Protein AF-A0A3Q0JJB3-F1 (afdb_monomer)

pLDDT: mean 70.8, std 22.39, range [20.72, 97.12]

Foldseek 3Di:
DVVVVVVVLVVQDDDWAFWKAWAWDDPQPFVLQPAQWAWEDDPVRWIWTDRPPDDDTDTDDPPPDDDDDDDDDDDPQLLVVLCVVCVSPPHDAPLPGPHPVSNVVSVVLVVCSSVVPPLSVLSRQQIFDDAAQLLLLLRYTQRNPVSQQPRFDPDDPTTGIWIFTGTHHYDYDDDPDPVVVVSNVSSVQWDFDDDHRSLTFDPPPLVVVVVVVVVVVVVVVPPPDDDDPVCPVVVVVVVVVVVVVDPVVVVCVVPDPDDDPPDDVVLVVLLVVLVVLLVLQVVVVLCLLDRDSRVNVVVVVCPDPVVCSNFQSVVSLVSVLVVLLVVLLVVLLVCCVPPVDDPLVVVLVVVLVVPLVVLVVVLCCLQPPVLSVDGGDSSCVPRVQLSVLSVVCVVCLSVLNLVVPDQNSRRPSVCNSVSVSSVVSVCSNVLSVCCNVPVVVSVVVVVVVVVVVVVVVVVCCVVVVDDSGDDRTHD

InterPro domains:
  IPR006621 Nose resistant-to-fluoxetine protein, N-terminal [PF20146] (102-209)
  IPR006621 Nose resistant-to-fluoxetine protein, N-terminal [SM00703] (99-196)
  IPR052728 Oxygen and lipid transport regulator [PTHR11161] (83-465)

Sequence (475 aa):
MANLTRWLYLLFFVNVVNFSVCLEKLEPLQCSAISAETLFLNTDDSYGYLTRNGSQTKNFSCSQLKKSSAKQTNLLNNRIISSHLFSHLPPIAPVQSPNPVCARQSQTYLDRLRNLDLWAVQMYDGSAKIPSGLLNGNVNQFGDFDLCMGAKQPDGEGIQGQYCLSYVELEVANSENKNLEHILNLMKSFSPFKSKLEDNYSRGQNSQWHTKIRNVFQRIHITTNISLKFIAVTQRLVTQCLMGFSLIKNTKKLISLDRSPDDIECVHGIRTLNAFMLLLSHKSMALFFNPYINRTQMASNLGKPWTVVARAASLYTDPFIMLSGLLTSYAFLRQFEKNKKINVMKEIVSRCFRLLPTLGALILFCTFILPFLGSGPQWNLVVSHHATICKQYWWRNMMFIHNYFGFKNMCLTHTHHVGIDTQLFFISPLLVYMVWRWPRNGLLALGFFSIVSTILRFIVTYKKQLSLFIYFGNP

Organism: Diaphorina citri (NCBI:txid121845)

Structure (mmCIF, N/CA/C/O backbone):
data_AF-A0A3Q0JJB3-F1
#
_entry.id   AF-A0A3Q0JJB3-F1
#
loop_
_atom_site.group_PDB
_atom_site.id
_atom_site.type_symbol
_atom_site.label_atom_id
_atom_site.label_alt_id
_atom_site.label_comp_id
_atom_site.label_asym_id
_atom_site.label_entity_id
_atom_site.label_seq_id
_atom_site.pdbx_PDB_ins_code
_atom_site.Cartn_x
_atom_site.Cartn_y
_atom_site.Cartn_z
_atom_site.occupancy
_atom_site.B_iso_or_equiv
_atom_site.auth_seq_id
_atom_site.auth_comp_id
_atom_site.auth_asym_id
_atom_site.auth_atom_id
_atom_site.pdbx_PDB_model_num
ATOM 1 N N . MET A 1 1 ? 37.651 -25.317 -30.029 1.00 27.55 1 MET A N 1
ATOM 2 C CA . MET A 1 1 ? 37.408 -24.082 -29.244 1.00 27.55 1 MET A CA 1
ATOM 3 C C . MET A 1 1 ? 36.273 -23.198 -29.781 1.00 27.55 1 MET A C 1
ATOM 5 O O . MET A 1 1 ? 35.611 -22.587 -28.961 1.00 27.55 1 MET A O 1
ATOM 9 N N . ALA A 1 2 ? 35.960 -23.175 -31.086 1.00 25.42 2 ALA A N 1
ATOM 10 C CA . ALA A 1 2 ? 34.861 -22.362 -31.648 1.00 25.42 2 ALA A CA 1
ATOM 11 C C . ALA A 1 2 ? 33.420 -22.843 -31.329 1.00 25.42 2 ALA A C 1
ATOM 13 O O . ALA A 1 2 ? 32.473 -22.073 -31.457 1.00 25.42 2 ALA A O 1
ATOM 14 N N . ASN A 1 3 ? 33.240 -24.095 -30.885 1.00 26.75 3 ASN A N 1
ATOM 15 C CA . ASN A 1 3 ? 31.918 -24.633 -30.524 1.00 26.75 3 ASN A CA 1
ATOM 16 C C . ASN A 1 3 ? 31.510 -24.346 -29.069 1.00 26.75 3 ASN A C 1
ATOM 18 O O . ASN A 1 3 ? 30.321 -24.329 -28.777 1.00 26.75 3 ASN A O 1
ATOM 22 N N . LEU A 1 4 ? 32.458 -24.068 -28.164 1.00 25.84 4 LEU A N 1
ATOM 23 C CA . LEU A 1 4 ? 32.141 -23.757 -26.761 1.00 25.84 4 LEU A CA 1
ATOM 24 C C . LEU A 1 4 ? 31.617 -22.317 -26.613 1.00 25.84 4 LEU A C 1
ATOM 26 O O . LEU A 1 4 ? 30.705 -22.058 -25.835 1.00 25.84 4 LEU A O 1
ATOM 30 N N . THR A 1 5 ? 32.128 -21.397 -27.436 1.00 28.22 5 THR A N 1
ATOM 31 C CA . THR A 1 5 ? 31.616 -20.028 -27.560 1.00 28.22 5 THR A CA 1
ATOM 32 C C . THR A 1 5 ? 30.197 -20.007 -28.129 1.00 28.22 5 THR A C 1
ATOM 34 O O . THR A 1 5 ? 29.375 -19.252 -27.637 1.00 28.22 5 THR A O 1
ATOM 37 N N . ARG A 1 6 ? 29.851 -20.880 -29.085 1.00 29.94 6 ARG A N 1
ATOM 38 C CA . ARG A 1 6 ? 28.504 -20.947 -29.690 1.00 29.94 6 ARG A CA 1
ATOM 39 C C . ARG A 1 6 ? 27.407 -21.417 -28.720 1.00 29.94 6 ARG A C 1
ATOM 41 O O . ARG A 1 6 ? 26.301 -20.891 -28.759 1.00 29.94 6 ARG A O 1
ATOM 48 N N . TRP A 1 7 ? 27.729 -22.335 -27.806 1.00 28.02 7 TRP A N 1
ATOM 49 C CA . TRP A 1 7 ? 26.807 -22.793 -26.753 1.00 28.02 7 TRP A CA 1
ATOM 50 C C . TRP A 1 7 ? 26.612 -21.772 -25.626 1.00 28.02 7 TRP A C 1
ATOM 52 O O . TRP A 1 7 ? 25.515 -21.667 -25.084 1.00 28.02 7 TRP A O 1
ATOM 62 N N . LEU A 1 8 ? 27.638 -20.973 -25.309 1.00 27.67 8 LEU A N 1
ATOM 63 C CA . LEU A 1 8 ? 27.497 -19.849 -24.379 1.00 27.67 8 LEU A CA 1
ATOM 64 C C . LEU A 1 8 ? 26.533 -18.781 -24.924 1.00 27.67 8 LEU A C 1
ATOM 66 O O . LEU A 1 8 ? 25.790 -18.210 -24.140 1.00 27.67 8 LEU A O 1
ATOM 70 N N . TYR A 1 9 ? 26.467 -18.563 -26.244 1.00 33.62 9 TYR A N 1
ATOM 71 C CA . TYR A 1 9 ? 25.579 -17.566 -26.869 1.00 33.62 9 TYR A CA 1
ATOM 72 C C . TYR A 1 9 ? 24.075 -17.904 -26.788 1.00 33.62 9 TYR A C 1
ATOM 74 O O . TYR A 1 9 ? 23.268 -16.988 -26.650 1.00 33.62 9 TYR A O 1
ATOM 82 N N . LEU A 1 10 ? 23.687 -19.187 -26.794 1.00 30.91 10 LEU A N 1
ATOM 83 C CA . LEU A 1 10 ? 22.285 -19.627 -26.624 1.00 30.91 10 LEU A CA 1
ATOM 84 C C . LEU A 1 10 ? 21.743 -19.399 -25.197 1.00 30.91 10 LEU A C 1
ATOM 86 O O . LEU A 1 10 ? 20.533 -19.374 -24.991 1.00 30.91 10 LEU A O 1
ATOM 90 N N . LEU A 1 11 ? 22.625 -19.188 -24.213 1.00 30.08 11 LEU A N 1
ATOM 91 C CA . LEU A 1 11 ? 22.267 -18.829 -22.835 1.00 30.08 11 LEU A CA 1
ATOM 92 C C . LEU A 1 11 ? 22.014 -17.321 -22.641 1.00 30.08 11 LEU A C 1
ATOM 94 O O . LEU A 1 11 ? 21.533 -16.930 -21.579 1.00 30.08 11 LEU A O 1
ATOM 98 N N . PHE A 1 12 ? 22.335 -16.473 -23.629 1.00 32.16 12 PHE A N 1
ATOM 99 C CA . PHE A 1 12 ? 22.399 -15.016 -23.442 1.00 32.16 12 PHE A CA 1
ATOM 100 C C . PHE A 1 12 ? 21.164 -14.219 -23.874 1.00 32.16 12 PHE A C 1
ATOM 102 O O . PHE A 1 12 ? 21.102 -13.039 -23.551 1.00 32.16 12 PHE A O 1
ATOM 109 N N . PHE A 1 13 ? 20.158 -14.815 -24.516 1.00 38.84 13 PHE A N 1
ATOM 110 C CA . PHE A 1 13 ? 18.914 -14.111 -24.861 1.00 38.84 13 PHE A CA 1
ATOM 111 C C . PHE A 1 13 ? 17.709 -14.831 -24.295 1.00 38.84 13 PHE A C 1
ATOM 113 O O . PHE A 1 13 ? 17.088 -15.664 -24.951 1.00 38.84 13 PHE A O 1
ATOM 120 N N . VAL A 1 14 ? 17.429 -14.558 -23.019 1.00 31.41 14 VAL A N 1
ATOM 121 C CA . VAL A 1 14 ? 16.502 -15.393 -22.270 1.00 31.41 14 VAL A CA 1
ATOM 122 C C . VAL A 1 14 ? 15.620 -14.585 -21.303 1.00 31.41 14 VAL A C 1
ATOM 124 O O . VAL A 1 14 ? 16.079 -14.019 -20.319 1.00 31.41 14 VAL A O 1
ATOM 127 N N . ASN A 1 15 ? 14.320 -14.676 -21.590 1.00 37.16 15 ASN A N 1
ATOM 128 C CA . ASN A 1 15 ? 13.127 -14.677 -20.736 1.00 37.16 15 ASN A CA 1
ATOM 129 C C . ASN A 1 15 ? 12.212 -13.487 -20.454 1.00 37.16 15 ASN A C 1
ATOM 131 O O . ASN A 1 15 ? 12.545 -12.317 -20.590 1.00 37.16 15 ASN A O 1
ATOM 135 N N . VAL A 1 16 ? 11.008 -13.925 -20.052 1.00 43.06 16 VAL A N 1
ATOM 136 C CA . VAL A 1 16 ? 9.873 -13.214 -19.475 1.00 43.06 16 VAL A CA 1
ATOM 137 C C . VAL A 1 16 ? 10.316 -12.277 -18.373 1.00 43.06 16 VAL A C 1
ATOM 139 O O . VAL A 1 16 ? 10.572 -12.692 -17.243 1.00 43.06 16 VAL A O 1
ATOM 142 N N . VAL A 1 17 ? 10.418 -11.004 -18.714 1.00 42.56 17 VAL A N 1
ATOM 143 C CA . VAL A 1 17 ? 10.890 -9.965 -17.812 1.00 42.56 17 VAL A CA 1
ATOM 144 C C . VAL A 1 17 ? 10.009 -8.749 -18.031 1.00 42.56 17 VAL A C 1
ATOM 146 O O . VAL A 1 17 ? 9.687 -8.389 -19.166 1.00 42.56 17 VAL A O 1
ATOM 149 N N . ASN A 1 18 ? 9.600 -8.121 -16.929 1.00 47.34 18 ASN A N 1
ATOM 150 C CA . ASN A 1 18 ? 9.077 -6.767 -17.012 1.00 47.34 18 ASN A CA 1
ATOM 151 C C . ASN A 1 18 ? 10.266 -5.867 -17.357 1.00 47.34 18 ASN A C 1
ATOM 153 O O . ASN A 1 18 ? 11.102 -5.588 -16.490 1.00 47.34 18 ASN A O 1
ATOM 157 N N . PHE A 1 19 ? 10.367 -5.488 -18.628 1.00 52.53 19 PHE A N 1
ATOM 158 C CA . PHE A 1 19 ? 11.401 -4.607 -19.149 1.00 52.53 19 PHE A CA 1
ATOM 159 C C . PHE A 1 19 ? 10.830 -3.214 -19.328 1.00 52.53 19 PHE A C 1
ATOM 161 O O . PHE A 1 19 ? 9.716 -3.048 -19.829 1.00 52.53 19 PHE A O 1
ATOM 168 N N . SER A 1 20 ? 11.614 -2.203 -18.990 1.00 51.84 20 SER A N 1
ATOM 169 C CA . SER A 1 20 ? 11.357 -0.874 -19.517 1.00 51.84 20 SER A CA 1
ATOM 170 C C . SER A 1 20 ? 12.005 -0.685 -20.879 1.00 51.84 20 SER A C 1
ATOM 172 O O . SER A 1 20 ? 13.123 -1.137 -21.127 1.00 51.84 20 SER A O 1
ATOM 174 N N . VAL A 1 21 ? 11.314 0.021 -21.759 1.00 54.09 21 VAL A N 1
ATOM 175 C CA . VAL A 1 21 ? 11.874 0.456 -23.033 1.00 54.09 21 VAL A CA 1
ATOM 176 C C . VAL A 1 21 ? 11.722 1.962 -23.110 1.00 54.09 21 VAL A C 1
ATOM 178 O O . VAL A 1 21 ? 10.636 2.494 -22.864 1.00 54.09 21 VAL A O 1
ATOM 181 N N . CYS A 1 22 ? 12.822 2.644 -23.423 1.00 51.75 22 CYS A N 1
ATOM 182 C CA . CYS A 1 22 ? 12.779 4.050 -23.767 1.00 51.75 22 CYS A CA 1
ATOM 183 C C . CYS A 1 22 ? 12.432 4.171 -25.245 1.00 51.75 22 CYS A C 1
ATOM 185 O O . CYS A 1 22 ? 13.266 3.929 -26.116 1.00 51.75 22 CYS A O 1
ATOM 187 N N . LEU A 1 23 ? 11.178 4.500 -25.516 1.00 56.44 23 LEU A N 1
ATOM 188 C CA . LEU A 1 23 ? 10.685 4.736 -26.862 1.00 56.44 23 LEU A CA 1
ATOM 189 C C . LEU A 1 23 ? 10.602 6.227 -27.124 1.00 56.44 23 LEU A C 1
ATOM 191 O O . LEU A 1 23 ? 10.808 7.054 -26.242 1.00 56.44 23 LEU A O 1
ATOM 195 N N . GLU A 1 24 ? 10.295 6.584 -28.354 1.00 49.47 24 GLU A N 1
ATOM 196 C CA . GLU A 1 24 ? 9.954 7.955 -28.657 1.00 49.47 24 GLU A CA 1
ATOM 197 C C . GLU A 1 24 ? 8.534 8.310 -28.208 1.00 49.47 24 GLU A C 1
ATOM 199 O O . GLU A 1 24 ? 7.595 7.516 -28.290 1.00 49.47 24 GLU A O 1
ATOM 204 N N . LYS A 1 25 ? 8.384 9.555 -27.769 1.00 50.66 25 LYS A N 1
ATOM 205 C CA . LYS A 1 25 ? 7.129 10.178 -27.403 1.00 50.66 25 LYS A CA 1
ATOM 206 C C . LYS A 1 25 ? 6.350 10.633 -28.636 1.00 50.66 25 LYS A C 1
ATOM 208 O O . LYS A 1 25 ? 6.572 11.723 -29.155 1.00 50.66 25 LYS A O 1
ATOM 213 N N . LEU A 1 26 ? 5.362 9.836 -29.023 1.00 51.28 26 LEU A N 1
ATOM 214 C CA . LEU A 1 26 ? 4.317 10.214 -29.976 1.00 51.28 26 LEU A CA 1
ATOM 215 C C . LEU A 1 26 ? 2.974 10.381 -29.242 1.00 51.28 26 LEU A C 1
ATOM 217 O O . LEU A 1 26 ? 2.743 9.766 -28.201 1.00 51.28 26 LEU A O 1
ATOM 221 N N . GLU A 1 27 ? 2.090 11.242 -29.757 1.00 40.44 27 GLU A N 1
ATOM 222 C CA . GLU A 1 27 ? 0.732 11.446 -29.221 1.00 40.44 27 GLU A CA 1
ATOM 223 C C . GLU A 1 27 ? -0.020 10.107 -29.011 1.00 40.44 27 GLU A C 1
ATOM 225 O O . GLU A 1 27 ? 0.267 9.115 -29.688 1.00 40.44 27 GLU A O 1
ATOM 230 N N . PRO A 1 28 ? -0.964 10.034 -28.048 1.00 38.50 28 PRO A N 1
ATOM 231 C CA . PRO A 1 28 ? -1.055 8.949 -27.058 1.00 38.50 28 PRO A CA 1
ATOM 232 C C . PRO A 1 28 ? -1.533 7.569 -27.556 1.00 38.50 28 PRO A C 1
ATOM 234 O O . PRO A 1 28 ? -1.853 6.711 -26.738 1.00 38.50 28 PRO A O 1
ATOM 237 N N . LEU A 1 29 ? -1.588 7.321 -28.864 1.00 36.91 29 LEU A N 1
ATOM 238 C CA . LEU A 1 29 ? -2.196 6.122 -29.452 1.00 36.91 29 LEU A CA 1
ATOM 239 C C . LEU A 1 29 ? -1.385 5.461 -30.577 1.00 36.91 29 LEU A C 1
ATOM 241 O O . LEU A 1 29 ? -1.877 4.516 -31.186 1.00 36.91 29 LEU A O 1
ATOM 245 N N . GLN A 1 30 ? -0.178 5.941 -30.894 1.00 37.19 30 GLN A N 1
ATOM 246 C CA . GLN A 1 30 ? 0.359 5.715 -32.241 1.00 37.19 30 GLN A CA 1
ATOM 247 C C . GLN A 1 30 ? 1.675 4.914 -32.358 1.00 37.19 30 GLN A C 1
ATOM 249 O O . GLN A 1 30 ? 1.907 4.344 -33.421 1.00 37.19 30 GLN A O 1
ATOM 254 N N . CYS A 1 31 ? 2.480 4.776 -31.296 1.00 33.62 31 CYS A N 1
ATOM 255 C CA . CYS A 1 31 ? 3.494 3.701 -31.183 1.00 33.62 31 CYS A CA 1
ATOM 256 C C . CYS A 1 31 ? 3.117 2.642 -30.126 1.00 33.62 31 CYS A C 1
ATOM 258 O O . CYS A 1 31 ? 3.847 1.673 -29.948 1.00 33.62 31 CYS A O 1
ATOM 260 N N . SER A 1 32 ? 1.979 2.783 -29.432 1.00 32.78 32 SER A N 1
ATOM 261 C CA . SER A 1 32 ? 1.502 1.808 -28.434 1.00 32.78 32 SER A CA 1
ATOM 262 C C . SER A 1 32 ? 1.000 0.497 -29.050 1.00 32.78 32 SER A C 1
ATOM 264 O O . SER A 1 32 ? 0.716 -0.453 -28.326 1.00 32.78 32 SER A O 1
ATOM 266 N N . ALA A 1 33 ? 0.935 0.410 -30.382 1.00 31.75 33 ALA A N 1
ATOM 267 C CA . ALA A 1 33 ? 0.616 -0.806 -31.124 1.00 31.75 33 ALA A CA 1
ATOM 268 C C . ALA A 1 33 ? 1.786 -1.812 -31.186 1.00 31.75 33 ALA A C 1
ATOM 270 O O . ALA A 1 33 ? 1.863 -2.602 -32.122 1.00 31.75 33 ALA A O 1
ATOM 271 N N . ILE A 1 34 ? 2.676 -1.824 -30.191 1.00 36.88 34 ILE A N 1
ATOM 272 C CA . ILE A 1 34 ? 3.483 -3.009 -29.899 1.00 36.88 34 ILE A CA 1
ATOM 273 C C . ILE A 1 34 ? 2.545 -3.931 -29.109 1.00 36.88 34 ILE A C 1
ATOM 275 O O . ILE A 1 34 ? 2.458 -3.870 -27.883 1.00 36.88 34 ILE A O 1
ATOM 279 N N . SER A 1 35 ? 1.717 -4.710 -29.815 1.00 30.55 35 SER A N 1
ATOM 280 C CA . SER A 1 35 ? 0.929 -5.768 -29.171 1.00 30.55 35 SER A CA 1
ATOM 281 C C . SER A 1 35 ? 1.908 -6.680 -28.450 1.00 30.55 35 SER A C 1
ATOM 283 O O . SER A 1 35 ? 2.841 -7.073 -29.125 1.00 30.55 35 SER A O 1
ATOM 285 N N . ALA A 1 36 ? 1.718 -7.007 -27.163 1.00 34.09 36 ALA A N 1
ATOM 286 C CA . ALA A 1 36 ? 2.564 -7.951 -26.414 1.00 34.09 36 ALA A CA 1
ATOM 287 C C . ALA A 1 36 ? 3.101 -9.062 -27.337 1.00 34.09 36 ALA A C 1
ATOM 289 O O . ALA A 1 36 ? 2.337 -9.932 -27.754 1.00 34.09 36 ALA A O 1
ATOM 290 N N . GLU A 1 37 ? 4.359 -8.926 -27.761 1.00 37.44 37 GLU A N 1
ATOM 291 C CA . GLU A 1 37 ? 4.918 -9.740 -28.836 1.00 37.44 37 GLU A CA 1
ATOM 292 C C . GLU A 1 37 ? 5.428 -11.021 -28.197 1.00 37.44 37 GLU A C 1
ATOM 294 O O . GLU A 1 37 ? 6.300 -10.990 -27.324 1.00 37.44 37 GLU A O 1
ATOM 299 N N . THR A 1 38 ? 4.858 -12.153 -28.599 1.00 30.70 38 THR A N 1
ATOM 300 C CA . THR A 1 38 ? 5.402 -13.449 -28.212 1.00 30.70 38 THR A CA 1
ATOM 301 C C . THR A 1 38 ? 6.637 -13.684 -29.070 1.00 30.70 38 THR A C 1
ATOM 303 O O . THR A 1 38 ? 6.559 -13.709 -30.303 1.00 30.70 38 THR A O 1
ATOM 306 N N . LEU A 1 39 ? 7.788 -13.790 -28.413 1.00 37.69 39 LEU A N 1
ATOM 307 C CA . LEU A 1 39 ? 9.069 -13.997 -29.073 1.00 37.69 39 LEU A CA 1
ATOM 308 C C . LEU A 1 39 ? 9.334 -15.503 -29.080 1.00 37.69 39 LEU A C 1
ATOM 310 O O . LEU A 1 39 ? 9.404 -16.135 -28.022 1.00 37.69 39 LEU A O 1
ATOM 314 N N . PHE A 1 40 ? 9.416 -16.074 -30.281 1.00 31.91 40 PHE A N 1
ATOM 315 C CA . PHE A 1 40 ? 9.604 -17.509 -30.477 1.00 31.91 40 PHE A CA 1
ATOM 316 C C . PHE A 1 40 ? 11.030 -17.804 -30.930 1.00 31.91 40 PHE A C 1
ATOM 318 O O . PHE A 1 40 ? 11.565 -17.146 -31.826 1.00 31.91 40 PHE A O 1
ATOM 325 N N . LEU A 1 41 ? 11.630 -18.819 -30.311 1.00 33.06 41 LEU A N 1
ATOM 326 C CA . LEU A 1 41 ? 12.910 -19.390 -30.721 1.00 33.06 41 LEU A CA 1
ATOM 327 C C . LEU A 1 41 ? 12.638 -20.568 -31.657 1.00 33.06 41 LEU A C 1
ATOM 329 O O . LEU A 1 41 ? 12.005 -21.536 -31.236 1.00 33.06 41 LEU A O 1
ATOM 333 N N . ASN A 1 42 ? 13.100 -20.478 -32.907 1.00 28.98 42 ASN A N 1
ATOM 334 C CA . ASN A 1 42 ? 13.060 -21.587 -33.860 1.00 28.98 42 ASN A CA 1
ATOM 335 C C . ASN A 1 42 ? 14.401 -22.345 -33.839 1.00 28.98 42 ASN A C 1
ATOM 337 O O . ASN A 1 42 ? 15.448 -21.724 -33.655 1.00 28.98 42 ASN A O 1
ATOM 341 N N . THR A 1 43 ? 14.387 -23.664 -34.046 1.00 32.47 43 THR A N 1
ATOM 342 C CA . THR A 1 43 ? 15.561 -24.558 -33.914 1.00 32.47 43 THR A CA 1
ATOM 343 C C . THR A 1 43 ? 16.699 -24.287 -34.909 1.00 32.47 43 THR A C 1
ATOM 345 O O . THR A 1 43 ? 17.796 -24.803 -34.717 1.00 32.47 43 THR A O 1
ATOM 348 N N . ASP A 1 44 ? 16.465 -23.433 -35.911 1.00 31.47 44 ASP A N 1
ATOM 349 C CA . ASP A 1 44 ? 17.428 -23.000 -36.936 1.00 31.47 44 ASP A CA 1
ATOM 350 C C . ASP A 1 44 ? 17.954 -21.556 -36.713 1.00 31.47 44 ASP A C 1
ATOM 352 O O . ASP A 1 44 ? 18.103 -20.778 -37.658 1.00 31.47 44 ASP A O 1
ATOM 356 N N . ASP A 1 45 ? 18.210 -21.157 -35.461 1.00 32.47 45 ASP A N 1
ATOM 357 C CA . ASP A 1 45 ? 18.855 -19.877 -35.084 1.00 32.47 45 ASP A CA 1
ATOM 358 C C . ASP A 1 45 ? 18.175 -18.597 -35.644 1.00 32.47 45 ASP A C 1
ATOM 360 O O . ASP A 1 45 ? 18.826 -17.578 -35.897 1.00 32.47 45 ASP A O 1
ATOM 364 N N . SER A 1 46 ? 16.850 -18.613 -35.830 1.00 30.08 46 SER A N 1
ATOM 365 C CA . SER A 1 46 ? 16.073 -17.469 -36.342 1.00 30.08 46 SER A CA 1
ATOM 366 C C . SER A 1 46 ? 15.082 -16.947 -35.296 1.00 30.08 46 SER A C 1
ATOM 368 O O . SER A 1 46 ? 14.263 -17.710 -34.781 1.00 30.08 46 SER A O 1
ATOM 370 N N . TYR A 1 47 ? 15.131 -15.641 -35.008 1.00 33.78 47 TYR A N 1
ATOM 371 C CA . TYR A 1 47 ? 14.206 -14.956 -34.096 1.00 33.78 47 TYR A CA 1
ATOM 372 C C . TYR A 1 47 ? 13.015 -14.391 -34.882 1.00 33.78 47 TYR A C 1
ATOM 374 O O . TYR A 1 47 ? 13.197 -13.707 -35.892 1.00 33.78 47 TYR A O 1
ATOM 382 N N . GLY A 1 48 ? 11.793 -14.667 -34.423 1.00 32.44 48 GLY A N 1
ATOM 383 C CA . GLY A 1 48 ? 10.557 -14.139 -35.003 1.00 32.44 48 GLY A CA 1
ATOM 384 C C . GLY A 1 48 ? 9.630 -13.563 -33.933 1.00 32.44 48 GLY A C 1
ATOM 385 O O . GLY A 1 48 ? 9.610 -14.041 -32.798 1.00 32.44 48 GLY A O 1
ATOM 386 N N . TYR A 1 49 ? 8.854 -12.546 -34.310 1.00 33.84 49 TYR A N 1
ATOM 387 C CA . TYR A 1 49 ? 7.848 -11.902 -33.462 1.00 33.84 49 TYR A CA 1
ATOM 388 C C . TYR A 1 49 ? 6.457 -12.232 -34.007 1.00 33.84 49 TYR A C 1
ATOM 390 O O . TYR A 1 49 ? 6.224 -12.112 -35.213 1.00 33.84 49 TYR A O 1
ATOM 398 N N . LEU A 1 50 ? 5.530 -12.640 -33.137 1.00 29.42 50 LEU A N 1
ATOM 399 C CA . LEU A 1 50 ? 4.118 -12.785 -33.492 1.00 29.42 50 LEU A CA 1
ATOM 400 C C . LEU A 1 50 ? 3.302 -11.622 -32.928 1.00 29.42 50 LEU A C 1
ATOM 402 O O . LEU A 1 50 ? 3.323 -11.348 -31.729 1.00 29.42 50 LEU A O 1
ATOM 406 N N . THR A 1 51 ? 2.550 -10.962 -33.808 1.00 30.97 51 THR A N 1
ATOM 407 C CA . THR A 1 51 ? 1.562 -9.949 -33.438 1.00 30.97 51 THR A CA 1
ATOM 408 C C . THR A 1 51 ? 0.232 -10.618 -33.093 1.00 30.97 51 THR A C 1
ATOM 410 O O . THR A 1 51 ? -0.176 -11.612 -33.696 1.00 30.97 51 THR A O 1
ATOM 413 N N . ARG A 1 52 ? -0.485 -10.064 -32.109 1.00 29.92 52 ARG A N 1
ATOM 414 C CA . ARG A 1 52 ? -1.736 -10.650 -31.586 1.00 29.92 52 ARG A CA 1
ATOM 415 C C . ARG A 1 52 ? -2.922 -10.598 -32.571 1.00 29.92 52 ARG A C 1
ATOM 417 O O . ARG A 1 52 ? -3.953 -11.211 -32.310 1.00 29.92 52 ARG A O 1
ATOM 424 N N . ASN A 1 53 ? -2.777 -9.917 -33.709 1.00 26.38 53 ASN A N 1
ATOM 425 C CA . ASN A 1 53 ? -3.722 -9.993 -34.823 1.00 26.38 53 ASN A CA 1
ATOM 426 C C . ASN A 1 53 ? -3.156 -10.954 -35.866 1.00 26.38 53 ASN A C 1
ATOM 428 O O . ASN A 1 53 ? -2.254 -10.600 -36.619 1.00 26.38 53 ASN A O 1
ATOM 432 N N . GLY A 1 54 ? -3.658 -12.188 -35.848 1.00 32.16 54 GLY A N 1
ATOM 433 C CA . GLY A 1 54 ? -3.096 -13.306 -36.593 1.00 32.16 54 GLY A CA 1
ATOM 434 C C . GLY A 1 54 ? -2.881 -13.080 -38.095 1.00 32.16 54 GLY A C 1
ATOM 435 O O . GLY A 1 54 ? -3.551 -12.272 -38.738 1.00 32.16 54 GLY A O 1
ATOM 436 N N . SER A 1 55 ? -1.988 -13.925 -38.627 1.00 25.84 55 SER A N 1
ATOM 437 C CA . SER A 1 55 ? -1.812 -14.339 -40.034 1.00 25.84 55 SER A CA 1
ATOM 438 C C . SER A 1 55 ? -0.605 -13.846 -40.845 1.00 25.84 55 SER A C 1
ATOM 440 O O . SER A 1 55 ? -0.591 -14.093 -42.045 1.00 25.84 55 SER A O 1
ATOM 442 N N . GLN A 1 56 ? 0.461 -13.280 -40.260 1.00 27.84 56 GLN A N 1
ATOM 443 C CA . GLN A 1 56 ? 1.754 -13.205 -40.977 1.00 27.84 56 GLN A CA 1
ATOM 444 C C . GLN A 1 56 ? 2.967 -13.470 -40.075 1.00 27.84 56 GLN A C 1
ATOM 446 O O . GLN A 1 56 ? 3.537 -12.563 -39.479 1.00 27.84 56 GLN A O 1
ATOM 451 N N . THR A 1 57 ? 3.410 -14.727 -40.033 1.00 25.98 57 THR A N 1
ATOM 452 C CA . THR A 1 57 ? 4.769 -15.117 -39.629 1.00 25.98 57 THR A CA 1
ATOM 453 C C . THR A 1 57 ? 5.768 -14.647 -40.688 1.00 25.98 57 THR A C 1
ATOM 455 O O . THR A 1 57 ? 5.784 -15.182 -41.797 1.00 25.98 57 THR A O 1
ATOM 458 N N . LYS A 1 58 ? 6.621 -13.667 -40.368 1.00 26.28 58 LYS A N 1
ATOM 459 C CA . LYS A 1 58 ? 7.823 -13.368 -41.163 1.00 26.28 58 LYS A CA 1
ATOM 460 C C . LYS A 1 58 ? 9.059 -13.854 -40.413 1.00 26.28 58 LYS A C 1
ATOM 462 O O . LYS A 1 58 ? 9.437 -13.285 -39.395 1.00 26.28 58 LYS A O 1
ATOM 467 N N . ASN A 1 59 ? 9.684 -14.905 -40.942 1.00 23.72 59 ASN A N 1
ATOM 468 C CA . ASN A 1 59 ? 10.974 -15.401 -40.472 1.00 23.72 59 ASN A CA 1
ATOM 469 C C . ASN A 1 59 ? 12.069 -14.434 -40.938 1.00 23.72 59 ASN A C 1
ATOM 471 O O . ASN A 1 59 ? 12.287 -14.283 -42.141 1.00 23.72 59 ASN A O 1
ATOM 475 N N . PHE A 1 60 ? 12.765 -13.781 -40.008 1.00 24.95 60 PHE A N 1
ATOM 476 C CA . PHE A 1 60 ? 13.951 -12.994 -40.335 1.00 24.95 60 PHE A CA 1
ATOM 477 C C . PHE A 1 60 ? 15.192 -13.884 -40.226 1.00 24.95 60 PHE A C 1
ATOM 479 O O . PHE A 1 60 ? 15.610 -14.264 -39.137 1.00 24.95 60 PHE A O 1
ATOM 486 N N . SER A 1 61 ? 15.771 -14.226 -41.380 1.00 20.72 61 SER A N 1
ATOM 487 C CA . SER A 1 61 ? 17.054 -14.925 -41.482 1.00 20.72 61 SER A CA 1
ATOM 488 C C . SER A 1 61 ? 18.215 -13.925 -41.434 1.00 20.72 61 SER A C 1
ATOM 490 O O . SER A 1 61 ? 18.238 -12.948 -42.185 1.00 20.72 61 SER A O 1
ATOM 492 N N . CYS A 1 62 ? 19.230 -14.211 -40.615 1.00 21.78 62 CYS A N 1
ATOM 493 C CA . CYS A 1 62 ? 20.472 -13.435 -40.510 1.00 21.78 62 CYS A CA 1
ATOM 494 C C . CYS A 1 62 ? 21.468 -13.709 -41.671 1.00 21.78 62 CYS A C 1
ATOM 496 O O . CYS A 1 62 ? 22.673 -13.505 -41.536 1.00 21.78 62 CYS A O 1
ATOM 498 N N . SER A 1 63 ? 21.002 -14.198 -42.828 1.00 21.92 63 SER A N 1
ATOM 499 C CA . SER A 1 63 ? 21.868 -14.677 -43.920 1.00 21.92 63 SER A CA 1
ATOM 500 C C . SER A 1 63 ? 22.131 -13.684 -45.063 1.00 21.92 63 SER A C 1
ATOM 502 O O . SER A 1 63 ? 22.707 -14.086 -46.073 1.00 21.92 63 SER A O 1
ATOM 504 N N . GLN A 1 64 ? 21.755 -12.404 -44.957 1.00 24.69 64 GLN A N 1
ATOM 505 C CA . GLN A 1 64 ? 21.902 -11.446 -46.075 1.00 24.69 64 GLN A CA 1
ATOM 506 C C . GLN A 1 64 ? 23.022 -10.397 -45.948 1.00 24.69 64 GLN A C 1
ATOM 508 O O . GLN A 1 64 ? 23.130 -9.518 -46.798 1.00 24.69 64 GLN A O 1
ATOM 513 N N . LEU A 1 65 ? 23.936 -10.513 -44.981 1.00 24.17 65 LEU A N 1
ATOM 514 C CA . LEU A 1 65 ? 25.111 -9.632 -44.902 1.00 24.17 65 LEU A CA 1
ATOM 515 C C . LEU A 1 65 ? 26.402 -10.389 -45.236 1.00 24.17 65 LEU A C 1
ATOM 517 O O . LEU A 1 65 ? 27.176 -10.777 -44.366 1.00 24.17 65 LEU A O 1
ATOM 521 N N . LYS A 1 66 ? 26.652 -10.578 -46.537 1.00 23.28 66 LYS A N 1
ATOM 522 C CA . LYS A 1 66 ? 27.978 -10.926 -47.073 1.00 23.28 66 LYS A CA 1
ATOM 523 C C . LYS A 1 66 ? 28.339 -10.014 -48.245 1.00 23.28 66 LYS A C 1
ATOM 525 O O . LYS A 1 66 ? 27.675 -10.070 -49.276 1.00 23.28 66 LYS A O 1
ATOM 530 N N . LYS A 1 67 ? 29.429 -9.256 -48.058 1.00 20.86 67 LYS A N 1
ATOM 531 C CA . LYS A 1 67 ? 30.406 -8.649 -49.006 1.00 20.86 67 LYS A CA 1
ATOM 532 C C . LYS A 1 67 ? 30.885 -7.331 -48.371 1.00 20.86 67 LYS A C 1
ATOM 534 O O . LYS A 1 67 ? 30.061 -6.586 -47.872 1.00 20.86 67 LYS A O 1
ATOM 539 N N . SER A 1 68 ? 32.156 -6.956 -48.305 1.00 21.95 68 SER A N 1
ATOM 540 C CA . SER A 1 68 ? 33.419 -7.477 -48.832 1.00 21.95 68 SER A CA 1
ATOM 541 C C . SER A 1 68 ? 34.564 -6.895 -47.989 1.00 21.95 68 SER A C 1
ATOM 543 O O . SER A 1 68 ? 34.456 -5.777 -47.494 1.00 21.95 68 SER A O 1
ATOM 545 N N . SER A 1 69 ? 35.673 -7.621 -47.885 1.00 24.27 69 SER A N 1
ATOM 546 C CA . SER A 1 69 ? 36.942 -7.133 -47.333 1.00 24.27 69 SER A CA 1
ATOM 547 C C . SER A 1 69 ? 37.690 -6.277 -48.363 1.00 24.27 69 SER A C 1
ATOM 549 O O . SER A 1 69 ? 37.804 -6.720 -49.504 1.00 24.27 69 SER A O 1
ATOM 551 N N . ALA A 1 70 ? 38.205 -5.102 -47.968 1.00 21.12 70 ALA A N 1
ATOM 552 C CA . ALA A 1 70 ? 39.571 -4.646 -48.277 1.00 21.12 70 ALA A CA 1
ATOM 553 C C . ALA A 1 70 ? 39.885 -3.233 -47.733 1.00 21.12 70 ALA A C 1
ATOM 555 O O . ALA A 1 70 ? 39.103 -2.300 -47.883 1.00 21.12 70 ALA A O 1
ATOM 556 N N . LYS A 1 71 ? 41.137 -3.113 -47.267 1.00 21.80 71 LYS A N 1
ATOM 557 C CA . LYS A 1 71 ? 41.989 -1.929 -47.041 1.00 21.80 71 LYS A CA 1
ATOM 558 C C . LYS A 1 71 ? 41.915 -1.194 -45.692 1.00 21.80 71 LYS A C 1
ATOM 560 O O . LYS A 1 71 ? 40.989 -0.471 -45.353 1.00 21.80 71 LYS A O 1
ATOM 565 N N . GLN A 1 72 ? 43.008 -1.400 -44.968 1.00 30.92 72 GLN A N 1
ATOM 566 C CA . GLN A 1 72 ? 43.419 -0.867 -43.681 1.00 30.92 72 GLN A CA 1
ATOM 567 C C . GLN A 1 72 ? 43.940 0.570 -43.813 1.00 30.92 72 GLN A C 1
ATOM 569 O O . GLN A 1 72 ? 44.931 0.788 -44.505 1.00 30.92 72 GLN A O 1
ATOM 574 N N . THR A 1 73 ? 43.326 1.510 -43.087 1.00 23.70 73 THR A N 1
ATOM 575 C CA . THR A 1 73 ? 43.956 2.776 -42.680 1.00 23.70 73 THR A CA 1
ATOM 576 C C . THR A 1 73 ? 43.389 3.196 -41.322 1.00 23.70 73 THR A C 1
ATOM 578 O O . THR A 1 73 ? 42.179 3.174 -41.109 1.00 23.70 73 THR A O 1
ATOM 581 N N . ASN A 1 74 ? 44.282 3.528 -40.392 1.00 34.94 74 ASN A N 1
ATOM 582 C CA . ASN A 1 74 ? 44.002 3.911 -39.011 1.00 34.94 74 ASN A CA 1
ATOM 583 C C . ASN A 1 74 ? 43.043 5.106 -38.910 1.00 34.94 74 ASN A C 1
ATOM 585 O O . ASN A 1 74 ? 43.437 6.224 -39.215 1.00 34.94 74 ASN A O 1
ATOM 589 N N . LEU A 1 75 ? 41.821 4.850 -38.444 1.00 33.34 75 LEU A N 1
ATOM 590 C CA . LEU A 1 75 ? 40.891 5.762 -37.767 1.00 33.34 75 LEU A CA 1
ATOM 591 C C . LEU A 1 75 ? 39.766 4.851 -37.257 1.00 33.34 75 LEU A C 1
ATOM 593 O O . LEU A 1 75 ? 39.050 4.253 -38.060 1.00 33.34 75 LEU A O 1
ATOM 597 N N . LEU A 1 76 ? 39.660 4.646 -35.942 1.00 40.66 76 LEU A N 1
ATOM 598 C CA . LEU A 1 76 ? 38.594 3.824 -35.359 1.00 40.66 76 LEU A CA 1
ATOM 599 C C . LEU A 1 76 ? 37.236 4.394 -35.795 1.00 40.66 76 LEU A C 1
ATOM 601 O O . LEU A 1 76 ? 36.826 5.460 -35.352 1.00 40.66 76 LEU A O 1
ATOM 605 N N . ASN A 1 77 ? 36.565 3.707 -36.719 1.00 52.81 77 ASN A N 1
ATOM 606 C CA . ASN A 1 77 ? 35.297 4.156 -37.274 1.00 52.81 77 ASN A CA 1
ATOM 607 C C . ASN A 1 77 ? 34.191 3.911 -36.236 1.00 52.81 77 ASN A C 1
ATOM 609 O O . ASN A 1 77 ? 33.984 2.765 -35.826 1.00 52.81 77 ASN A O 1
ATOM 613 N N . ASN A 1 78 ? 33.452 4.956 -35.844 1.00 57.00 78 ASN A N 1
ATOM 614 C CA . ASN A 1 78 ? 32.342 4.862 -34.883 1.00 57.00 78 ASN A CA 1
ATOM 615 C C . ASN A 1 78 ? 31.321 3.780 -35.267 1.00 57.00 78 ASN A C 1
ATOM 617 O O . ASN A 1 78 ? 30.715 3.173 -34.388 1.00 57.00 78 ASN A O 1
ATOM 621 N N . ARG A 1 79 ? 31.182 3.464 -36.564 1.00 59.66 79 ARG A N 1
ATOM 622 C CA . ARG A 1 79 ? 30.328 2.368 -37.055 1.00 59.66 79 ARG A CA 1
ATOM 623 C C . ARG A 1 79 ? 30.805 0.973 -36.642 1.00 59.66 79 ARG A C 1
ATOM 625 O O . ARG A 1 79 ? 29.977 0.103 -36.407 1.00 59.66 79 ARG A O 1
ATOM 632 N N . ILE A 1 80 ? 32.115 0.747 -36.547 1.00 59.22 80 ILE A N 1
ATOM 633 C CA . ILE A 1 80 ? 32.679 -0.544 -36.123 1.00 59.22 80 ILE A CA 1
ATOM 634 C C . ILE A 1 80 ? 32.491 -0.708 -34.612 1.00 59.22 80 ILE A C 1
ATOM 636 O O . ILE A 1 80 ? 32.006 -1.746 -34.163 1.00 59.22 80 ILE A O 1
ATOM 640 N N . ILE A 1 81 ? 32.789 0.342 -33.840 1.00 64.25 81 ILE A N 1
ATOM 641 C CA . ILE A 1 81 ? 32.607 0.351 -32.382 1.00 64.25 81 ILE A CA 1
ATOM 642 C C . ILE A 1 81 ? 31.133 0.156 -32.021 1.00 64.25 81 ILE A C 1
ATOM 644 O O . ILE A 1 81 ? 30.819 -0.726 -31.227 1.00 64.25 81 ILE A O 1
ATOM 648 N N . SER A 1 82 ? 30.222 0.914 -32.638 1.00 66.44 82 SER A N 1
ATOM 649 C CA . SER A 1 82 ? 28.783 0.761 -32.397 1.00 66.44 82 SER A CA 1
ATOM 650 C C . SER A 1 82 ? 28.264 -0.609 -32.830 1.00 66.44 82 SER A C 1
ATOM 652 O O . SER A 1 82 ? 27.479 -1.213 -32.103 1.00 66.44 82 SER A O 1
ATOM 654 N N . SER A 1 83 ? 28.735 -1.155 -33.959 1.00 64.06 83 SER A N 1
ATOM 655 C CA . SER A 1 83 ? 28.330 -2.497 -34.395 1.00 64.06 83 SER A CA 1
ATOM 656 C C . SER A 1 83 ? 28.717 -3.583 -33.391 1.00 64.06 83 SER A C 1
ATOM 658 O O . SER A 1 83 ? 27.906 -4.462 -33.115 1.00 64.06 83 SER A O 1
ATOM 660 N N . HIS A 1 84 ? 29.902 -3.493 -32.779 1.00 67.06 84 HIS A N 1
ATOM 661 C CA . HIS A 1 84 ? 30.303 -4.415 -31.720 1.00 67.06 84 HIS A CA 1
ATOM 662 C C . HIS A 1 84 ? 29.532 -4.165 -30.422 1.00 67.06 84 HIS A C 1
ATOM 664 O O . HIS A 1 84 ? 29.019 -5.115 -29.832 1.00 67.06 84 HIS A O 1
ATOM 670 N N . LEU A 1 85 ? 29.386 -2.903 -30.015 1.00 66.88 85 LEU A N 1
ATOM 671 C CA . LEU A 1 85 ? 28.706 -2.515 -28.779 1.00 66.88 85 LEU A CA 1
ATOM 672 C C . LEU A 1 85 ? 27.245 -2.991 -28.738 1.00 66.88 85 LEU A C 1
ATOM 674 O O . LEU A 1 85 ? 26.799 -3.522 -27.724 1.00 66.88 85 LEU A O 1
ATOM 678 N N . PHE A 1 86 ? 26.518 -2.851 -29.848 1.00 67.81 86 PHE A N 1
ATOM 679 C CA . PHE A 1 86 ? 25.092 -3.184 -29.942 1.00 67.81 86 PHE A CA 1
ATOM 680 C C . PHE A 1 86 ? 24.814 -4.590 -30.492 1.00 67.81 86 PHE A C 1
ATOM 682 O O . PHE A 1 86 ? 23.659 -5.000 -30.566 1.00 67.81 86 PHE A O 1
ATOM 689 N N . SER A 1 87 ? 25.847 -5.356 -30.860 1.00 61.00 87 SER A N 1
ATOM 690 C CA . SER A 1 87 ? 25.678 -6.753 -31.294 1.00 61.00 87 SER A CA 1
ATOM 691 C C . SER A 1 87 ? 25.243 -7.683 -30.159 1.00 61.00 87 SER A C 1
ATOM 693 O O . SER A 1 87 ? 24.504 -8.636 -30.391 1.00 61.00 87 SER A O 1
ATOM 695 N N . HIS A 1 88 ? 25.683 -7.399 -28.930 1.00 53.34 88 HIS A N 1
ATOM 696 C CA . HIS A 1 88 ? 25.394 -8.226 -27.757 1.00 53.34 88 HIS A CA 1
ATOM 697 C C . HIS A 1 88 ? 24.063 -7.891 -27.086 1.00 53.34 88 HIS A C 1
ATOM 699 O O . HIS A 1 88 ? 23.493 -8.745 -26.420 1.00 53.34 88 HIS A O 1
ATOM 705 N N . LEU A 1 89 ? 23.581 -6.660 -27.249 1.00 62.50 89 LEU A N 1
ATOM 706 C CA . LEU A 1 89 ? 22.330 -6.148 -26.695 1.00 62.50 89 LEU A CA 1
ATOM 707 C C . LEU A 1 89 ? 21.719 -5.223 -27.761 1.00 62.50 89 LEU A C 1
ATOM 709 O O . LEU A 1 89 ? 22.044 -4.036 -27.805 1.00 62.50 89 LEU A O 1
ATOM 713 N N . PRO A 1 90 ? 20.901 -5.757 -28.684 1.00 64.62 90 PRO A N 1
ATOM 714 C CA . PRO A 1 90 ? 20.341 -4.950 -29.751 1.00 64.62 90 PRO A CA 1
ATOM 715 C C . PRO A 1 90 ? 19.370 -3.906 -29.177 1.00 64.62 90 PRO A C 1
ATOM 717 O O . PRO A 1 90 ? 18.586 -4.217 -28.275 1.00 64.62 90 PRO A O 1
ATOM 720 N N . PRO A 1 91 ? 19.392 -2.664 -29.688 1.00 65.56 91 PRO A N 1
ATOM 721 C CA . PRO A 1 91 ? 18.415 -1.648 -29.322 1.00 65.56 91 PRO A CA 1
ATOM 722 C C . PRO A 1 91 ? 17.013 -2.073 -29.768 1.00 65.56 91 PRO A C 1
ATOM 724 O O . PRO A 1 91 ? 16.818 -2.549 -30.887 1.00 65.56 91 PRO A O 1
ATOM 727 N N . ILE A 1 92 ? 16.021 -1.842 -28.912 1.00 66.88 92 ILE A N 1
ATOM 728 C CA . ILE A 1 92 ? 14.611 -2.053 -29.249 1.00 66.88 92 ILE A CA 1
ATOM 729 C C . ILE A 1 92 ? 14.104 -0.794 -29.957 1.00 66.88 92 ILE A C 1
ATOM 731 O O . ILE A 1 92 ? 14.132 0.292 -29.381 1.00 66.88 92 ILE A O 1
ATOM 735 N N . ALA A 1 93 ? 13.654 -0.931 -31.205 1.00 65.06 93 ALA A N 1
ATOM 736 C CA . ALA A 1 93 ? 13.055 0.155 -31.977 1.00 65.06 93 ALA A CA 1
ATOM 737 C C . ALA A 1 93 ? 11.998 -0.402 -32.953 1.00 65.06 93 ALA A C 1
ATOM 739 O O . ALA A 1 93 ? 12.330 -1.287 -33.749 1.00 65.06 93 ALA A O 1
ATOM 740 N N . PRO A 1 94 ? 10.744 0.092 -32.941 1.00 64.50 94 PRO A N 1
ATOM 741 C CA . PRO A 1 94 ? 9.671 -0.392 -33.811 1.00 64.50 94 PRO A CA 1
ATOM 742 C C . PRO A 1 94 ? 9.810 0.155 -35.244 1.00 64.50 94 PRO A C 1
ATOM 744 O O . PRO A 1 94 ? 9.021 0.974 -35.713 1.00 64.50 94 PRO A O 1
ATOM 747 N N . VAL A 1 95 ? 10.821 -0.327 -35.973 1.00 62.69 95 VAL A N 1
ATOM 748 C CA . VAL A 1 95 ? 11.067 0.046 -37.380 1.00 62.69 95 VAL A CA 1
ATOM 749 C C . VAL A 1 95 ? 9.931 -0.424 -38.299 1.00 62.69 95 VAL A C 1
ATOM 751 O O . VAL A 1 95 ? 9.656 0.202 -39.319 1.00 62.69 95 VAL A O 1
ATOM 754 N N . GLN A 1 96 ? 9.254 -1.514 -37.930 1.00 57.16 96 GLN A N 1
ATOM 755 C CA . GLN A 1 96 ? 8.078 -2.047 -38.621 1.00 57.16 96 GLN A CA 1
ATOM 756 C C . GLN A 1 96 ? 6.813 -1.650 -37.857 1.00 57.16 96 GLN A C 1
ATOM 758 O O . GLN A 1 96 ? 6.194 -2.467 -37.186 1.00 57.16 96 GLN A O 1
ATOM 763 N N . SER A 1 97 ? 6.453 -0.370 -37.934 1.00 57.16 97 SER A N 1
ATOM 764 C CA . SER A 1 97 ? 5.223 0.156 -37.339 1.00 57.16 97 SER A CA 1
ATOM 765 C C . SER A 1 97 ? 4.208 0.508 -38.431 1.00 57.16 97 SER A C 1
ATOM 767 O O . SER A 1 97 ? 4.604 1.05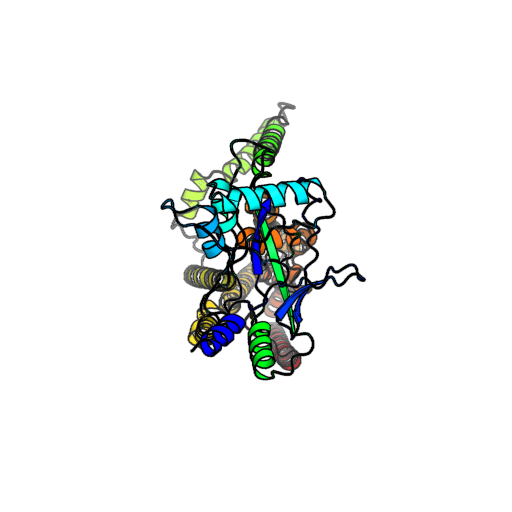9 -39.461 1.00 57.16 97 SER A O 1
ATOM 769 N N . PRO A 1 98 ? 2.898 0.257 -38.225 1.00 58.75 98 PRO A N 1
ATOM 770 C CA . PRO A 1 98 ? 1.854 0.767 -39.115 1.00 58.75 98 PRO A CA 1
ATOM 771 C C . PRO A 1 98 ? 1.811 2.303 -39.142 1.00 58.75 98 PRO A C 1
ATOM 773 O O . PRO A 1 98 ? 1.235 2.884 -40.059 1.00 58.75 98 PRO A O 1
ATOM 776 N N . ASN A 1 99 ? 2.425 2.971 -38.158 1.00 64.62 99 ASN A N 1
ATOM 777 C CA . ASN A 1 99 ? 2.592 4.413 -38.165 1.00 64.62 99 ASN A CA 1
ATOM 778 C C . ASN A 1 99 ? 3.890 4.815 -38.901 1.00 64.62 99 ASN A C 1
ATOM 780 O O . ASN A 1 99 ? 4.984 4.518 -38.406 1.00 64.62 99 ASN A O 1
ATOM 784 N N . PRO A 1 100 ? 3.798 5.550 -40.027 1.00 72.12 100 PRO A N 1
ATOM 785 C CA . PRO A 1 100 ? 4.966 5.948 -40.810 1.00 72.12 100 PRO A CA 1
ATOM 786 C C . PRO A 1 100 ? 5.902 6.902 -40.056 1.00 72.12 100 PRO A C 1
ATOM 788 O O . PRO A 1 100 ? 7.110 6.869 -40.281 1.00 72.12 100 PRO A O 1
ATOM 791 N N . VAL A 1 101 ? 5.371 7.718 -39.139 1.00 76.56 101 VAL A N 1
ATOM 792 C CA . VAL A 1 101 ? 6.169 8.618 -38.294 1.00 76.56 101 VAL A CA 1
ATOM 793 C C . VAL A 1 101 ? 6.997 7.793 -37.308 1.00 76.56 101 VAL A C 1
ATOM 795 O O . VAL A 1 101 ? 8.218 7.910 -37.291 1.00 76.56 101 VAL A O 1
ATOM 798 N N . CYS A 1 102 ? 6.353 6.861 -36.599 1.00 68.44 102 CYS A N 1
ATOM 799 C CA . CYS A 1 102 ? 7.003 5.933 -35.665 1.00 68.44 102 CYS A CA 1
ATOM 800 C C . CYS A 1 102 ? 8.137 5.141 -36.343 1.00 68.44 102 CYS A C 1
ATOM 802 O O . CYS A 1 102 ? 9.239 5.029 -35.804 1.00 68.44 102 CYS A O 1
ATOM 804 N N . ALA A 1 103 ? 7.891 4.630 -37.554 1.00 69.31 103 ALA A N 1
ATOM 805 C CA . ALA A 1 103 ? 8.882 3.883 -38.325 1.00 69.31 103 ALA A CA 1
ATOM 806 C C . ALA A 1 103 ? 10.079 4.759 -38.743 1.00 69.31 103 ALA A C 1
ATOM 808 O O . ALA A 1 103 ? 11.229 4.363 -38.547 1.00 69.31 103 ALA A O 1
ATOM 809 N N . ARG A 1 104 ? 9.825 5.964 -39.276 1.00 80.81 104 ARG A N 1
ATOM 810 C CA . ARG A 1 104 ? 10.871 6.909 -39.707 1.00 80.81 104 ARG A CA 1
ATOM 811 C C . ARG A 1 104 ? 11.739 7.371 -38.540 1.00 80.81 104 ARG A C 1
ATOM 813 O O . ARG A 1 104 ? 12.966 7.409 -38.647 1.00 80.81 104 ARG A O 1
ATOM 820 N N . GLN A 1 105 ? 11.122 7.705 -37.416 1.00 78.94 105 GLN A N 1
ATOM 821 C CA . GLN A 1 105 ? 11.870 8.175 -36.263 1.00 78.94 105 GLN A CA 1
ATOM 822 C C . GLN A 1 105 ? 12.620 7.035 -35.558 1.00 78.94 105 GLN A C 1
ATOM 824 O O . GLN A 1 105 ? 13.761 7.224 -35.142 1.00 78.94 105 GLN A O 1
ATOM 829 N N . SER A 1 106 ? 12.069 5.815 -35.553 1.00 75.19 106 SER A N 1
ATOM 830 C CA . SER A 1 106 ? 12.793 4.609 -35.119 1.00 75.19 106 SER A CA 1
ATOM 831 C C . SER A 1 106 ? 14.052 4.365 -35.956 1.00 75.19 106 SER A C 1
ATOM 833 O O . SER A 1 106 ? 15.105 4.042 -35.410 1.00 75.19 106 SER A O 1
ATOM 835 N N . GLN A 1 107 ? 13.977 4.556 -37.278 1.00 79.31 107 GLN A N 1
ATOM 836 C CA . GLN A 1 107 ? 15.153 4.489 -38.156 1.00 79.31 107 GLN A CA 1
ATOM 837 C C . GLN A 1 107 ? 16.163 5.593 -37.826 1.00 79.31 107 GLN A C 1
ATOM 839 O O . GLN A 1 107 ? 17.350 5.313 -37.667 1.00 79.31 107 GLN A O 1
ATOM 844 N N . THR A 1 108 ? 15.683 6.824 -37.632 1.00 83.69 108 THR A N 1
ATOM 845 C CA . THR A 1 108 ? 16.516 7.971 -37.240 1.00 83.69 108 THR A CA 1
ATOM 846 C C . THR A 1 108 ? 17.254 7.708 -35.928 1.00 83.69 108 THR A C 1
ATOM 848 O O . THR A 1 108 ? 18.456 7.955 -35.840 1.00 83.69 108 THR A O 1
ATOM 851 N N . TYR A 1 109 ? 16.567 7.157 -34.926 1.00 80.38 109 TYR A N 1
ATOM 852 C CA . TYR A 1 109 ? 17.158 6.741 -33.658 1.00 80.38 109 TYR A CA 1
ATOM 853 C C . TYR A 1 109 ? 18.269 5.706 -33.857 1.00 80.38 109 TYR A C 1
ATOM 855 O O . TYR A 1 109 ? 19.374 5.910 -33.359 1.00 80.38 109 TYR A O 1
ATOM 863 N N . LEU A 1 110 ? 18.024 4.638 -34.625 1.00 81.00 110 LEU A N 1
ATOM 864 C CA . LEU A 1 110 ? 19.037 3.611 -34.888 1.00 81.00 110 LEU A CA 1
ATOM 865 C C . LEU A 1 110 ? 20.261 4.173 -35.620 1.00 81.00 110 LEU A C 1
ATOM 867 O O . LEU A 1 110 ? 21.393 3.812 -35.295 1.00 81.00 110 LEU A O 1
ATOM 871 N N . ASP A 1 111 ? 20.059 5.070 -36.582 1.00 84.19 111 ASP A N 1
ATOM 872 C CA . ASP A 1 111 ? 21.157 5.703 -37.312 1.00 84.19 111 ASP A CA 1
ATOM 873 C C . ASP A 1 111 ? 21.971 6.651 -36.425 1.00 84.19 111 ASP A C 1
ATOM 875 O O . ASP A 1 111 ? 23.204 6.636 -36.470 1.00 84.19 111 ASP A O 1
ATOM 879 N N . ARG A 1 112 ? 21.309 7.432 -35.564 1.00 86.25 112 ARG A N 1
ATOM 880 C CA . ARG A 1 112 ? 21.987 8.302 -34.591 1.00 86.25 112 ARG A CA 1
ATOM 881 C C . ARG A 1 112 ? 22.704 7.512 -33.504 1.00 86.25 112 ARG A C 1
ATOM 883 O O . ARG A 1 112 ? 23.815 7.871 -33.120 1.00 86.25 112 ARG A O 1
ATOM 890 N N . LEU A 1 113 ? 22.139 6.385 -33.085 1.00 82.50 113 LEU A N 1
ATOM 891 C CA . LEU A 1 113 ? 22.774 5.468 -32.147 1.00 82.50 113 LEU A CA 1
ATOM 892 C C . LEU A 1 113 ? 24.061 4.864 -32.730 1.00 82.50 113 LEU A C 1
ATOM 894 O O . LEU A 1 113 ? 25.075 4.797 -32.036 1.00 82.50 113 LEU A O 1
ATOM 898 N N . ARG A 1 114 ? 24.075 4.499 -34.021 1.00 82.19 114 ARG A N 1
ATOM 899 C CA . ARG A 1 114 ? 25.298 4.036 -34.715 1.00 82.19 114 ARG A CA 1
ATOM 900 C C . ARG A 1 114 ? 26.393 5.101 -34.778 1.00 82.19 114 ARG A C 1
ATOM 902 O O . ARG A 1 114 ? 27.576 4.758 -34.780 1.00 82.19 114 ARG A O 1
ATOM 909 N N . ASN A 1 115 ? 26.005 6.373 -34.833 1.00 85.50 115 ASN A N 1
ATOM 910 C CA . ASN A 1 115 ? 26.931 7.504 -34.808 1.00 85.50 115 ASN A CA 1
ATOM 911 C C . ASN A 1 115 ? 27.365 7.904 -33.387 1.00 85.50 115 ASN A C 1
ATOM 913 O O . ASN A 1 115 ? 28.256 8.740 -33.259 1.00 85.50 115 ASN A O 1
ATOM 917 N N . LEU A 1 116 ? 26.811 7.256 -32.351 1.00 85.38 116 LEU A N 1
ATOM 918 C CA . LEU A 1 116 ? 27.043 7.540 -30.931 1.00 85.38 116 LEU A CA 1
ATOM 919 C C . LEU A 1 116 ? 26.579 8.945 -30.507 1.00 85.38 116 LEU A C 1
ATOM 921 O O . LEU A 1 116 ? 27.168 9.555 -29.614 1.00 85.38 116 LEU A O 1
ATOM 925 N N . ASP A 1 117 ? 25.500 9.447 -31.116 1.00 88.44 117 ASP A N 1
ATOM 926 C CA . ASP A 1 117 ? 24.872 10.700 -30.688 1.00 88.44 117 ASP A CA 1
ATOM 927 C C . ASP A 1 117 ? 24.377 10.558 -29.236 1.00 88.44 117 ASP A C 1
ATOM 929 O O . ASP A 1 117 ? 23.684 9.596 -28.892 1.00 88.44 117 ASP A O 1
ATOM 933 N N . LEU A 1 118 ? 24.696 11.540 -28.383 1.00 89.25 118 LEU A N 1
ATOM 934 C CA . LEU A 1 118 ? 24.468 11.460 -26.935 1.00 89.25 118 LEU A CA 1
ATOM 935 C C . LEU A 1 118 ? 23.016 11.127 -26.569 1.00 89.25 118 LEU A C 1
ATOM 937 O O . LEU A 1 118 ? 22.788 10.240 -25.757 1.00 89.25 118 LEU A O 1
ATOM 941 N N . TRP A 1 119 ? 22.034 11.793 -27.181 1.00 89.50 119 TRP A N 1
ATOM 942 C CA . TRP A 1 119 ? 20.618 11.560 -26.877 1.00 89.50 119 TRP A CA 1
ATOM 943 C C . TRP A 1 119 ? 20.173 10.131 -27.234 1.00 89.50 119 TRP A C 1
ATOM 945 O O . TRP A 1 119 ? 19.388 9.530 -26.506 1.00 89.50 119 TRP A O 1
ATOM 955 N N . ALA A 1 120 ? 20.701 9.564 -28.324 1.00 86.38 120 ALA A N 1
ATOM 956 C CA . ALA A 1 120 ? 20.372 8.212 -28.760 1.00 86.38 120 ALA A CA 1
ATOM 957 C C . ALA A 1 120 ? 21.035 7.180 -27.838 1.00 86.38 120 ALA A C 1
ATOM 959 O O . ALA A 1 120 ? 20.393 6.220 -27.413 1.00 86.38 120 ALA A O 1
ATOM 960 N N . VAL A 1 121 ? 22.290 7.418 -27.445 1.00 88.12 121 VAL A N 1
ATOM 961 C CA . VAL A 1 121 ? 22.978 6.595 -26.440 1.00 88.12 121 VAL A CA 1
ATOM 962 C C . VAL A 1 121 ? 22.261 6.673 -25.090 1.00 88.12 121 VAL A C 1
ATOM 964 O O . VAL A 1 121 ? 22.086 5.640 -24.459 1.00 88.12 121 VAL A O 1
ATOM 967 N N . GLN A 1 122 ? 21.769 7.844 -24.674 1.00 89.56 122 GLN A N 1
ATOM 968 C CA . GLN A 1 122 ? 20.967 8.008 -23.455 1.00 89.56 122 GLN A CA 1
ATOM 969 C C . GLN A 1 122 ? 19.641 7.236 -23.514 1.00 89.56 122 GLN A C 1
ATOM 971 O O . GLN A 1 122 ? 19.258 6.623 -22.523 1.00 89.56 122 GLN A O 1
ATOM 976 N N . MET A 1 123 ? 18.948 7.210 -24.660 1.00 83.12 123 MET A N 1
ATOM 977 C CA . MET A 1 123 ? 17.737 6.388 -24.827 1.00 83.12 123 MET A CA 1
ATOM 978 C C . MET A 1 123 ? 18.047 4.888 -24.739 1.00 83.12 123 MET A C 1
ATOM 980 O O . MET A 1 123 ? 17.345 4.139 -24.049 1.00 83.12 123 MET A O 1
ATOM 984 N N . TYR A 1 124 ? 19.117 4.444 -25.399 1.00 83.31 124 TYR A N 1
ATOM 985 C CA . TYR A 1 124 ? 19.570 3.058 -25.322 1.00 83.31 124 TYR A CA 1
ATOM 986 C C . TYR A 1 124 ? 19.997 2.687 -23.896 1.00 83.31 124 TYR A C 1
ATOM 988 O O . TYR A 1 124 ? 19.598 1.644 -23.377 1.00 83.31 124 TYR A O 1
ATOM 996 N N . ASP A 1 125 ? 20.764 3.547 -23.227 1.00 85.19 125 ASP A N 1
ATOM 997 C CA . ASP A 1 125 ? 21.257 3.329 -21.869 1.00 85.19 125 ASP A CA 1
ATOM 998 C C . ASP A 1 125 ? 20.137 3.404 -20.810 1.00 85.19 125 ASP A C 1
ATOM 1000 O O . ASP A 1 125 ? 20.101 2.605 -19.876 1.00 85.19 125 ASP A O 1
ATOM 1004 N N . GLY A 1 126 ? 19.130 4.252 -21.027 1.00 83.00 126 GLY A N 1
ATOM 1005 C CA . GLY A 1 126 ? 17.938 4.336 -20.180 1.00 83.00 126 GLY A CA 1
ATOM 1006 C C . GLY A 1 126 ? 17.004 3.128 -20.293 1.00 83.00 126 GLY A C 1
ATOM 1007 O O . GLY A 1 126 ? 16.257 2.829 -19.361 1.00 83.00 126 GLY A O 1
ATOM 1008 N N . SER A 1 127 ? 17.057 2.390 -21.404 1.00 78.31 127 SER A N 1
ATOM 1009 C CA . SER A 1 127 ? 16.254 1.177 -21.602 1.00 78.31 127 SER A CA 1
ATOM 1010 C C . SER A 1 127 ? 16.756 0.014 -20.743 1.00 78.31 127 SER A C 1
ATOM 1012 O O . SER A 1 127 ? 17.945 -0.093 -20.439 1.00 78.31 127 SER A O 1
ATOM 1014 N N . ALA A 1 128 ? 15.867 -0.892 -20.349 1.00 74.31 128 ALA A N 1
ATOM 1015 C CA . ALA A 1 128 ? 16.238 -2.067 -19.577 1.00 74.31 128 ALA A CA 1
ATOM 1016 C C . ALA A 1 128 ? 17.073 -3.071 -20.397 1.00 74.31 128 ALA A C 1
ATOM 1018 O O . ALA A 1 128 ? 16.859 -3.259 -21.592 1.00 74.31 128 ALA A O 1
ATOM 1019 N N . LYS A 1 129 ? 18.023 -3.738 -19.729 1.00 74.88 129 LYS A N 1
ATOM 1020 C CA . LYS A 1 129 ? 18.851 -4.834 -20.269 1.00 74.88 129 LYS A CA 1
ATOM 1021 C C . LYS A 1 129 ? 18.566 -6.125 -19.521 1.00 74.88 129 LYS A C 1
ATOM 1023 O O . LYS A 1 129 ? 17.958 -6.101 -18.455 1.00 74.88 129 LYS A O 1
ATOM 1028 N N . ILE A 1 130 ? 19.057 -7.247 -20.035 1.00 72.31 130 ILE A N 1
ATOM 1029 C CA . ILE A 1 130 ? 18.922 -8.542 -19.365 1.00 72.31 130 ILE A CA 1
ATOM 1030 C C . ILE A 1 130 ? 19.525 -8.452 -17.950 1.00 72.31 130 ILE A C 1
ATOM 1032 O O . ILE A 1 130 ? 20.710 -8.138 -17.808 1.00 72.31 130 ILE A O 1
ATOM 1036 N N . PRO A 1 131 ? 18.725 -8.672 -16.892 1.00 71.88 131 PRO A N 1
ATOM 1037 C CA . PRO A 1 131 ? 19.216 -8.600 -15.528 1.00 71.88 131 PRO A CA 1
ATOM 1038 C C . PRO A 1 131 ? 20.043 -9.839 -15.169 1.00 71.88 131 PRO A C 1
ATOM 1040 O O . PRO A 1 131 ? 19.702 -10.971 -15.514 1.00 71.88 131 PRO A O 1
ATOM 1043 N N . SER A 1 132 ? 21.098 -9.648 -14.381 1.00 76.25 132 SER A N 1
ATOM 1044 C CA . SER A 1 132 ? 21.812 -10.760 -13.747 1.00 76.25 132 SER A CA 1
ATOM 1045 C C . SER A 1 132 ? 20.927 -11.449 -12.701 1.00 76.25 132 SER A C 1
ATOM 1047 O O . SER A 1 132 ? 20.165 -10.788 -11.999 1.00 76.25 132 SER A O 1
ATOM 1049 N N . GLY A 1 133 ? 21.060 -12.768 -12.529 1.00 73.44 133 GLY A N 1
ATOM 1050 C CA . GLY A 1 133 ? 20.303 -13.511 -11.508 1.00 73.44 133 GLY A CA 1
ATOM 1051 C C . GLY A 1 133 ? 18.917 -13.988 -11.953 1.00 73.44 133 GLY A C 1
ATOM 1052 O O . GLY A 1 133 ? 18.062 -14.249 -11.111 1.00 73.44 133 GLY A O 1
ATOM 1053 N N . LEU A 1 134 ? 18.696 -14.145 -13.259 1.00 71.50 134 LEU A N 1
ATOM 1054 C CA . LEU A 1 134 ? 17.450 -14.658 -13.837 1.00 71.50 134 LEU A CA 1
ATOM 1055 C C . LEU A 1 134 ? 17.022 -16.016 -13.245 1.00 71.50 134 LEU A C 1
ATOM 1057 O O . LEU A 1 134 ? 15.880 -16.178 -12.824 1.00 71.50 134 LEU A O 1
ATOM 1061 N N . LEU A 1 135 ? 17.965 -16.956 -13.102 1.00 73.25 135 LEU A N 1
ATOM 1062 C CA . LEU A 1 135 ? 17.732 -18.262 -12.459 1.00 73.25 135 LEU A CA 1
ATOM 1063 C C . LEU A 1 135 ? 17.478 -18.167 -10.942 1.00 73.25 135 LEU A C 1
ATOM 1065 O O . LEU A 1 135 ? 16.982 -19.113 -10.342 1.00 73.25 135 LEU A O 1
ATOM 1069 N N . ASN A 1 136 ? 17.776 -17.016 -10.329 1.00 72.38 136 ASN A N 1
ATOM 1070 C CA . ASN A 1 136 ? 17.452 -16.690 -8.936 1.00 72.38 136 ASN A CA 1
ATOM 1071 C C . ASN A 1 136 ? 16.173 -15.830 -8.819 1.00 72.38 136 ASN A C 1
ATOM 1073 O O . ASN A 1 136 ? 15.930 -15.214 -7.776 1.00 72.38 136 ASN A O 1
ATOM 1077 N N . GLY A 1 137 ? 15.376 -15.746 -9.893 1.00 67.94 137 GLY A N 1
ATOM 1078 C CA . GLY A 1 137 ? 14.094 -15.040 -9.945 1.00 67.94 137 GLY A CA 1
ATOM 1079 C C . GLY A 1 137 ? 14.184 -13.531 -10.206 1.00 67.94 137 GLY A C 1
ATOM 1080 O O . GLY A 1 137 ? 13.180 -12.828 -10.041 1.00 67.94 137 GLY A O 1
ATOM 1081 N N . ASN A 1 138 ? 15.345 -12.999 -10.607 1.00 72.75 138 ASN A N 1
ATOM 1082 C CA . ASN A 1 138 ? 15.458 -11.594 -11.007 1.00 72.75 138 ASN A CA 1
ATOM 1083 C C . ASN A 1 138 ? 14.848 -11.361 -12.397 1.00 72.75 138 ASN A C 1
ATOM 1085 O O . ASN A 1 138 ? 15.551 -11.351 -13.402 1.00 72.75 138 ASN A O 1
ATOM 1089 N N . VAL A 1 139 ? 13.524 -11.199 -12.438 1.00 66.50 139 VAL A N 1
ATOM 1090 C CA . VAL A 1 139 ? 12.740 -11.024 -13.675 1.00 66.50 139 VAL A CA 1
ATOM 1091 C C . VAL A 1 139 ? 12.189 -9.605 -13.860 1.00 66.50 139 VAL A C 1
ATOM 1093 O O . VAL A 1 139 ? 11.315 -9.382 -14.688 1.00 66.50 139 VAL A O 1
ATOM 1096 N N . ASN A 1 140 ? 12.650 -8.630 -13.072 1.00 70.75 140 ASN A N 1
ATOM 1097 C CA . ASN A 1 140 ? 12.244 -7.230 -13.228 1.00 70.75 140 ASN A CA 1
ATOM 1098 C C . ASN A 1 140 ? 13.482 -6.371 -13.481 1.00 70.75 140 ASN A C 1
ATOM 1100 O O . ASN A 1 140 ? 14.334 -6.267 -12.600 1.00 70.75 140 ASN A O 1
ATOM 1104 N N . GLN A 1 141 ? 13.540 -5.709 -14.637 1.00 74.25 141 GLN A N 1
ATOM 1105 C CA . GLN A 1 141 ? 14.541 -4.687 -14.924 1.00 74.25 141 GLN A CA 1
ATOM 1106 C C . GLN A 1 141 ? 13.851 -3.416 -15.413 1.00 74.25 141 GLN A C 1
ATOM 1108 O O . GLN A 1 141 ? 13.245 -3.387 -16.481 1.00 74.25 141 GLN A O 1
ATOM 1113 N N . PHE A 1 142 ? 13.985 -2.342 -14.639 1.00 76.62 142 PHE A N 1
ATOM 1114 C CA . PHE A 1 142 ? 13.315 -1.074 -14.919 1.00 76.62 142 PHE A CA 1
ATOM 1115 C C . PHE A 1 142 ? 14.179 -0.080 -15.704 1.00 76.62 142 PHE A C 1
ATOM 1117 O O . PHE A 1 142 ? 13.666 0.978 -16.066 1.00 76.62 142 PHE A O 1
ATOM 1124 N N . GLY A 1 143 ? 15.446 -0.386 -16.000 1.00 80.06 143 GLY A N 1
ATOM 1125 C CA . GLY A 1 143 ? 16.340 0.564 -16.678 1.00 80.06 143 GLY A CA 1
ATOM 1126 C C . GLY A 1 143 ? 16.504 1.875 -15.893 1.00 80.06 143 GLY A C 1
ATOM 1127 O O . GLY A 1 143 ? 16.154 1.939 -14.711 1.00 80.06 143 GLY A O 1
ATOM 1128 N N . ASP A 1 144 ? 17.012 2.918 -16.549 1.00 84.94 144 ASP A N 1
ATOM 1129 C CA . ASP A 1 144 ? 17.113 4.259 -15.965 1.00 84.94 144 ASP A CA 1
ATOM 1130 C C . ASP A 1 144 ? 15.972 5.149 -16.473 1.00 84.94 144 ASP A C 1
ATOM 1132 O O . ASP A 1 144 ? 15.922 5.608 -17.620 1.00 84.94 144 ASP A O 1
ATOM 1136 N N . PHE A 1 145 ? 15.017 5.363 -15.572 1.00 84.25 145 PHE A N 1
ATOM 1137 C CA . PHE A 1 145 ? 13.816 6.139 -15.823 1.00 84.25 145 PHE A CA 1
ATOM 1138 C C . PHE A 1 145 ? 14.117 7.623 -16.107 1.00 84.25 145 PHE A C 1
ATOM 1140 O O . PHE A 1 145 ? 13.559 8.190 -17.052 1.00 84.25 145 PHE A O 1
ATOM 1147 N N . ASP A 1 146 ? 14.987 8.254 -15.317 1.00 86.94 146 ASP A N 1
ATOM 1148 C CA . ASP A 1 146 ? 15.265 9.688 -15.439 1.00 86.94 146 ASP A CA 1
ATOM 1149 C C . ASP A 1 146 ? 16.124 9.978 -16.672 1.00 86.94 146 ASP A C 1
ATOM 1151 O O . ASP A 1 146 ? 15.873 10.963 -17.374 1.00 86.94 146 ASP A O 1
ATOM 1155 N N . LEU A 1 147 ? 17.063 9.079 -16.989 1.00 88.69 147 LEU A N 1
ATOM 1156 C CA . LEU A 1 147 ? 17.882 9.146 -18.198 1.00 88.69 147 LEU A CA 1
ATOM 1157 C C . LEU A 1 147 ? 17.022 9.056 -19.463 1.00 88.69 147 LEU A C 1
ATOM 1159 O O . LEU A 1 147 ? 17.160 9.886 -20.362 1.00 88.69 147 LEU A O 1
ATOM 1163 N N . CYS A 1 148 ? 16.073 8.114 -19.503 1.00 84.75 148 CYS A N 1
ATOM 1164 C CA . CYS A 1 148 ? 15.141 7.983 -20.620 1.00 84.75 148 CYS A CA 1
ATOM 1165 C C . CYS A 1 148 ? 14.287 9.245 -20.813 1.00 84.75 148 CYS A C 1
ATOM 1167 O O . CYS A 1 148 ? 14.204 9.793 -21.910 1.00 84.75 148 CYS A O 1
ATOM 1169 N N . MET A 1 149 ? 13.670 9.744 -19.739 1.00 84.19 149 MET A N 1
ATOM 1170 C CA . MET A 1 149 ? 12.798 10.922 -19.811 1.00 84.19 149 MET A CA 1
ATOM 1171 C C . MET A 1 149 ? 13.559 12.226 -20.099 1.00 84.19 149 MET A C 1
ATOM 1173 O O . MET A 1 149 ? 12.938 13.222 -20.486 1.00 84.19 149 MET A O 1
ATOM 1177 N N . GLY A 1 150 ? 14.872 12.249 -19.850 1.00 86.69 150 GLY A N 1
ATOM 1178 C CA . GLY A 1 150 ? 15.770 13.362 -20.152 1.00 86.69 150 GLY A CA 1
ATOM 1179 C C . GLY A 1 150 ? 16.315 13.355 -21.582 1.00 86.69 150 GLY A C 1
ATOM 1180 O O . GLY A 1 150 ? 16.744 14.405 -22.060 1.00 86.69 150 GLY A O 1
ATOM 1181 N N . ALA A 1 151 ? 16.268 12.217 -22.279 1.00 87.12 151 ALA A N 1
ATOM 1182 C CA . ALA A 1 151 ? 16.781 12.103 -23.634 1.00 87.12 151 ALA A CA 1
ATOM 1183 C C . ALA A 1 151 ? 15.904 12.887 -24.623 1.00 87.12 151 ALA A C 1
ATOM 1185 O O . ALA A 1 151 ? 14.708 12.627 -24.786 1.00 87.12 151 ALA A O 1
ATOM 1186 N N . LYS A 1 152 ? 16.505 13.878 -25.282 1.00 88.56 152 LYS A N 1
ATOM 1187 C CA . LYS A 1 152 ? 15.838 14.725 -26.270 1.00 88.56 152 LYS A CA 1
ATOM 1188 C C . LYS A 1 152 ? 16.798 15.039 -27.404 1.00 88.56 152 LYS A C 1
ATOM 1190 O O . LYS A 1 152 ? 17.921 15.470 -27.153 1.00 88.56 152 LYS A O 1
ATOM 1195 N N . GLN A 1 153 ? 16.338 14.871 -28.638 1.00 86.81 153 GLN A N 1
ATOM 1196 C CA . GLN A 1 153 ? 17.089 15.287 -29.811 1.00 86.81 153 GLN A CA 1
ATOM 1197 C C . GLN A 1 153 ? 17.185 16.828 -29.843 1.00 86.81 153 GLN A C 1
ATOM 1199 O O . GLN A 1 153 ? 16.143 17.491 -29.864 1.00 86.81 153 GLN A O 1
ATOM 1204 N N . PRO A 1 154 ? 18.400 17.411 -29.827 1.00 80.19 154 PRO A N 1
ATOM 1205 C CA . PRO A 1 154 ? 18.579 18.863 -29.847 1.00 80.19 154 PRO A CA 1
ATOM 1206 C C . PRO A 1 154 ? 18.250 19.472 -31.219 1.00 80.19 154 PRO A C 1
ATOM 1208 O O . PRO A 1 154 ? 17.532 20.465 -31.272 1.00 80.19 154 PRO A O 1
ATOM 1211 N N . ASP A 1 155 ? 18.679 18.823 -32.309 1.00 72.19 155 ASP A N 1
ATOM 1212 C CA . ASP A 1 155 ? 18.527 19.309 -33.686 1.00 72.19 155 ASP A CA 1
ATOM 1213 C C . ASP A 1 155 ? 17.845 18.236 -34.561 1.00 72.19 155 ASP A C 1
ATOM 1215 O O . ASP A 1 155 ? 18.444 17.198 -34.870 1.00 72.19 155 ASP A O 1
ATOM 1219 N N . GLY A 1 156 ? 16.572 18.436 -34.935 1.00 67.94 1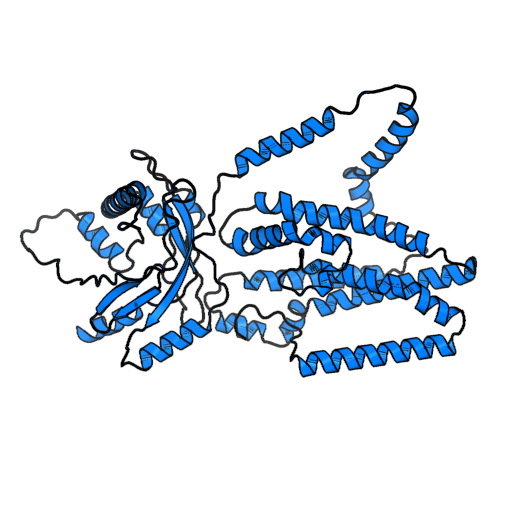56 GLY A N 1
ATOM 1220 C CA . GLY A 1 156 ? 15.831 17.514 -35.812 1.00 67.94 156 GLY A CA 1
ATOM 1221 C C . GLY A 1 156 ? 14.318 17.465 -35.576 1.00 67.94 156 GLY A C 1
ATOM 1222 O O . GLY A 1 156 ? 13.704 18.478 -35.258 1.00 67.94 156 GLY A O 1
ATOM 1223 N N . GLU A 1 157 ? 13.716 16.277 -35.722 1.00 68.19 157 GLU A N 1
ATOM 1224 C CA . GLU A 1 157 ? 12.257 16.050 -35.640 1.00 68.19 157 GLU A CA 1
ATOM 1225 C C . GLU A 1 157 ? 11.667 16.228 -34.226 1.00 68.19 157 GLU A C 1
ATOM 1227 O O . GLU A 1 157 ? 10.469 16.047 -34.026 1.00 68.19 157 GLU A O 1
ATOM 1232 N N . GLY A 1 158 ? 12.485 16.605 -33.239 1.00 78.12 158 GLY A N 1
ATOM 1233 C CA . GLY A 1 158 ? 12.036 16.823 -31.865 1.00 78.12 158 GLY A CA 1
ATOM 1234 C C . GLY A 1 158 ? 11.777 15.533 -31.085 1.00 78.12 158 GLY A C 1
ATOM 1235 O O . GLY A 1 158 ? 10.980 15.559 -30.146 1.00 78.12 158 GLY A O 1
ATOM 1236 N N . ILE A 1 159 ? 12.462 14.437 -31.442 1.00 81.62 159 ILE A N 1
ATOM 1237 C CA . ILE A 1 159 ? 12.370 13.135 -30.767 1.00 81.62 159 ILE A CA 1
ATOM 1238 C C . ILE A 1 159 ? 12.621 13.325 -29.264 1.00 81.62 159 ILE A C 1
ATOM 1240 O O . ILE A 1 159 ? 13.668 13.828 -28.843 1.00 81.62 159 ILE A O 1
ATOM 1244 N N . GLN A 1 160 ? 11.649 12.925 -28.446 1.00 82.81 160 GLN A N 1
ATOM 1245 C CA . GLN A 1 160 ? 11.731 12.947 -26.986 1.00 82.81 160 GLN A CA 1
ATOM 1246 C C . GLN A 1 160 ? 11.550 11.530 -26.443 1.00 82.81 160 GLN A C 1
ATOM 1248 O O . GLN A 1 160 ? 10.648 10.826 -26.878 1.00 82.81 160 GLN A O 1
ATOM 1253 N N . GLY A 1 161 ? 12.351 11.136 -25.455 1.00 77.38 161 GLY A N 1
ATOM 1254 C CA . GLY A 1 161 ? 12.186 9.859 -24.770 1.00 77.38 161 GLY A CA 1
ATOM 1255 C C . GLY A 1 161 ? 10.863 9.756 -23.998 1.00 77.38 161 GLY A C 1
ATOM 1256 O O . GLY A 1 161 ? 10.422 10.686 -23.314 1.00 77.38 161 GLY A O 1
ATOM 1257 N N . GLN A 1 162 ? 10.233 8.593 -24.101 1.00 76.94 162 GLN A N 1
ATOM 1258 C CA . GLN A 1 162 ? 9.062 8.145 -23.367 1.00 76.94 162 GLN A CA 1
ATOM 1259 C C . GLN A 1 162 ? 9.370 6.789 -22.738 1.00 76.94 162 GLN A C 1
ATOM 1261 O O . GLN A 1 162 ? 9.811 5.852 -23.398 1.00 76.94 162 GLN A O 1
ATOM 1266 N N . TYR A 1 163 ? 9.099 6.684 -21.443 1.00 72.69 163 TYR A N 1
ATOM 1267 C CA . TYR A 1 163 ? 9.314 5.460 -20.692 1.00 72.69 163 TYR A CA 1
ATOM 1268 C C . TYR A 1 163 ? 8.082 4.548 -20.766 1.00 72.69 163 TYR A C 1
ATOM 1270 O O . TYR A 1 163 ? 6.989 4.937 -20.339 1.00 72.69 163 TYR A O 1
ATOM 1278 N N . CYS A 1 164 ? 8.270 3.327 -21.263 1.00 68.94 164 CYS A N 1
ATOM 1279 C CA . CYS A 1 164 ? 7.226 2.310 -21.388 1.00 68.94 164 CYS A CA 1
ATOM 1280 C C . CYS A 1 164 ? 7.596 1.060 -20.584 1.00 68.94 164 CYS A C 1
ATOM 1282 O O . CYS A 1 164 ? 8.731 0.598 -20.655 1.00 68.94 164 CYS A O 1
ATOM 1284 N N . LEU A 1 165 ? 6.642 0.490 -19.841 1.00 65.62 165 LEU A N 1
ATOM 1285 C CA . LEU A 1 165 ? 6.796 -0.821 -19.199 1.00 65.62 165 LEU A CA 1
ATOM 1286 C C . LEU A 1 165 ? 6.238 -1.902 -20.120 1.00 65.62 165 LEU A C 1
ATOM 1288 O O . LEU A 1 165 ? 5.104 -1.808 -20.569 1.00 65.62 165 LEU A O 1
ATOM 1292 N N . SER A 1 166 ? 7.018 -2.939 -20.387 1.00 58.75 166 SER A N 1
ATOM 1293 C CA . SER A 1 166 ? 6.662 -4.026 -21.293 1.00 58.75 166 SER A CA 1
ATOM 1294 C C . SER A 1 166 ? 6.805 -5.378 -20.617 1.00 58.75 166 SER A C 1
ATOM 1296 O O . SER A 1 166 ? 7.680 -5.577 -19.776 1.00 58.75 166 SER A O 1
ATOM 1298 N N . TYR A 1 167 ? 5.921 -6.299 -20.987 1.00 56.00 167 TYR A N 1
ATOM 1299 C CA . TYR A 1 167 ? 5.980 -7.696 -20.589 1.00 56.00 167 TYR A CA 1
ATOM 1300 C C . TYR A 1 167 ? 6.209 -8.523 -21.845 1.00 56.00 167 TYR A C 1
ATOM 1302 O O . TYR A 1 167 ? 5.397 -8.477 -22.771 1.00 56.00 167 TYR A O 1
ATOM 1310 N N . VAL A 1 168 ? 7.316 -9.254 -21.869 1.00 56.19 168 VAL A N 1
ATOM 1311 C CA . VAL A 1 168 ? 7.641 -10.180 -22.955 1.00 56.19 168 VAL A CA 1
ATOM 1312 C C . VAL A 1 168 ? 7.272 -11.581 -22.490 1.00 56.19 168 VAL A C 1
ATOM 1314 O O . VAL A 1 168 ? 7.676 -11.978 -21.404 1.00 56.19 168 VAL A O 1
ATOM 1317 N N . GLU A 1 169 ? 6.505 -12.335 -23.275 1.00 52.09 169 GLU A N 1
ATOM 1318 C CA . GLU A 1 169 ? 6.243 -13.753 -23.010 1.00 52.09 169 GLU A CA 1
ATOM 1319 C C . GLU A 1 169 ? 7.070 -14.589 -23.990 1.00 52.09 169 GLU A C 1
ATOM 1321 O O . GLU A 1 169 ? 6.969 -14.401 -25.202 1.00 52.09 169 GLU A O 1
ATOM 1326 N N . LEU A 1 170 ? 7.936 -15.469 -23.475 1.00 53.88 170 LEU A N 1
ATOM 1327 C CA . LEU A 1 170 ? 8.730 -16.365 -24.312 1.00 53.88 170 LEU A CA 1
ATOM 1328 C C . LEU A 1 170 ? 8.060 -17.723 -24.430 1.00 53.88 170 LEU A C 1
ATOM 1330 O O . LEU A 1 170 ? 7.731 -18.373 -23.431 1.00 53.88 170 LEU A O 1
ATOM 1334 N N . GLU A 1 171 ? 7.960 -18.199 -25.659 1.00 51.75 171 GLU A N 1
ATOM 1335 C CA . GLU A 1 171 ? 7.503 -19.540 -25.978 1.00 51.75 171 GLU A CA 1
ATOM 1336 C C . GLU A 1 171 ? 8.559 -20.230 -26.837 1.00 51.75 171 GLU A C 1
ATOM 1338 O O . GLU A 1 171 ? 9.102 -19.666 -27.786 1.00 51.75 171 GLU A O 1
ATOM 1343 N N . VAL A 1 172 ? 8.900 -21.461 -26.465 1.00 58.06 172 VAL A N 1
ATOM 1344 C CA . VAL A 1 172 ? 9.835 -22.275 -27.237 1.00 58.06 172 VAL A CA 1
ATOM 1345 C C . VAL A 1 172 ? 9.001 -23.120 -28.189 1.00 58.06 172 VAL A C 1
ATOM 1347 O O . VAL A 1 172 ? 8.260 -23.997 -27.749 1.00 58.06 172 VAL A O 1
ATOM 1350 N N . ALA A 1 173 ? 9.096 -22.829 -29.485 1.00 47.19 173 ALA A N 1
ATOM 1351 C CA . ALA A 1 173 ? 8.436 -23.610 -30.519 1.00 47.19 173 ALA A CA 1
ATOM 1352 C C . ALA A 1 173 ? 9.310 -24.829 -30.855 1.00 47.19 173 ALA A C 1
ATOM 1354 O O . ALA A 1 173 ? 10.453 -24.664 -31.267 1.00 47.19 173 ALA A O 1
ATOM 1355 N N . ASN A 1 174 ? 8.779 -26.043 -30.665 1.00 55.88 174 ASN A N 1
ATOM 1356 C CA . ASN A 1 174 ? 9.398 -27.316 -31.070 1.00 55.88 174 ASN A CA 1
ATOM 1357 C C . ASN A 1 174 ? 10.883 -27.486 -30.686 1.00 55.88 174 ASN A C 1
ATOM 1359 O O . ASN A 1 174 ? 11.733 -27.722 -31.538 1.00 55.88 174 ASN A O 1
ATOM 1363 N N . SER A 1 175 ? 11.212 -27.420 -29.394 1.00 54.72 175 SER A N 1
ATOM 1364 C CA . SER A 1 175 ? 12.562 -27.762 -28.927 1.00 54.72 175 SER A CA 1
ATOM 1365 C C . SER A 1 175 ? 12.701 -29.259 -28.656 1.00 54.72 175 SER A C 1
ATOM 1367 O O . SER A 1 175 ? 12.067 -29.784 -27.746 1.00 54.72 175 SER A O 1
ATOM 1369 N N . GLU A 1 176 ? 13.622 -29.928 -29.352 1.00 58.88 176 GLU A N 1
ATOM 1370 C CA . GLU A 1 176 ? 14.092 -31.275 -28.979 1.00 58.88 176 GLU A CA 1
ATOM 1371 C C . GLU A 1 176 ? 14.971 -31.264 -27.706 1.00 58.88 176 GLU A C 1
ATOM 1373 O O . GLU A 1 176 ? 15.244 -32.303 -27.100 1.00 58.88 176 GLU A O 1
ATOM 1378 N N . ASN A 1 177 ? 15.413 -30.083 -27.256 1.00 69.81 177 ASN A N 1
ATOM 1379 C CA . ASN A 1 177 ? 16.310 -29.924 -26.117 1.00 69.81 177 ASN A CA 1
ATOM 1380 C C . ASN A 1 177 ? 15.545 -29.759 -24.792 1.00 69.81 177 ASN A C 1
ATOM 1382 O O . ASN A 1 177 ? 15.152 -28.657 -24.399 1.00 69.81 177 ASN A O 1
ATOM 1386 N N . LYS A 1 178 ? 15.407 -30.865 -24.054 1.00 74.69 178 LYS A N 1
ATOM 1387 C CA . LYS A 1 178 ? 14.745 -30.908 -22.735 1.00 74.69 178 LYS A CA 1
ATOM 1388 C C . LYS A 1 178 ? 15.383 -29.987 -21.688 1.00 74.69 178 LYS A C 1
ATOM 1390 O O . LYS A 1 178 ? 14.687 -29.509 -20.796 1.00 74.69 178 LYS A O 1
ATOM 1395 N N . ASN A 1 179 ? 16.686 -29.705 -21.783 1.00 76.56 179 ASN A N 1
ATOM 1396 C CA . ASN A 1 179 ? 17.353 -28.803 -20.839 1.00 76.56 179 ASN A CA 1
ATOM 1397 C C . ASN A 1 179 ? 16.916 -27.354 -21.058 1.00 76.56 179 ASN A C 1
ATOM 1399 O O . ASN A 1 179 ? 16.677 -26.639 -20.092 1.00 76.56 179 ASN A O 1
ATOM 1403 N N . LEU A 1 180 ? 16.763 -26.929 -22.314 1.00 67.56 180 LEU A N 1
ATOM 1404 C CA . LEU A 1 180 ? 16.281 -25.586 -22.635 1.00 67.56 180 LEU A CA 1
ATOM 1405 C C . LEU A 1 180 ? 14.847 -25.386 -22.133 1.00 67.56 180 LEU A C 1
ATOM 1407 O O . LEU A 1 180 ? 14.546 -24.364 -21.519 1.00 67.56 180 LEU A O 1
ATOM 1411 N N . GLU A 1 181 ? 13.994 -26.392 -22.327 1.00 67.69 181 GLU A N 1
ATOM 1412 C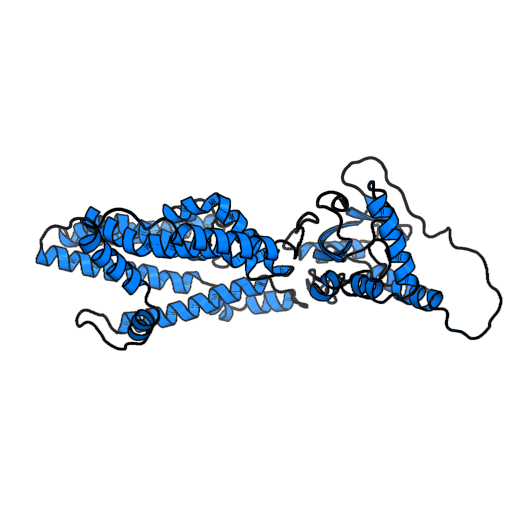 CA . GLU A 1 181 ? 12.628 -26.394 -21.806 1.00 67.69 181 GLU A CA 1
ATOM 1413 C C . GLU A 1 181 ? 12.607 -26.346 -20.270 1.00 67.69 181 GLU A C 1
ATOM 1415 O O . GLU A 1 181 ? 11.874 -25.552 -19.681 1.00 67.69 181 GLU A O 1
ATOM 1420 N N . HIS A 1 182 ? 13.460 -27.129 -19.603 1.00 72.38 182 HIS A N 1
ATOM 1421 C CA . HIS A 1 182 ? 13.565 -27.124 -18.145 1.00 72.38 182 HIS A CA 1
ATOM 1422 C C . HIS A 1 182 ? 14.004 -25.764 -17.596 1.00 72.38 182 HIS A C 1
ATOM 1424 O O . HIS A 1 182 ? 13.382 -25.244 -16.670 1.00 72.38 182 HIS A O 1
ATOM 1430 N N . ILE A 1 183 ? 15.036 -25.154 -18.185 1.00 71.12 183 ILE A N 1
ATOM 1431 C CA . ILE A 1 183 ? 15.493 -23.824 -17.779 1.00 71.12 183 ILE A CA 1
ATOM 1432 C C . ILE A 1 183 ? 14.364 -22.812 -18.040 1.00 71.12 183 ILE A C 1
ATOM 1434 O O . ILE A 1 183 ? 14.043 -22.032 -17.143 1.00 71.12 183 ILE A O 1
ATOM 1438 N N . LEU A 1 184 ? 13.698 -22.848 -19.207 1.00 67.38 184 LEU A N 1
ATOM 1439 C CA . LEU A 1 184 ? 12.564 -21.966 -19.530 1.00 67.38 184 LEU A CA 1
ATOM 1440 C C . LEU A 1 184 ? 11.433 -22.091 -18.503 1.00 67.38 184 LEU A C 1
ATOM 1442 O O . LEU A 1 184 ? 10.923 -21.075 -18.034 1.00 67.38 184 LEU A O 1
ATOM 1446 N N . ASN A 1 185 ? 11.079 -23.314 -18.117 1.00 68.44 185 ASN A N 1
ATOM 1447 C CA . ASN A 1 185 ? 10.046 -23.592 -17.124 1.00 68.44 185 ASN A CA 1
ATOM 1448 C C . ASN A 1 185 ? 10.440 -23.091 -15.730 1.00 68.44 185 ASN A C 1
ATOM 1450 O O . ASN A 1 185 ? 9.626 -22.450 -15.062 1.00 68.44 185 ASN A O 1
ATOM 1454 N N . LEU A 1 186 ? 11.696 -23.297 -15.313 1.00 66.38 186 LEU A N 1
ATOM 1455 C CA . LEU A 1 186 ? 12.223 -22.726 -14.072 1.00 66.38 186 LEU A CA 1
ATOM 1456 C C . LEU A 1 186 ? 12.097 -21.204 -14.078 1.00 66.38 186 LEU A C 1
ATOM 1458 O O . LEU A 1 186 ? 11.589 -20.622 -13.127 1.00 66.38 186 LEU A O 1
ATOM 1462 N N . MET A 1 187 ? 12.485 -20.553 -15.167 1.00 63.31 187 MET A N 1
ATOM 1463 C CA . MET A 1 187 ? 12.415 -19.100 -15.291 1.00 63.31 187 MET A CA 1
ATOM 1464 C C . MET A 1 187 ? 10.966 -18.572 -15.323 1.00 63.31 187 MET A C 1
ATOM 1466 O O . MET A 1 187 ? 10.668 -17.586 -14.650 1.00 63.31 187 MET A O 1
ATOM 1470 N N . LYS A 1 188 ? 10.042 -19.250 -16.022 1.00 62.97 188 LYS A N 1
ATOM 1471 C CA . LYS A 1 188 ? 8.601 -18.919 -16.037 1.00 62.97 188 LYS A CA 1
ATOM 1472 C C . LYS A 1 188 ? 7.964 -19.036 -14.656 1.00 62.97 188 LYS A C 1
ATOM 1474 O O . LYS A 1 188 ? 7.107 -18.220 -14.313 1.00 62.97 188 LYS A O 1
ATOM 1479 N N . SER A 1 189 ? 8.413 -20.000 -13.852 1.00 60.41 189 SER A N 1
ATOM 1480 C CA . SER A 1 189 ? 7.881 -20.224 -12.508 1.00 60.41 189 SER A CA 1
ATOM 1481 C C . SER A 1 189 ? 8.051 -19.016 -11.578 1.00 60.41 189 SER A C 1
ATOM 1483 O O . SER A 1 189 ? 7.302 -18.899 -10.629 1.00 60.41 189 SER A O 1
ATOM 1485 N N . PHE A 1 190 ? 8.956 -18.069 -11.842 1.00 57.62 190 PHE A N 1
ATOM 1486 C CA . PHE A 1 190 ? 9.231 -16.943 -10.936 1.00 57.62 190 PHE A CA 1
ATOM 1487 C C . PHE A 1 190 ? 8.504 -15.633 -11.282 1.00 57.62 190 PHE A C 1
ATOM 1489 O O . PHE A 1 190 ? 8.958 -14.566 -10.865 1.00 57.62 190 PHE A O 1
ATOM 1496 N N . SER A 1 191 ? 7.402 -15.664 -12.041 1.00 53.69 191 SER A N 1
ATOM 1497 C CA . SER A 1 191 ? 6.775 -14.450 -12.590 1.00 53.69 191 SER A CA 1
ATOM 1498 C C . SER A 1 191 ? 5.555 -13.941 -11.795 1.00 53.69 191 SER A C 1
ATOM 1500 O O . SER A 1 191 ? 4.430 -14.388 -12.014 1.00 53.69 191 SER A O 1
ATOM 1502 N N . PRO A 1 192 ? 5.709 -12.929 -10.914 1.00 51.72 192 PRO A N 1
ATOM 1503 C CA . PRO A 1 192 ? 4.587 -12.126 -10.462 1.00 51.72 192 PRO A CA 1
ATOM 1504 C C . PRO A 1 192 ? 4.581 -10.779 -11.184 1.00 51.72 192 PRO A C 1
ATOM 1506 O O . PRO A 1 192 ? 5.607 -10.112 -11.291 1.00 51.72 192 PRO A O 1
ATOM 1509 N N . PHE A 1 193 ? 3.382 -10.362 -11.582 1.00 45.06 193 PHE A N 1
ATOM 1510 C CA . PHE A 1 193 ? 3.017 -9.071 -12.178 1.00 45.06 193 PHE A CA 1
ATOM 1511 C C . PHE A 1 193 ? 3.151 -8.989 -13.705 1.00 45.06 193 PHE A C 1
ATOM 1513 O O . PHE A 1 193 ? 4.241 -8.995 -14.266 1.00 45.06 193 PHE A O 1
ATOM 1520 N N . LYS A 1 194 ? 1.988 -8.851 -14.353 1.00 42.62 194 LYS A N 1
ATOM 1521 C CA . LYS A 1 194 ? 1.835 -8.462 -15.756 1.00 42.62 194 LYS A CA 1
ATOM 1522 C C . LYS A 1 194 ? 1.580 -6.951 -15.793 1.00 42.62 194 LYS A C 1
ATOM 1524 O O . LYS A 1 194 ? 0.482 -6.530 -15.431 1.00 42.62 194 LYS A O 1
ATOM 1529 N N . SER A 1 195 ? 2.570 -6.149 -16.180 1.00 36.59 195 SER A N 1
ATOM 1530 C CA . SER A 1 195 ? 2.348 -4.760 -16.625 1.00 36.59 195 SER A CA 1
ATOM 1531 C C . SER A 1 195 ? 2.133 -4.741 -18.137 1.00 36.59 195 SER A C 1
ATOM 1533 O O . SER A 1 195 ? 2.707 -5.572 -18.842 1.00 36.59 195 SER A O 1
ATOM 1535 N N . LYS A 1 196 ? 1.296 -3.838 -18.650 1.00 40.22 196 LYS A N 1
ATOM 1536 C CA . LYS A 1 196 ? 1.033 -3.742 -20.095 1.00 40.22 196 LYS A CA 1
ATOM 1537 C C . LYS A 1 196 ? 1.835 -2.591 -20.701 1.00 40.22 196 LYS A C 1
ATOM 1539 O O . LYS A 1 196 ? 1.986 -1.559 -20.064 1.00 40.22 196 LYS A O 1
ATOM 1544 N N . LEU A 1 197 ? 2.222 -2.725 -21.974 1.00 40.62 197 LEU A N 1
ATOM 1545 C CA . LEU A 1 197 ? 2.810 -1.643 -22.793 1.00 40.62 197 LEU A CA 1
ATOM 1546 C C . LEU A 1 197 ? 1.947 -0.371 -22.852 1.00 40.62 197 LEU A C 1
ATOM 1548 O O . LEU A 1 197 ? 2.458 0.713 -23.110 1.00 40.62 197 LEU A O 1
ATOM 1552 N N . GLU A 1 198 ? 0.652 -0.501 -22.570 1.00 42.88 198 GLU A N 1
ATOM 1553 C CA . GLU A 1 198 ? -0.320 0.592 -22.476 1.00 42.88 198 GLU A CA 1
ATOM 1554 C C . GLU A 1 198 ? -0.164 1.450 -21.205 1.00 42.88 198 GLU A C 1
ATOM 1556 O O . GLU A 1 198 ? -0.785 2.512 -21.114 1.00 42.88 198 GLU A O 1
ATOM 1561 N N . ASP A 1 199 ? 0.640 1.013 -20.224 1.00 45.50 199 ASP A N 1
ATOM 1562 C CA . ASP A 1 199 ? 0.916 1.739 -18.980 1.00 45.50 199 ASP A CA 1
ATOM 1563 C C . ASP A 1 199 ? 1.829 2.947 -19.274 1.00 45.50 199 ASP A C 1
ATOM 1565 O O . ASP A 1 199 ? 3.015 2.989 -18.941 1.00 45.50 199 ASP A O 1
ATOM 1569 N N . ASN A 1 200 ? 1.264 3.946 -19.950 1.00 48.62 200 ASN A N 1
ATOM 1570 C CA . ASN A 1 200 ? 1.962 5.139 -20.400 1.00 48.62 200 ASN A CA 1
ATOM 1571 C C . ASN A 1 200 ? 2.442 5.973 -19.208 1.00 48.62 200 ASN A C 1
ATOM 1573 O O . ASN A 1 200 ? 1.642 6.465 -18.407 1.00 48.62 200 ASN A O 1
ATOM 1577 N N . TYR A 1 201 ? 3.751 6.222 -19.135 1.00 44.88 201 TYR A N 1
ATOM 1578 C CA . TYR A 1 201 ? 4.298 7.222 -18.230 1.00 44.88 201 TYR A CA 1
ATOM 1579 C C . TYR A 1 201 ? 4.421 8.571 -18.953 1.00 44.88 201 TYR A C 1
ATOM 1581 O O . TYR A 1 201 ? 5.206 8.745 -19.881 1.00 44.88 201 TYR A O 1
ATOM 1589 N N . SER A 1 202 ? 3.643 9.561 -18.515 1.00 48.44 202 SER A N 1
ATOM 1590 C CA . SER A 1 202 ? 3.712 10.932 -19.024 1.00 48.44 202 SER A CA 1
ATOM 1591 C C . SER A 1 202 ? 4.072 11.900 -17.899 1.00 48.44 202 SER A C 1
ATOM 1593 O O . SER A 1 202 ? 3.220 12.264 -17.093 1.00 48.44 202 SER A O 1
ATOM 1595 N N . ARG A 1 203 ? 5.307 12.426 -17.914 1.00 41.41 203 ARG A N 1
ATOM 1596 C CA . ARG A 1 203 ? 5.777 13.537 -17.046 1.00 41.41 203 ARG A CA 1
ATOM 1597 C C . ARG A 1 203 ? 4.949 14.832 -17.209 1.00 41.41 203 ARG A C 1
ATOM 1599 O O . ARG A 1 203 ? 5.109 15.783 -16.452 1.00 41.41 203 ARG A O 1
ATOM 1606 N N . GLY A 1 204 ? 4.064 14.878 -18.210 1.00 41.22 204 GLY A N 1
ATOM 1607 C CA . GLY A 1 204 ? 3.356 16.069 -18.683 1.00 41.22 204 GLY A CA 1
ATOM 1608 C C . GLY A 1 204 ? 2.064 16.463 -17.962 1.00 41.22 204 GLY A C 1
ATOM 1609 O O . GLY A 1 204 ? 1.523 17.510 -18.297 1.00 41.22 204 GLY A O 1
ATOM 1610 N N . GLN A 1 205 ? 1.549 15.709 -16.983 1.00 42.81 205 GLN A N 1
ATOM 1611 C CA . GLN A 1 205 ? 0.340 16.158 -16.265 1.00 42.81 205 GLN A CA 1
ATOM 1612 C C . GLN A 1 205 ? 0.616 17.112 -15.093 1.00 42.81 205 GLN A C 1
ATOM 1614 O O . GLN A 1 205 ? -0.317 17.768 -14.637 1.00 42.81 205 GLN A O 1
ATOM 1619 N N . ASN A 1 206 ? 1.865 17.296 -14.650 1.00 42.28 206 ASN A N 1
ATOM 1620 C CA . ASN A 1 206 ? 2.154 18.176 -13.509 1.00 42.28 206 ASN A CA 1
ATOM 1621 C C . ASN A 1 206 ? 1.847 19.666 -13.769 1.00 42.28 206 ASN A C 1
ATOM 1623 O O . ASN A 1 206 ? 1.537 20.390 -12.825 1.00 42.28 206 ASN A O 1
ATOM 1627 N N . SER A 1 207 ? 1.838 20.142 -15.022 1.00 44.12 207 SER A N 1
ATOM 1628 C CA . SER A 1 207 ? 1.581 21.564 -15.317 1.00 44.12 207 SER A CA 1
ATOM 1629 C C . SER A 1 207 ? 0.097 21.958 -15.274 1.00 44.12 207 SER A C 1
ATOM 1631 O O . SER A 1 207 ? -0.219 23.063 -14.841 1.00 44.12 207 SER A O 1
ATOM 1633 N N . GLN A 1 208 ? -0.838 21.069 -15.641 1.00 43.84 208 GLN A N 1
ATOM 1634 C CA . GLN A 1 208 ? -2.282 21.359 -15.561 1.00 43.84 208 GLN A CA 1
ATOM 1635 C C . GLN A 1 208 ? -2.820 21.332 -14.122 1.00 43.84 208 GLN A C 1
ATOM 1637 O O . GLN A 1 208 ? -3.802 22.015 -13.814 1.00 43.84 208 GLN A O 1
ATOM 1642 N N . TRP A 1 209 ? -2.188 20.559 -13.235 1.00 41.31 209 TRP A N 1
ATOM 1643 C CA . TRP A 1 209 ? -2.617 20.403 -11.844 1.00 41.31 209 TRP A CA 1
ATOM 1644 C C . TRP A 1 209 ? -2.360 21.641 -10.992 1.00 41.31 209 TRP A C 1
ATOM 1646 O O . TRP A 1 209 ? -3.250 22.042 -10.242 1.00 41.31 209 TRP A O 1
ATOM 1656 N N . HIS A 1 210 ? -1.216 22.310 -11.158 1.00 45.75 210 HIS A N 1
ATOM 1657 C CA . HIS A 1 210 ? -0.953 23.570 -10.458 1.00 45.75 210 HIS A CA 1
ATOM 1658 C C . HIS A 1 210 ? -1.978 24.654 -10.821 1.00 45.75 210 HIS A C 1
ATOM 1660 O O . HIS A 1 210 ? -2.408 25.400 -9.942 1.00 45.75 210 HIS A O 1
ATOM 1666 N N . THR A 1 211 ? -2.437 24.704 -12.074 1.00 48.88 211 THR A N 1
ATOM 1667 C CA . THR A 1 211 ? -3.453 25.663 -12.534 1.00 48.88 211 THR A CA 1
ATOM 1668 C C . THR A 1 211 ? -4.858 25.279 -12.061 1.00 48.88 211 THR A C 1
ATOM 1670 O O . THR A 1 211 ? -5.603 26.139 -11.601 1.00 48.88 211 THR A O 1
ATOM 1673 N N . LYS A 1 212 ? -5.223 23.986 -12.085 1.00 49.75 212 LYS A N 1
ATOM 1674 C CA . LYS A 1 212 ? -6.526 23.505 -11.580 1.00 49.75 212 LYS A CA 1
ATOM 1675 C C . LYS A 1 212 ? -6.662 23.638 -10.061 1.00 49.75 212 LYS A C 1
ATOM 1677 O O . LYS A 1 212 ? -7.702 24.097 -9.602 1.00 49.75 212 LYS A O 1
ATOM 1682 N N . ILE A 1 213 ? -5.626 23.302 -9.288 1.00 52.66 213 ILE A N 1
ATOM 1683 C CA . ILE A 1 213 ? -5.614 23.476 -7.826 1.00 52.66 213 ILE A CA 1
ATOM 1684 C C . ILE A 1 213 ? -5.682 24.966 -7.473 1.00 52.66 213 ILE A C 1
ATOM 1686 O O . ILE A 1 213 ? -6.506 25.352 -6.647 1.00 52.66 213 ILE A O 1
ATOM 1690 N N . ARG A 1 214 ? -4.900 25.820 -8.152 1.00 45.84 214 ARG A N 1
ATOM 1691 C CA . ARG A 1 214 ? -4.969 27.280 -7.979 1.00 45.84 214 ARG A CA 1
ATOM 1692 C C . ARG A 1 214 ? -6.375 27.816 -8.264 1.00 45.84 214 ARG A C 1
ATOM 1694 O O . ARG A 1 214 ? -6.885 28.589 -7.463 1.00 45.84 214 ARG A O 1
ATOM 1701 N N . ASN A 1 215 ? -7.037 27.331 -9.316 1.00 47.56 215 ASN A N 1
ATOM 1702 C CA . ASN A 1 215 ? -8.402 27.734 -9.669 1.00 47.56 215 ASN A CA 1
ATOM 1703 C C . ASN A 1 215 ? -9.463 27.242 -8.666 1.00 47.56 215 ASN A C 1
ATOM 1705 O O . ASN A 1 215 ? -10.455 27.934 -8.452 1.00 47.56 215 ASN A O 1
ATOM 1709 N N . VAL A 1 216 ? -9.275 26.079 -8.030 1.00 53.00 216 VAL A N 1
ATOM 1710 C CA . VAL A 1 216 ? -10.171 25.582 -6.967 1.00 53.00 216 VAL A CA 1
ATOM 1711 C C . VAL A 1 216 ? -9.994 26.397 -5.684 1.00 53.00 216 VAL A C 1
ATOM 1713 O O . VAL A 1 216 ? -10.986 26.862 -5.127 1.00 53.00 216 VAL A O 1
ATOM 1716 N N . PHE A 1 217 ? -8.754 26.657 -5.255 1.00 47.38 217 PHE A N 1
ATOM 1717 C CA . PHE A 1 217 ? -8.485 27.515 -4.094 1.00 47.38 217 PHE A CA 1
ATOM 1718 C C . PHE A 1 217 ? -8.925 28.970 -4.329 1.00 47.38 217 PHE A C 1
ATOM 1720 O O . PHE A 1 217 ? -9.488 29.582 -3.425 1.00 47.38 217 PHE A O 1
ATOM 1727 N N . GLN A 1 218 ? -8.767 29.506 -5.545 1.00 47.31 218 GLN A N 1
ATOM 1728 C CA . GLN A 1 218 ? -9.272 30.836 -5.910 1.00 47.31 218 GLN A CA 1
ATOM 1729 C C . GLN A 1 218 ? -10.806 30.892 -5.949 1.00 47.31 218 GLN A C 1
ATOM 1731 O O . GLN A 1 218 ? -11.379 31.875 -5.492 1.00 47.31 218 GLN A O 1
ATOM 1736 N N . ARG A 1 219 ? -11.496 29.838 -6.412 1.00 43.84 219 ARG A N 1
ATOM 1737 C CA . ARG A 1 219 ? -12.972 29.779 -6.397 1.00 43.84 219 ARG A CA 1
ATOM 1738 C C . ARG A 1 219 ? -13.556 29.684 -4.986 1.00 43.84 219 ARG A C 1
ATOM 1740 O O . ARG A 1 219 ? -14.589 30.295 -4.738 1.00 43.84 219 ARG A O 1
ATOM 1747 N N . ILE A 1 220 ? -12.883 28.991 -4.064 1.00 48.78 220 ILE A N 1
ATOM 1748 C CA . ILE A 1 220 ? 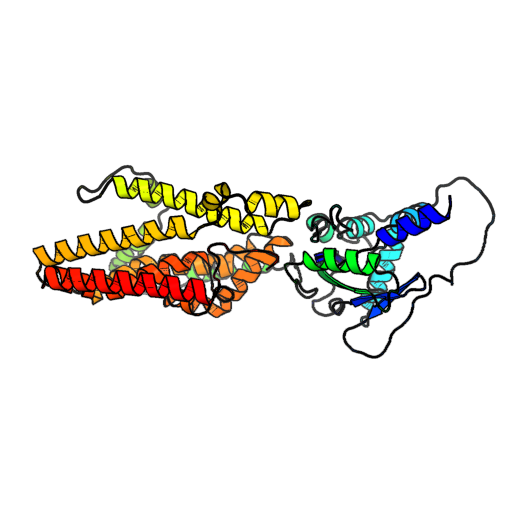-13.278 28.918 -2.643 1.00 48.78 220 ILE A CA 1
ATOM 1749 C C . ILE A 1 220 ? -13.117 30.284 -1.949 1.00 48.78 220 ILE A C 1
ATOM 1751 O O . ILE A 1 220 ? -13.879 30.604 -1.040 1.00 48.78 220 ILE A O 1
ATOM 1755 N N . HIS A 1 221 ? -12.180 31.120 -2.408 1.00 42.09 221 HIS A N 1
ATOM 1756 C CA . HIS A 1 221 ? -11.933 32.448 -1.839 1.00 42.09 221 HIS A CA 1
ATOM 1757 C C . HIS A 1 221 ? -12.930 33.533 -2.301 1.00 42.09 221 HIS A C 1
ATOM 1759 O O . HIS A 1 221 ? -13.032 34.568 -1.645 1.00 42.09 221 HIS A O 1
ATOM 1765 N N . ILE A 1 222 ? -13.658 33.316 -3.408 1.00 44.34 222 ILE A N 1
ATOM 1766 C CA . ILE A 1 222 ? -14.512 34.331 -4.062 1.00 44.34 222 ILE A CA 1
ATOM 1767 C C . ILE A 1 222 ? -15.986 34.273 -3.603 1.00 44.34 222 ILE A C 1
ATOM 1769 O O . ILE A 1 222 ? -16.716 35.246 -3.767 1.00 44.34 222 ILE A O 1
ATOM 1773 N N . THR A 1 223 ? -16.452 33.189 -2.972 1.00 44.81 223 THR A N 1
ATOM 1774 C CA . THR A 1 223 ? -17.886 33.010 -2.645 1.00 4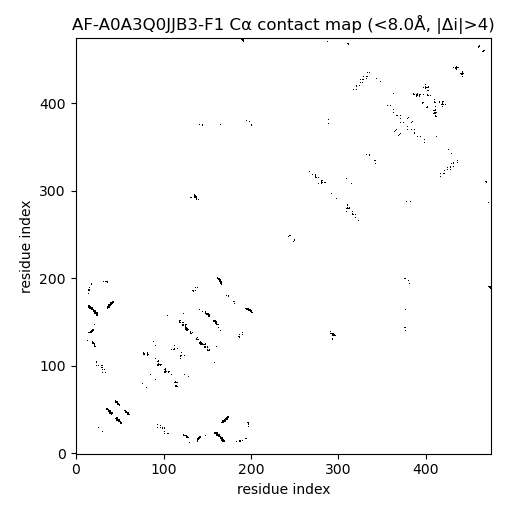4.81 223 THR A CA 1
ATOM 1775 C C . THR A 1 223 ? -18.340 33.517 -1.270 1.00 44.81 223 THR A C 1
ATOM 1777 O O . THR A 1 223 ? -19.475 33.257 -0.881 1.00 44.81 223 THR A O 1
ATOM 1780 N N . THR A 1 224 ? -17.524 34.255 -0.512 1.00 47.34 224 THR A N 1
ATOM 1781 C CA . THR A 1 224 ? -17.946 34.807 0.791 1.00 47.34 224 THR A CA 1
ATOM 1782 C C . THR A 1 224 ? -18.134 36.318 0.740 1.00 47.34 224 THR A C 1
ATOM 1784 O O . THR A 1 224 ? -17.301 37.074 1.228 1.00 47.34 224 THR A O 1
ATOM 1787 N N . ASN A 1 225 ? -19.256 36.753 0.174 1.00 47.41 225 ASN A N 1
ATOM 1788 C CA . ASN A 1 225 ? -19.837 38.067 0.434 1.00 47.41 225 ASN A CA 1
ATOM 1789 C C . ASN A 1 225 ? -21.349 37.961 0.250 1.00 47.41 225 ASN A C 1
ATOM 1791 O O . ASN A 1 225 ? -21.774 37.807 -0.884 1.00 47.41 225 ASN A O 1
ATOM 1795 N N . ILE A 1 226 ? -22.123 38.001 1.348 1.00 45.81 226 ILE A N 1
ATOM 1796 C CA . ILE A 1 226 ? -23.520 38.481 1.433 1.00 45.81 226 ILE A CA 1
ATOM 1797 C C . ILE A 1 226 ? -23.961 38.537 2.927 1.00 45.81 226 ILE A C 1
ATOM 1799 O O . ILE A 1 226 ? -23.931 37.540 3.646 1.00 45.81 226 ILE A O 1
ATOM 1803 N N . SER A 1 227 ? -24.396 39.739 3.338 1.00 47.50 227 SER A N 1
ATOM 1804 C CA . SER A 1 227 ? -25.334 40.129 4.424 1.00 47.50 227 SER A CA 1
ATOM 1805 C C . SER A 1 227 ? -24.938 40.124 5.923 1.00 47.50 227 SER A C 1
ATOM 1807 O O . SER A 1 227 ? -25.130 39.163 6.667 1.00 47.50 227 SER A O 1
ATOM 1809 N N . LEU A 1 228 ? -24.581 41.326 6.405 1.00 49.53 228 LEU A N 1
ATOM 1810 C CA . LEU A 1 228 ? -24.063 41.761 7.723 1.00 49.53 228 LEU A CA 1
ATOM 1811 C C . LEU A 1 228 ? -24.937 41.624 8.992 1.00 49.53 228 LEU A C 1
ATOM 1813 O O . LEU A 1 228 ? -24.593 42.202 10.018 1.00 49.53 228 LEU A O 1
ATOM 1817 N N . LYS A 1 229 ? -26.001 40.815 9.015 1.00 44.91 229 LYS A N 1
ATOM 1818 C CA . LYS A 1 229 ? -26.706 40.488 10.284 1.00 44.91 229 LYS A CA 1
ATOM 1819 C C . LYS A 1 229 ? -26.771 38.996 10.620 1.00 44.91 229 LYS A C 1
ATOM 1821 O O . LYS A 1 229 ? -26.935 38.652 11.784 1.00 44.91 229 LYS A O 1
ATOM 1826 N N . PHE A 1 230 ? -26.498 38.119 9.652 1.00 45.81 230 PHE A N 1
ATOM 1827 C CA . PHE A 1 230 ? -26.186 36.701 9.897 1.00 45.81 230 PHE A CA 1
ATOM 1828 C C . PHE A 1 230 ? -24.701 36.486 10.266 1.00 45.81 230 PHE A C 1
ATOM 1830 O O . PHE A 1 230 ? -24.344 35.475 10.870 1.00 45.81 230 PHE A O 1
ATOM 1837 N N . ILE A 1 231 ? -23.852 37.479 9.952 1.00 48.75 231 ILE A N 1
ATOM 1838 C CA . ILE A 1 231 ? -22.383 37.415 9.977 1.00 48.75 231 ILE A CA 1
ATOM 1839 C C . ILE A 1 231 ? -21.779 37.232 11.374 1.00 48.75 231 ILE A C 1
ATOM 1841 O O . ILE A 1 231 ? -20.753 36.578 11.468 1.00 48.75 231 ILE A O 1
ATOM 1845 N N . ALA A 1 232 ? -22.382 37.708 12.467 1.00 46.19 232 ALA A N 1
ATOM 1846 C CA . ALA A 1 232 ? -21.756 37.594 13.795 1.00 46.19 232 ALA A CA 1
ATOM 1847 C C . ALA A 1 232 ? -21.787 36.158 14.368 1.00 46.19 232 ALA A C 1
ATOM 1849 O O . ALA A 1 232 ? -20.821 35.701 14.985 1.00 46.19 232 ALA A O 1
ATOM 1850 N N . VAL A 1 233 ? -22.874 35.411 14.131 1.00 51.97 233 VAL A N 1
ATOM 1851 C CA . VAL A 1 233 ? -23.013 34.010 14.579 1.00 51.97 233 VAL A CA 1
ATOM 1852 C C . VAL A 1 233 ? -22.248 33.072 13.645 1.00 51.97 233 VAL A C 1
ATOM 1854 O O . VAL A 1 233 ? -21.531 32.185 14.116 1.00 51.97 233 VAL A O 1
ATOM 1857 N N . THR A 1 234 ? -22.313 33.308 12.329 1.00 51.88 234 THR A N 1
ATOM 1858 C CA . THR A 1 234 ? -21.519 32.549 11.356 1.00 51.88 234 THR A CA 1
ATOM 1859 C C . THR A 1 234 ? -20.029 32.865 11.458 1.00 51.88 234 THR A C 1
ATOM 1861 O O . THR A 1 234 ? -19.246 31.934 11.357 1.00 51.88 234 THR A O 1
ATOM 1864 N N . GLN A 1 235 ? -19.594 34.097 11.758 1.00 56.72 235 GLN A N 1
ATOM 1865 C CA . GLN A 1 235 ? -18.178 34.401 12.028 1.00 56.72 235 GLN A CA 1
ATOM 1866 C C . GLN A 1 235 ? -17.671 33.655 13.247 1.00 56.72 235 GLN A C 1
ATOM 1868 O O . GLN A 1 235 ? -16.555 33.153 13.203 1.00 56.72 235 GLN A O 1
ATOM 1873 N N . ARG A 1 236 ? -18.452 33.540 14.325 1.00 64.19 236 ARG A N 1
ATOM 1874 C CA . ARG A 1 236 ? -18.008 32.806 15.514 1.00 64.19 236 ARG A CA 1
ATOM 1875 C C . ARG A 1 236 ? -17.852 31.316 15.221 1.00 64.19 236 ARG A C 1
ATOM 1877 O O . ARG A 1 236 ? -16.834 30.740 15.595 1.00 64.19 236 ARG A O 1
ATOM 1884 N N . LEU A 1 237 ? -18.806 30.718 14.505 1.00 72.31 237 LEU A N 1
ATOM 1885 C CA . LEU A 1 237 ? -18.743 29.308 14.116 1.00 72.31 237 LEU A CA 1
ATOM 1886 C C . LEU A 1 237 ? -17.618 29.050 13.099 1.00 72.31 237 LEU A C 1
ATOM 1888 O O . LEU A 1 237 ? -16.818 28.143 13.287 1.00 72.31 237 LEU A O 1
ATOM 1892 N N . VAL A 1 238 ? -17.496 29.891 12.068 1.00 75.75 238 VAL A N 1
ATOM 1893 C CA . VAL A 1 238 ? -16.436 29.819 11.049 1.00 75.75 238 VAL A CA 1
ATOM 1894 C C . VAL A 1 238 ? -15.068 30.041 11.683 1.00 75.75 238 VAL A C 1
ATOM 1896 O O . VAL A 1 238 ? -14.158 29.270 11.415 1.00 75.75 238 VAL A O 1
ATOM 1899 N N . THR A 1 239 ? -14.916 31.013 12.583 1.00 75.94 239 THR A N 1
ATOM 1900 C CA . THR A 1 239 ? -13.666 31.230 13.328 1.00 75.94 239 THR A CA 1
ATOM 1901 C C . THR A 1 239 ? -13.352 30.032 14.220 1.00 75.94 239 THR A C 1
ATOM 1903 O O . THR A 1 239 ? -12.205 29.606 14.265 1.00 75.94 239 THR A O 1
ATOM 1906 N N . GLN A 1 240 ? -14.340 29.423 14.885 1.00 76.94 240 GLN A N 1
ATOM 1907 C CA . GLN A 1 240 ? -14.133 28.192 15.658 1.00 76.94 240 GLN A CA 1
ATOM 1908 C C . GLN A 1 240 ? -13.716 27.010 14.772 1.00 76.94 240 GLN A C 1
ATOM 1910 O O . GLN A 1 240 ? -12.784 26.289 15.128 1.00 76.94 240 GLN A O 1
ATOM 1915 N N . CYS A 1 241 ? -14.341 26.843 13.605 1.00 75.50 241 CYS A N 1
ATOM 1916 C CA . CYS A 1 241 ? -13.965 25.833 12.619 1.00 75.50 241 CYS A CA 1
ATOM 1917 C C . CYS A 1 241 ? -12.550 26.079 12.073 1.00 75.50 241 CYS A C 1
ATOM 1919 O O . CYS A 1 241 ? -11.741 25.157 12.068 1.00 75.50 241 CYS A O 1
ATOM 1921 N N . LEU A 1 242 ? -12.212 27.316 11.693 1.00 76.50 242 LEU A N 1
ATOM 1922 C CA . LEU A 1 242 ? -10.885 27.713 11.204 1.00 76.50 242 LEU A CA 1
ATOM 1923 C C . LEU A 1 242 ? -9.806 27.544 12.279 1.00 76.50 242 LEU A C 1
ATOM 1925 O O . LEU A 1 242 ? -8.729 27.023 12.000 1.00 76.50 242 LEU A O 1
ATOM 1929 N N . MET A 1 243 ? -10.107 27.892 13.532 1.00 79.19 243 MET A N 1
ATOM 1930 C CA . MET A 1 243 ? -9.228 27.619 14.671 1.00 79.19 243 MET A CA 1
ATOM 1931 C C . MET A 1 243 ? -9.057 26.117 14.926 1.00 79.19 243 MET A C 1
ATOM 1933 O O . MET A 1 243 ? -8.023 25.714 15.456 1.00 79.19 243 MET A O 1
ATOM 1937 N N . GLY A 1 244 ? -10.025 25.290 14.519 1.00 77.31 244 GLY A N 1
ATOM 1938 C CA . GLY A 1 244 ? -9.911 23.832 14.478 1.00 77.31 244 GLY A CA 1
ATOM 1939 C C . GLY A 1 244 ? -8.854 23.325 13.489 1.00 77.31 244 GLY A C 1
ATOM 1940 O O . GLY A 1 244 ? -8.304 22.250 13.703 1.00 77.31 244 GLY A O 1
ATOM 1941 N N . PHE A 1 245 ? -8.497 24.116 12.471 1.00 81.31 245 PHE A N 1
ATOM 1942 C CA . PHE A 1 245 ? -7.416 23.830 11.517 1.00 81.31 245 PHE A CA 1
ATOM 1943 C C . PHE A 1 245 ? -6.105 24.571 11.833 1.00 81.31 245 PHE A C 1
ATOM 1945 O O . PHE A 1 245 ? -5.142 24.471 11.075 1.00 81.31 245 PHE A O 1
ATOM 1952 N N . SER A 1 246 ? -6.027 25.302 12.951 1.00 87.25 246 SER A N 1
ATOM 1953 C CA . SER A 1 246 ? -4.816 26.032 13.338 1.00 87.25 246 SER A CA 1
ATOM 1954 C C . SER A 1 246 ? -3.656 25.072 13.609 1.00 87.25 246 SER A C 1
ATOM 1956 O O . SER A 1 246 ? -3.651 24.356 14.613 1.00 87.25 246 SER A O 1
ATOM 1958 N N . LEU A 1 247 ? -2.640 25.100 12.740 1.00 86.56 247 LEU A N 1
ATOM 1959 C CA . LEU A 1 247 ? -1.459 24.245 12.866 1.00 86.56 247 LEU A CA 1
ATOM 1960 C C . LEU A 1 247 ? -0.735 24.488 14.196 1.00 86.56 247 LEU A C 1
ATOM 1962 O O . LEU A 1 247 ? -0.428 23.541 14.903 1.00 86.56 247 LEU A O 1
ATOM 1966 N N . ILE A 1 248 ? -0.534 25.748 14.592 1.00 88.19 248 ILE A N 1
ATOM 1967 C CA . ILE A 1 248 ? 0.177 26.088 15.836 1.00 88.19 248 ILE A CA 1
ATOM 1968 C C . ILE A 1 248 ? -0.559 25.525 17.059 1.00 88.19 248 ILE A C 1
ATOM 1970 O O . ILE A 1 248 ? 0.057 24.887 17.912 1.00 88.19 248 ILE A O 1
ATOM 1974 N N . LYS A 1 249 ? -1.879 25.739 17.152 1.00 87.31 249 LYS A N 1
ATOM 1975 C CA . LYS A 1 249 ? -2.681 25.264 18.289 1.00 87.31 249 LYS A CA 1
ATOM 1976 C C . LYS A 1 249 ? -2.741 23.738 18.330 1.00 87.31 249 LYS A C 1
ATOM 1978 O O . LYS A 1 249 ? -2.550 23.151 19.393 1.00 87.31 249 LYS A O 1
ATOM 1983 N N . ASN A 1 250 ? -2.983 23.107 17.183 1.00 89.56 250 ASN A N 1
ATOM 1984 C CA . ASN A 1 250 ? -3.087 21.656 17.085 1.00 89.56 250 ASN A CA 1
ATOM 1985 C C . ASN A 1 250 ? -1.743 20.971 17.345 1.00 89.56 250 ASN A C 1
ATOM 1987 O O . ASN A 1 250 ? -1.726 19.980 18.060 1.00 89.56 250 ASN A O 1
ATOM 1991 N N . THR A 1 251 ? -0.623 21.518 16.864 1.00 92.00 251 THR A N 1
ATOM 1992 C CA . THR A 1 251 ? 0.718 20.978 17.136 1.00 92.00 251 THR A CA 1
ATOM 1993 C C . THR A 1 251 ? 1.090 21.114 18.610 1.00 92.00 251 THR A C 1
ATOM 1995 O O . THR A 1 251 ? 1.551 20.144 19.205 1.00 92.00 251 THR A O 1
ATOM 1998 N N . LYS A 1 252 ? 0.820 22.267 19.245 1.00 91.62 252 LYS A N 1
ATOM 1999 C CA . LYS A 1 252 ? 1.020 22.428 20.698 1.00 91.62 252 LYS A CA 1
ATOM 2000 C C . LYS A 1 252 ? 0.196 21.415 21.500 1.00 91.62 252 LYS A C 1
ATOM 2002 O O . LYS A 1 252 ? 0.717 20.824 22.435 1.00 91.62 252 LYS A O 1
ATOM 2007 N N . LYS A 1 253 ? -1.057 21.174 21.101 1.00 88.75 253 LYS A N 1
ATOM 2008 C CA . LYS A 1 253 ? -1.930 20.160 21.715 1.00 88.75 253 LYS A CA 1
ATOM 2009 C C . LYS A 1 253 ? -1.516 18.716 21.390 1.00 88.75 253 LYS A C 1
ATOM 2011 O O . LYS A 1 253 ? -1.787 17.815 22.166 1.00 88.75 253 LYS A O 1
ATOM 2016 N N . LEU A 1 254 ? -0.888 18.468 20.244 1.00 87.62 254 LEU A N 1
ATOM 2017 C CA . LEU A 1 254 ? -0.423 17.132 19.864 1.00 87.62 254 LEU A CA 1
ATOM 2018 C C . LEU A 1 254 ? 0.813 16.713 20.671 1.00 87.62 254 LEU A C 1
ATOM 2020 O O . LEU A 1 254 ? 0.992 15.533 20.945 1.00 87.62 254 LEU A O 1
ATOM 2024 N N . ILE A 1 255 ? 1.651 17.686 21.036 1.00 92.50 255 ILE A N 1
ATOM 2025 C CA . ILE A 1 255 ? 2.894 17.484 21.794 1.00 92.50 255 ILE A CA 1
ATOM 2026 C C . ILE A 1 255 ? 2.663 17.656 23.310 1.00 92.50 255 ILE A C 1
ATOM 2028 O O . ILE A 1 255 ? 3.533 17.319 24.109 1.00 92.50 255 ILE A O 1
ATOM 2032 N N . SER A 1 256 ? 1.495 18.154 23.736 1.00 90.25 256 SER A N 1
ATOM 2033 C CA . SER A 1 256 ? 1.184 18.313 25.159 1.00 90.25 256 SER A CA 1
ATOM 2034 C C . SER A 1 256 ? 1.140 16.963 25.872 1.00 90.25 256 SER A C 1
ATOM 2036 O O . SER A 1 256 ? 0.513 16.022 25.388 1.00 90.25 256 SER A O 1
ATOM 2038 N N . LEU A 1 257 ? 1.744 16.908 27.058 1.00 87.81 257 LEU A N 1
ATOM 2039 C CA . LEU A 1 257 ? 1.740 15.739 27.944 1.00 87.81 257 LEU A CA 1
ATOM 2040 C C . LEU A 1 257 ? 0.585 15.770 28.962 1.00 87.81 257 LEU A C 1
ATOM 2042 O O . LEU A 1 257 ? 0.565 14.947 29.878 1.00 87.81 257 LEU A O 1
ATOM 2046 N N . ASP A 1 258 ? -0.353 16.711 28.805 1.00 85.69 258 ASP A N 1
ATOM 2047 C CA . ASP A 1 258 ? -1.527 16.871 29.664 1.00 85.69 258 ASP A CA 1
ATOM 2048 C C . ASP A 1 258 ? -2.438 15.641 29.578 1.00 85.69 258 ASP A C 1
ATOM 2050 O O . ASP A 1 258 ? -2.685 15.104 28.495 1.00 85.69 258 ASP A O 1
ATOM 2054 N N . ARG A 1 259 ? -2.959 15.200 30.727 1.00 81.94 259 ARG A N 1
ATOM 2055 C CA . ARG A 1 259 ? -3.741 13.960 30.858 1.00 81.94 259 ARG A CA 1
ATOM 2056 C C . ARG A 1 259 ? -5.104 14.248 31.459 1.00 81.94 259 ARG A C 1
ATOM 2058 O O . ARG A 1 259 ? -5.219 15.103 32.338 1.00 81.94 259 ARG A O 1
ATOM 2065 N N . SER A 1 260 ? -6.130 13.526 31.012 1.00 83.19 260 SER A N 1
ATOM 2066 C CA . SER A 1 260 ? -7.428 13.576 31.679 1.00 83.19 260 SER A CA 1
ATOM 2067 C C . SER A 1 260 ? -7.473 12.549 32.820 1.00 83.19 260 SER A C 1
ATOM 2069 O O . SER A 1 260 ? -6.895 11.469 32.696 1.00 83.19 260 SER A O 1
ATOM 2071 N N . PRO A 1 261 ? -8.141 12.853 33.945 1.00 79.25 261 PRO A N 1
ATOM 2072 C CA . PRO A 1 261 ? -8.185 11.956 35.104 1.00 79.25 261 PRO A CA 1
ATOM 2073 C C . PRO A 1 261 ? -8.957 10.648 34.853 1.00 79.25 261 PRO A C 1
ATOM 2075 O O . PRO A 1 261 ? -8.871 9.732 35.662 1.00 79.25 261 PRO A O 1
ATOM 2078 N N . ASP A 1 262 ? -9.707 10.550 33.750 1.00 77.69 262 ASP A N 1
ATOM 2079 C CA . ASP A 1 262 ? -10.454 9.351 33.350 1.00 77.69 262 ASP A CA 1
ATOM 2080 C C . ASP A 1 262 ? -9.680 8.464 32.335 1.00 77.69 262 ASP A C 1
ATOM 2082 O O . ASP A 1 262 ? -10.227 7.459 31.873 1.00 77.69 262 ASP A O 1
ATOM 2086 N N . ASP A 1 263 ? -8.438 8.808 31.960 1.00 83.31 263 ASP A N 1
ATOM 2087 C CA . ASP A 1 263 ? -7.650 8.052 30.971 1.00 83.31 263 ASP A CA 1
ATOM 2088 C C . ASP A 1 263 ? -6.930 6.829 31.570 1.00 83.31 263 ASP A C 1
ATOM 2090 O O . ASP A 1 263 ? -6.386 6.860 32.673 1.00 83.31 263 ASP A O 1
ATOM 2094 N N . ILE A 1 264 ? -6.860 5.737 30.798 1.00 86.75 264 ILE A N 1
ATOM 2095 C CA . ILE A 1 264 ? -6.127 4.517 31.168 1.00 86.75 264 ILE A CA 1
ATOM 2096 C C . ILE A 1 264 ? -4.710 4.586 30.580 1.00 86.75 264 ILE A C 1
ATOM 2098 O O . ILE A 1 264 ? -4.503 4.317 29.395 1.00 86.75 264 ILE A O 1
ATOM 2102 N N . GLU A 1 265 ? -3.716 4.911 31.409 1.00 87.12 265 GLU A N 1
ATOM 2103 C CA . GLU A 1 265 ? -2.351 5.231 30.956 1.00 87.12 265 GLU A CA 1
ATOM 2104 C C . GLU A 1 265 ? -1.682 4.116 30.136 1.00 87.12 265 GLU A C 1
ATOM 2106 O O . GLU A 1 265 ? -1.114 4.368 29.069 1.00 87.12 265 GLU A O 1
ATOM 2111 N N . CYS A 1 266 ? -1.793 2.860 30.583 1.00 89.56 266 CYS A N 1
ATOM 2112 C CA . CYS A 1 266 ? -1.156 1.725 29.911 1.00 89.56 266 CYS A CA 1
ATOM 2113 C C . CYS A 1 266 ? -1.681 1.507 28.479 1.00 89.56 266 CYS A C 1
ATOM 2115 O O . CYS A 1 266 ? -0.935 1.062 27.604 1.00 89.56 266 CYS A O 1
ATOM 2117 N N . VAL A 1 267 ? -2.936 1.887 28.203 1.00 90.44 267 VAL A N 1
ATOM 2118 C CA . VAL A 1 267 ? -3.555 1.748 26.878 1.00 90.44 267 VAL A CA 1
ATOM 2119 C C . VAL A 1 267 ? -2.853 2.637 25.854 1.00 90.44 267 VAL A C 1
ATOM 2121 O O . VAL A 1 267 ? -2.692 2.228 24.704 1.00 90.44 267 VAL A O 1
ATOM 2124 N N . HIS A 1 268 ? -2.377 3.821 26.248 1.00 89.12 268 HIS A N 1
ATOM 2125 C CA . HIS A 1 268 ? -1.628 4.696 25.345 1.00 89.12 268 HIS A CA 1
ATOM 2126 C C . HIS A 1 268 ? -0.296 4.068 24.920 1.00 89.12 268 HIS A C 1
ATOM 2128 O O . HIS A 1 268 ? 0.012 4.054 23.728 1.00 89.12 268 HIS A O 1
ATOM 2134 N N . GLY A 1 269 ? 0.449 3.471 25.857 1.00 92.06 269 GLY A N 1
ATOM 2135 C CA . GLY A 1 269 ? 1.700 2.765 25.556 1.00 92.06 269 GLY A CA 1
ATOM 2136 C C . GLY A 1 269 ? 1.492 1.576 24.613 1.00 92.06 269 GLY A C 1
ATOM 2137 O O . GLY A 1 269 ? 2.182 1.455 23.598 1.00 92.06 269 GLY A O 1
ATOM 2138 N N . ILE A 1 270 ? 0.475 0.750 24.888 1.00 92.62 270 ILE A N 1
ATOM 2139 C CA . ILE A 1 270 ? 0.113 -0.399 24.043 1.00 92.62 270 ILE A CA 1
ATOM 2140 C C . ILE A 1 270 ? -0.274 0.060 22.630 1.00 92.62 270 ILE A C 1
ATOM 2142 O O . ILE A 1 270 ? 0.125 -0.566 21.645 1.00 92.62 270 ILE A O 1
ATOM 2146 N N . ARG A 1 271 ? -1.022 1.163 22.499 1.00 92.38 271 ARG A N 1
ATOM 2147 C CA . ARG A 1 271 ? -1.391 1.728 21.191 1.00 92.38 271 ARG A CA 1
ATOM 2148 C C . ARG A 1 271 ? -0.173 2.201 20.409 1.00 92.38 271 ARG A C 1
ATOM 2150 O O . ARG A 1 271 ? -0.099 1.927 19.215 1.00 92.38 271 ARG A O 1
ATOM 2157 N N . THR A 1 272 ? 0.773 2.874 21.057 1.00 93.44 272 THR A N 1
ATOM 2158 C CA . THR A 1 272 ? 1.999 3.352 20.402 1.00 93.44 272 THR A CA 1
ATOM 2159 C C . THR A 1 272 ? 2.846 2.191 19.890 1.00 93.44 272 THR A C 1
ATOM 2161 O O . THR A 1 272 ? 3.250 2.199 18.727 1.00 93.44 272 THR A O 1
ATOM 2164 N N . LEU A 1 273 ? 3.054 1.158 20.713 1.00 93.75 273 LEU A N 1
ATOM 2165 C CA . LEU A 1 273 ? 3.823 -0.023 20.317 1.00 93.75 273 LEU A CA 1
ATOM 2166 C C . LEU A 1 273 ? 3.173 -0.752 19.129 1.00 93.75 273 LEU A C 1
ATOM 2168 O O . LEU A 1 273 ? 3.846 -1.043 18.140 1.00 93.75 273 LEU A O 1
ATOM 2172 N N . ASN A 1 274 ? 1.856 -0.985 19.187 1.00 93.62 274 ASN A N 1
ATOM 2173 C CA . ASN A 1 274 ? 1.123 -1.615 18.087 1.00 93.62 274 ASN A CA 1
ATOM 2174 C C . ASN A 1 274 ? 1.121 -0.754 16.818 1.00 93.62 274 ASN A C 1
ATOM 2176 O O . ASN A 1 274 ? 1.259 -1.294 15.724 1.00 93.62 274 ASN A O 1
ATOM 2180 N N . ALA A 1 275 ? 1.012 0.574 16.932 1.00 93.38 275 ALA A N 1
ATOM 2181 C CA . ALA A 1 275 ? 1.064 1.473 15.779 1.00 93.38 275 ALA A CA 1
ATOM 2182 C C . ALA A 1 275 ? 2.426 1.416 15.071 1.00 93.38 275 ALA A C 1
ATOM 2184 O O . ALA A 1 275 ? 2.477 1.336 13.843 1.00 93.38 275 ALA A O 1
ATOM 2185 N N . PHE A 1 276 ? 3.524 1.415 15.834 1.00 94.25 276 PHE A N 1
ATOM 2186 C CA . PHE A 1 276 ? 4.872 1.308 15.278 1.00 94.25 276 PHE A CA 1
ATOM 2187 C C . PHE A 1 276 ? 5.084 -0.030 14.561 1.00 94.25 276 PHE A C 1
ATOM 2189 O O . PHE A 1 276 ? 5.545 -0.062 13.419 1.00 94.25 276 PHE A O 1
ATOM 2196 N N . MET A 1 277 ? 4.684 -1.135 15.191 1.00 93.31 277 MET A N 1
ATOM 2197 C CA . MET A 1 277 ? 4.823 -2.458 14.586 1.00 93.31 277 MET A CA 1
ATOM 2198 C C . MET A 1 277 ? 3.898 -2.669 13.378 1.00 93.31 277 MET A C 1
ATOM 2200 O O . MET A 1 277 ? 4.283 -3.324 12.404 1.00 93.31 277 MET A O 1
ATOM 2204 N N . LEU A 1 278 ? 2.706 -2.065 13.381 1.00 92.38 278 LEU A N 1
ATOM 2205 C CA . LEU A 1 278 ? 1.813 -2.048 12.224 1.00 92.38 278 LEU A CA 1
ATOM 2206 C C . LEU A 1 278 ? 2.433 -1.278 11.050 1.00 92.38 278 LEU A C 1
ATOM 2208 O O . LEU A 1 278 ? 2.370 -1.742 9.910 1.00 92.38 278 LEU A O 1
ATOM 2212 N N . LEU A 1 279 ? 3.078 -0.136 11.317 1.00 91.12 279 LEU A N 1
ATOM 2213 C CA . LEU A 1 279 ? 3.805 0.625 10.300 1.00 91.12 279 LEU A CA 1
ATOM 2214 C C . LEU A 1 279 ? 4.961 -0.194 9.717 1.00 91.12 279 LEU A C 1
ATOM 2216 O O . LEU A 1 279 ? 5.091 -0.276 8.495 1.00 91.12 279 LEU A O 1
ATOM 2220 N N . LEU A 1 280 ? 5.761 -0.838 10.575 1.00 90.50 280 LEU A N 1
ATOM 2221 C CA . LEU A 1 280 ? 6.825 -1.747 10.149 1.00 90.50 280 LEU A CA 1
ATOM 2222 C C . LEU A 1 280 ? 6.266 -2.871 9.267 1.00 90.50 280 LEU A C 1
ATOM 2224 O O . LEU A 1 280 ? 6.848 -3.190 8.230 1.00 90.50 280 LEU A O 1
ATOM 2228 N N . SER A 1 281 ? 5.100 -3.410 9.628 1.00 89.38 281 SER A N 1
ATOM 2229 C CA . SER A 1 281 ? 4.470 -4.496 8.881 1.00 89.38 281 SER A CA 1
ATOM 2230 C C . SER A 1 281 ? 3.953 -4.077 7.511 1.00 89.38 281 SER A C 1
ATOM 2232 O O . SER A 1 281 ? 4.192 -4.749 6.512 1.00 89.38 281 SER A O 1
ATOM 2234 N N . HIS A 1 282 ? 3.294 -2.924 7.416 1.00 87.75 282 HIS A N 1
ATOM 2235 C CA . HIS A 1 282 ? 2.889 -2.385 6.120 1.00 87.75 282 HIS A CA 1
ATOM 2236 C C . HIS A 1 282 ? 4.087 -1.974 5.263 1.00 87.75 282 HIS A C 1
ATOM 2238 O O . HIS A 1 282 ? 4.061 -2.142 4.042 1.00 87.75 282 HIS A O 1
ATOM 2244 N N . LYS A 1 283 ? 5.166 -1.483 5.884 1.00 86.06 283 LYS A N 1
ATOM 2245 C CA . LYS A 1 283 ? 6.392 -1.164 5.157 1.00 86.06 283 LYS A CA 1
ATOM 2246 C C . LYS A 1 283 ? 7.057 -2.421 4.603 1.00 86.06 283 LYS A C 1
ATOM 2248 O O . LYS A 1 283 ? 7.507 -2.384 3.460 1.00 86.06 283 LYS A O 1
ATOM 2253 N N . SER A 1 284 ? 7.069 -3.524 5.353 1.00 83.44 284 SER A N 1
ATOM 2254 C CA . SER A 1 284 ? 7.592 -4.806 4.869 1.00 83.44 284 SER A CA 1
ATOM 2255 C C . SER A 1 284 ? 6.804 -5.321 3.657 1.00 83.44 284 SER A C 1
ATOM 2257 O O . SER A 1 284 ? 7.406 -5.797 2.699 1.00 83.44 284 SER A O 1
ATOM 2259 N N . MET A 1 285 ? 5.478 -5.124 3.633 1.00 79.06 285 MET A N 1
ATOM 2260 C CA . MET A 1 285 ? 4.643 -5.460 2.474 1.00 79.06 285 MET A CA 1
ATOM 2261 C C . MET A 1 285 ? 5.023 -4.644 1.230 1.00 79.06 285 MET A C 1
ATOM 2263 O O . MET A 1 285 ? 5.077 -5.178 0.126 1.00 79.06 285 MET A O 1
ATOM 2267 N N . ALA A 1 286 ? 5.332 -3.357 1.396 1.00 76.88 286 ALA A N 1
ATOM 2268 C CA . ALA A 1 286 ? 5.771 -2.514 0.286 1.00 76.88 286 ALA A CA 1
ATOM 2269 C C . ALA A 1 286 ? 7.149 -2.925 -0.270 1.00 76.88 286 ALA A C 1
ATOM 2271 O O . ALA A 1 286 ? 7.410 -2.712 -1.452 1.00 76.88 286 ALA A O 1
ATOM 2272 N N . LEU A 1 287 ? 8.022 -3.536 0.545 1.00 76.75 287 LEU A N 1
ATOM 2273 C CA . LEU A 1 287 ? 9.340 -4.004 0.095 1.00 76.75 287 LEU A CA 1
ATOM 2274 C C . LEU A 1 287 ? 9.245 -5.105 -0.969 1.00 76.75 287 LEU A C 1
ATOM 2276 O O . LEU A 1 287 ? 10.140 -5.194 -1.799 1.00 76.75 287 LEU A O 1
ATOM 2280 N N . PHE A 1 288 ? 8.161 -5.886 -1.020 1.00 73.00 288 PHE A N 1
ATOM 2281 C CA . PHE A 1 288 ? 7.978 -6.910 -2.059 1.00 73.00 288 PHE A CA 1
ATOM 2282 C C . PHE A 1 288 ? 7.893 -6.342 -3.483 1.00 73.00 288 PHE A C 1
ATOM 2284 O O . PHE A 1 288 ? 8.167 -7.060 -4.443 1.00 73.00 288 PHE A O 1
ATOM 2291 N N . PHE A 1 289 ? 7.551 -5.059 -3.637 1.00 71.69 289 PHE A N 1
ATOM 2292 C CA . PHE A 1 289 ? 7.540 -4.387 -4.940 1.00 71.69 289 PHE A CA 1
ATOM 2293 C C . PHE A 1 289 ? 8.938 -3.939 -5.398 1.00 71.69 289 PHE A C 1
ATOM 2295 O O . PHE A 1 289 ? 9.094 -3.471 -6.530 1.00 71.69 289 PHE A O 1
ATOM 2302 N N . ASN A 1 290 ? 9.964 -4.088 -4.553 1.00 76.06 290 ASN A N 1
ATOM 2303 C CA . ASN A 1 290 ? 11.335 -3.769 -4.927 1.00 76.06 290 ASN A CA 1
ATOM 2304 C C . ASN A 1 290 ? 11.957 -4.869 -5.804 1.00 76.06 290 ASN A C 1
ATOM 2306 O O . ASN A 1 290 ? 11.718 -6.062 -5.584 1.00 76.06 290 ASN A O 1
ATOM 2310 N N . PRO A 1 291 ? 12.764 -4.494 -6.812 1.00 72.44 291 PRO A N 1
ATOM 2311 C CA . PRO A 1 291 ? 13.529 -5.458 -7.587 1.00 72.44 291 PRO A CA 1
ATOM 2312 C C . PRO A 1 291 ? 14.662 -6.026 -6.718 1.00 72.44 291 PRO A C 1
ATOM 2314 O O . PRO A 1 291 ? 15.495 -5.284 -6.202 1.00 72.44 291 PRO A O 1
ATOM 2317 N N . TYR A 1 292 ? 14.692 -7.349 -6.554 1.00 75.62 292 TYR A N 1
ATOM 2318 C CA . TYR A 1 292 ? 15.763 -8.061 -5.855 1.00 75.62 292 TYR A CA 1
ATOM 2319 C C . TYR A 1 292 ? 16.527 -8.935 -6.847 1.00 75.62 292 TYR A C 1
ATOM 2321 O O . TYR A 1 292 ? 15.918 -9.717 -7.574 1.00 75.62 292 TYR A O 1
ATOM 2329 N N . ILE A 1 293 ? 17.861 -8.851 -6.815 1.00 76.31 293 ILE A N 1
ATOM 2330 C CA . ILE A 1 293 ? 18.753 -9.665 -7.662 1.00 76.31 293 ILE A CA 1
ATOM 2331 C C . ILE A 1 293 ? 18.652 -11.157 -7.311 1.00 76.31 293 ILE A C 1
ATOM 2333 O O . ILE A 1 293 ? 18.745 -12.018 -8.179 1.00 76.31 293 ILE A O 1
ATOM 2337 N N . ASN A 1 294 ? 18.454 -11.474 -6.031 1.00 77.62 294 ASN A N 1
ATOM 2338 C CA . ASN A 1 294 ? 18.245 -12.841 -5.570 1.00 77.62 294 ASN A CA 1
ATOM 2339 C C . ASN A 1 294 ? 16.897 -12.942 -4.856 1.00 77.62 294 ASN A C 1
ATOM 2341 O O . ASN A 1 294 ? 16.795 -12.768 -3.636 1.00 77.62 294 ASN A O 1
ATOM 2345 N N . ARG A 1 295 ? 15.844 -13.203 -5.634 1.00 74.44 295 ARG A N 1
ATOM 2346 C CA . ARG A 1 295 ? 14.493 -13.367 -5.096 1.00 74.44 295 ARG A CA 1
ATOM 2347 C C . ARG A 1 295 ? 14.355 -14.643 -4.290 1.00 74.44 295 ARG A C 1
ATOM 2349 O O . ARG A 1 295 ? 13.686 -14.612 -3.265 1.00 74.44 295 ARG A O 1
ATOM 2356 N N . THR A 1 296 ? 15.019 -15.724 -4.688 1.00 77.38 296 THR A N 1
ATOM 2357 C CA . THR A 1 296 ? 14.990 -16.994 -3.950 1.00 77.38 296 THR A CA 1
ATOM 2358 C C . THR A 1 296 ? 15.516 -16.823 -2.525 1.00 77.38 296 THR A C 1
ATOM 2360 O O . THR A 1 296 ? 14.878 -17.249 -1.564 1.00 77.38 296 THR A O 1
ATOM 2363 N N . GLN A 1 297 ? 16.642 -16.126 -2.357 1.00 82.38 297 GLN A N 1
ATOM 2364 C CA . GLN A 1 297 ? 17.207 -15.838 -1.038 1.00 82.38 297 GLN A CA 1
ATOM 2365 C C . GLN A 1 297 ? 16.334 -14.868 -0.237 1.00 82.38 297 GLN A C 1
ATOM 2367 O O . GLN A 1 297 ? 16.151 -15.064 0.964 1.00 82.38 297 GLN A O 1
ATOM 2372 N N . MET A 1 298 ? 15.765 -13.845 -0.884 1.00 81.81 298 MET A N 1
ATOM 2373 C CA . MET A 1 298 ? 14.796 -12.950 -0.247 1.00 81.81 298 MET A CA 1
ATOM 2374 C C . MET A 1 298 ? 13.574 -13.734 0.256 1.00 81.81 298 MET A C 1
ATOM 2376 O O . MET A 1 298 ? 13.206 -13.598 1.419 1.00 81.81 298 MET A O 1
ATOM 2380 N N . ALA A 1 299 ? 12.987 -14.596 -0.575 1.00 78.62 299 ALA A N 1
ATOM 2381 C CA . ALA A 1 299 ? 11.827 -15.412 -0.232 1.00 78.62 299 ALA A CA 1
ATOM 2382 C C . ALA A 1 299 ? 12.150 -16.410 0.887 1.00 78.62 299 ALA A C 1
ATOM 2384 O O . ALA A 1 299 ? 11.384 -16.517 1.840 1.00 78.62 299 ALA A O 1
ATOM 2385 N N . SER A 1 300 ? 13.315 -17.064 0.832 1.00 82.12 300 SER A N 1
ATOM 2386 C CA . SER A 1 300 ? 13.801 -17.967 1.883 1.00 82.12 300 SER A CA 1
ATOM 2387 C C . SER A 1 300 ? 14.003 -17.243 3.219 1.00 82.12 300 SER A C 1
ATOM 2389 O O . SER A 1 300 ? 13.520 -17.693 4.258 1.00 82.12 300 SER A O 1
ATOM 2391 N N . ASN A 1 301 ? 14.642 -16.068 3.207 1.00 83.31 301 ASN A N 1
ATOM 2392 C CA . ASN A 1 301 ? 14.823 -15.257 4.409 1.00 83.31 301 ASN A CA 1
ATOM 2393 C C . ASN A 1 301 ? 13.493 -14.766 4.974 1.00 83.31 301 ASN A C 1
ATOM 2395 O O . ASN A 1 301 ? 13.297 -14.809 6.187 1.00 83.31 301 ASN A O 1
ATOM 2399 N N . LEU A 1 302 ? 12.574 -14.344 4.104 1.00 79.25 302 LEU A N 1
ATOM 2400 C CA . LEU A 1 302 ? 11.230 -13.958 4.501 1.00 79.25 302 LEU A CA 1
ATOM 2401 C C . LEU A 1 302 ? 10.440 -15.155 5.017 1.00 79.25 302 LEU A C 1
ATOM 2403 O O . LEU A 1 302 ? 9.684 -14.976 5.953 1.00 79.25 302 LEU A O 1
ATOM 2407 N N . GLY A 1 303 ? 10.649 -16.369 4.516 1.00 77.88 303 GLY A N 1
ATOM 2408 C CA . GLY A 1 303 ? 10.011 -17.590 5.011 1.00 77.88 303 GLY A CA 1
ATOM 2409 C C . GLY A 1 303 ? 10.386 -17.978 6.446 1.00 77.88 303 GLY A C 1
ATOM 2410 O O . GLY A 1 303 ? 9.682 -18.783 7.052 1.00 77.88 303 GLY A O 1
ATOM 2411 N N . LYS A 1 304 ? 11.445 -17.394 7.022 1.00 85.12 304 LYS A N 1
ATOM 2412 C CA . LYS A 1 304 ? 11.899 -17.724 8.380 1.00 85.12 304 LYS A CA 1
ATOM 2413 C C . LYS A 1 304 ? 10.864 -17.320 9.447 1.00 85.12 304 LYS A C 1
ATOM 2415 O O . LYS A 1 304 ? 10.259 -16.255 9.330 1.00 85.12 304 LYS A O 1
ATOM 2420 N N . PRO A 1 305 ? 10.710 -18.091 10.539 1.00 86.00 305 PRO A N 1
ATOM 2421 C CA . PRO A 1 305 ? 9.705 -17.813 11.572 1.00 86.00 305 PRO A CA 1
ATOM 2422 C C . PRO A 1 305 ? 9.813 -16.429 12.232 1.00 86.00 305 PRO A C 1
ATOM 2424 O O . PRO A 1 305 ? 8.802 -15.824 12.571 1.00 86.00 305 PRO A O 1
ATOM 2427 N N . TRP A 1 306 ? 11.022 -15.881 12.385 1.00 85.62 306 TRP A N 1
ATOM 2428 C CA . TRP A 1 306 ? 11.217 -14.584 13.048 1.00 85.62 306 TRP A CA 1
ATOM 2429 C C . TRP A 1 306 ? 10.610 -13.403 12.269 1.00 85.62 306 TRP A C 1
ATOM 2431 O O . TRP A 1 306 ? 10.269 -12.378 12.857 1.00 85.62 306 TRP A O 1
ATOM 2441 N N . THR A 1 307 ? 10.419 -13.536 10.952 1.00 86.44 307 THR A N 1
ATOM 2442 C CA . THR A 1 307 ? 9.876 -12.458 10.110 1.00 86.44 307 THR A CA 1
ATOM 2443 C C . THR A 1 307 ? 8.371 -12.275 10.281 1.00 86.44 307 THR A C 1
ATOM 2445 O O . THR A 1 307 ? 7.813 -11.308 9.762 1.00 86.44 307 THR A O 1
ATOM 2448 N N . VAL A 1 308 ? 7.693 -13.179 11.000 1.00 86.19 308 VAL A N 1
ATOM 2449 C CA . VAL A 1 308 ? 6.253 -13.097 11.287 1.00 86.19 308 VAL A CA 1
ATOM 2450 C C . VAL A 1 308 ? 5.908 -11.770 11.956 1.00 86.19 308 VAL A C 1
ATOM 2452 O O . VAL A 1 308 ? 4.923 -11.144 11.574 1.00 86.19 308 VAL A O 1
ATOM 2455 N N . VAL A 1 309 ? 6.782 -11.287 12.843 1.00 86.94 309 VAL A N 1
ATOM 2456 C CA . VAL A 1 309 ? 6.666 -9.986 13.522 1.00 86.94 309 VAL A CA 1
ATOM 2457 C C . VAL A 1 309 ? 6.560 -8.832 12.521 1.00 86.94 309 VAL A C 1
ATOM 2459 O O . VAL A 1 309 ? 5.858 -7.866 12.782 1.00 86.94 309 VAL A O 1
ATOM 2462 N N . ALA A 1 310 ? 7.207 -8.921 11.360 1.00 85.06 310 ALA A N 1
ATOM 2463 C CA . ALA A 1 310 ? 7.136 -7.888 10.332 1.00 85.06 310 ALA A CA 1
ATOM 2464 C C . ALA A 1 310 ? 6.124 -8.203 9.220 1.00 85.06 310 ALA A C 1
ATOM 2466 O O . ALA A 1 310 ? 5.807 -7.318 8.443 1.00 85.06 310 ALA A O 1
ATOM 2467 N N . ARG A 1 311 ? 5.632 -9.437 9.065 1.00 84.00 311 ARG A N 1
ATOM 2468 C CA . ARG A 1 311 ? 4.740 -9.809 7.944 1.00 84.00 311 ARG A CA 1
ATOM 2469 C C . ARG A 1 311 ? 3.270 -9.919 8.338 1.00 84.00 311 ARG A C 1
ATOM 2471 O O . ARG A 1 311 ? 2.400 -9.683 7.501 1.00 84.00 311 ARG A O 1
ATOM 2478 N N . ALA A 1 312 ? 2.978 -10.277 9.585 1.00 87.06 312 ALA A N 1
ATOM 2479 C CA . ALA A 1 312 ? 1.616 -10.448 10.076 1.00 87.06 312 ALA A CA 1
ATOM 2480 C C . ALA A 1 312 ? 1.040 -9.113 10.570 1.00 87.06 312 ALA A C 1
ATOM 2482 O O . ALA A 1 312 ? 0.997 -8.851 11.768 1.00 87.06 312 ALA A O 1
ATOM 2483 N N . ALA A 1 313 ? 0.545 -8.276 9.654 1.00 86.38 313 ALA A N 1
ATOM 2484 C CA . ALA A 1 313 ? -0.113 -7.020 10.032 1.00 86.38 313 ALA A CA 1
ATOM 2485 C C . ALA A 1 313 ? -1.323 -7.241 10.966 1.00 86.38 313 ALA A C 1
ATOM 2487 O O . ALA A 1 313 ? -1.588 -6.408 11.833 1.00 86.38 313 ALA A O 1
ATOM 2488 N N . SER A 1 314 ? -2.009 -8.387 10.840 1.00 86.69 314 SER A N 1
ATOM 2489 C CA . SER A 1 314 ? -3.151 -8.753 11.688 1.00 86.69 314 SER A CA 1
ATOM 2490 C C . SER A 1 314 ? -2.797 -8.845 13.176 1.00 86.69 314 SER A C 1
ATOM 2492 O O . SER A 1 314 ? -3.619 -8.503 14.022 1.00 86.69 314 SER A O 1
ATOM 2494 N N . LEU A 1 315 ? -1.552 -9.226 13.498 1.00 89.50 315 LEU A N 1
ATOM 2495 C CA . LEU A 1 315 ? -1.057 -9.324 14.875 1.00 89.50 315 LEU A CA 1
ATOM 2496 C C . LEU A 1 315 ? -1.169 -7.988 15.622 1.00 89.50 315 LEU A C 1
ATOM 2498 O O . LEU A 1 315 ? -1.379 -7.975 16.831 1.00 89.50 315 LEU A O 1
ATOM 2502 N N . TYR A 1 316 ? -1.059 -6.874 14.896 1.00 91.94 316 TYR A N 1
ATOM 2503 C CA . 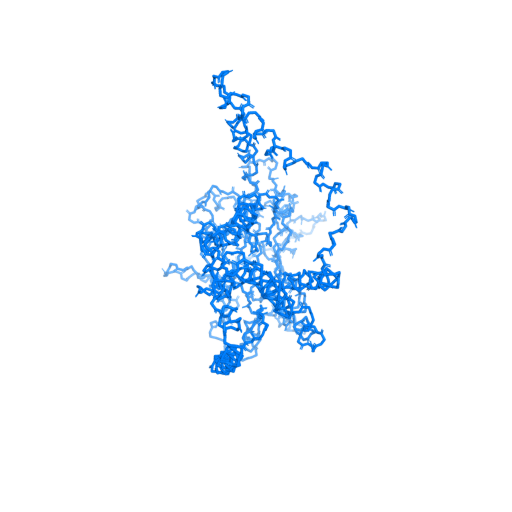TYR A 1 316 ? -1.099 -5.526 15.463 1.00 91.94 316 TYR A CA 1
ATOM 2504 C C . TYR A 1 316 ? -2.456 -4.849 15.302 1.00 91.94 316 TYR A C 1
ATOM 2506 O O . TYR A 1 316 ? -2.790 -3.972 16.095 1.00 91.94 316 TYR A O 1
ATOM 2514 N N . THR A 1 317 ? -3.273 -5.254 14.324 1.00 91.50 317 THR A N 1
ATOM 2515 C CA . THR A 1 317 ? -4.650 -4.748 14.202 1.00 91.50 317 THR A CA 1
ATOM 2516 C C . THR A 1 317 ? -5.588 -5.349 15.245 1.00 91.50 317 THR A C 1
ATOM 2518 O O . THR A 1 317 ? -6.486 -4.652 15.717 1.00 91.50 317 THR A O 1
ATOM 2521 N N . ASP A 1 318 ? -5.380 -6.607 15.640 1.00 91.31 318 ASP A N 1
ATOM 2522 C CA . ASP A 1 318 ? -6.236 -7.302 16.608 1.00 91.31 318 ASP A CA 1
ATOM 2523 C C . ASP A 1 318 ? -6.255 -6.611 17.988 1.00 91.31 318 ASP A C 1
ATOM 2525 O O . ASP A 1 318 ? -7.347 -6.358 18.508 1.00 91.31 318 ASP A O 1
ATOM 2529 N N . PRO A 1 319 ? -5.108 -6.183 18.560 1.00 93.44 319 PRO A N 1
ATOM 2530 C CA . PRO A 1 319 ? -5.088 -5.356 19.763 1.00 93.44 319 PRO A CA 1
ATOM 2531 C C . PRO A 1 319 ? -5.865 -4.044 19.626 1.00 93.44 319 PRO A C 1
ATOM 2533 O O . PRO A 1 319 ? -6.537 -3.646 20.574 1.00 93.44 319 PRO A O 1
ATOM 2536 N N . PHE A 1 320 ? -5.835 -3.370 18.469 1.00 92.62 320 PHE A N 1
ATOM 2537 C CA . PHE A 1 320 ? -6.629 -2.149 18.270 1.00 92.62 320 PHE A CA 1
ATOM 2538 C C . PHE A 1 320 ? -8.133 -2.427 18.328 1.00 92.62 320 PHE A C 1
ATOM 2540 O O . PHE A 1 320 ? -8.866 -1.673 18.972 1.00 92.62 320 PHE A O 1
ATOM 2547 N N . ILE A 1 321 ? -8.586 -3.519 17.706 1.00 93.25 321 ILE A N 1
ATOM 2548 C CA . ILE A 1 321 ? -9.991 -3.945 17.752 1.00 93.25 321 ILE A CA 1
ATOM 2549 C C . ILE A 1 321 ? -10.381 -4.322 19.189 1.00 93.25 321 ILE A C 1
ATOM 2551 O O . ILE A 1 321 ? -11.422 -3.887 19.682 1.00 93.25 321 ILE A O 1
ATOM 2555 N N . MET A 1 322 ? -9.522 -5.062 19.895 1.00 92.88 322 MET A N 1
ATOM 2556 C CA . MET A 1 322 ? -9.737 -5.442 21.293 1.00 92.88 322 MET A CA 1
ATOM 2557 C C . MET A 1 322 ? -9.845 -4.217 22.212 1.00 92.88 322 MET A C 1
ATOM 2559 O O . MET A 1 322 ? -10.783 -4.117 23.002 1.00 92.88 322 MET A O 1
ATOM 2563 N N . LEU A 1 323 ? -8.922 -3.257 22.090 1.00 92.88 323 LEU A N 1
ATOM 2564 C CA . LEU A 1 323 ? -8.933 -2.019 22.872 1.00 92.88 323 LEU A CA 1
ATOM 2565 C C . LEU A 1 323 ? -10.172 -1.169 22.575 1.00 92.88 323 LEU A C 1
ATOM 2567 O O . LEU A 1 323 ? -10.766 -0.610 23.494 1.00 92.88 323 LEU A O 1
ATOM 2571 N N . SER A 1 324 ? -10.595 -1.095 21.311 1.00 92.56 324 SER A N 1
ATOM 2572 C CA . SER A 1 324 ? -11.838 -0.412 20.937 1.00 92.56 324 SER A CA 1
ATOM 2573 C C . SER A 1 324 ? -13.063 -1.062 21.593 1.00 92.56 324 SER A C 1
ATOM 2575 O O . SER A 1 324 ? -13.916 -0.358 22.143 1.00 92.56 324 SER A O 1
ATOM 2577 N N . GLY A 1 325 ? -13.124 -2.399 21.617 1.00 93.00 325 GLY A N 1
ATOM 2578 C CA . GLY A 1 325 ? -14.165 -3.159 22.311 1.00 93.00 325 GLY A CA 1
ATOM 2579 C C . GLY A 1 325 ? -14.170 -2.930 23.827 1.00 93.00 325 GLY A C 1
ATOM 2580 O O . GLY A 1 325 ? -15.233 -2.682 24.403 1.00 93.00 325 GLY A O 1
ATOM 2581 N N . LEU A 1 326 ? -12.992 -2.935 24.461 1.00 91.94 326 LEU A N 1
ATOM 2582 C CA . LEU A 1 326 ? -12.816 -2.660 25.892 1.00 91.94 326 LEU A CA 1
ATOM 2583 C C . LEU A 1 326 ? -13.320 -1.260 26.260 1.00 91.94 326 LEU A C 1
ATOM 2585 O O . LEU A 1 326 ? -14.161 -1.123 27.145 1.00 91.94 326 LEU A O 1
ATOM 2589 N N . LEU A 1 327 ? -12.848 -0.228 25.554 1.00 91.06 327 LEU A N 1
ATOM 2590 C CA . LEU A 1 327 ? -13.221 1.165 25.820 1.00 91.06 327 LEU A CA 1
ATOM 2591 C C . LEU A 1 327 ? -14.710 1.417 25.554 1.00 91.06 327 LEU A C 1
ATOM 2593 O O . LEU A 1 327 ? -15.360 2.122 26.322 1.00 91.06 327 LEU A O 1
ATOM 2597 N N . THR A 1 328 ? -15.266 0.809 24.501 1.00 91.62 328 THR A N 1
ATOM 2598 C CA . THR A 1 328 ? -16.705 0.884 24.204 1.00 91.62 328 THR A CA 1
ATOM 2599 C C . THR A 1 328 ? -17.528 0.249 25.326 1.00 91.62 328 THR A C 1
ATOM 2601 O O . THR A 1 328 ? -18.493 0.847 25.798 1.00 91.62 328 THR A O 1
ATOM 2604 N N . SER A 1 329 ? -17.133 -0.940 25.786 1.00 92.06 329 SER A N 1
ATOM 2605 C CA . SER A 1 329 ? -17.836 -1.654 26.857 1.00 92.06 329 SER A CA 1
ATOM 2606 C C . SER A 1 329 ? -17.754 -0.896 28.181 1.00 92.06 329 SER A C 1
ATOM 2608 O O . SER A 1 329 ? -18.775 -0.709 28.838 1.00 92.06 329 SER A O 1
ATOM 2610 N N . TYR A 1 330 ? -16.570 -0.386 28.532 1.00 90.62 330 TYR A N 1
ATOM 2611 C CA . TYR A 1 330 ? -16.358 0.439 29.722 1.00 90.62 330 TYR A CA 1
ATOM 2612 C C . TYR A 1 330 ? -17.233 1.701 29.706 1.00 90.62 330 TYR A C 1
ATOM 2614 O O . TYR A 1 330 ? -17.930 1.995 30.679 1.00 90.62 330 TYR A O 1
ATOM 2622 N N . ALA A 1 331 ? -17.262 2.418 28.577 1.00 89.19 331 ALA A N 1
ATOM 2623 C CA . ALA A 1 331 ? -18.081 3.615 28.423 1.00 89.19 331 ALA A CA 1
ATOM 2624 C C . ALA A 1 331 ? -19.583 3.310 28.553 1.00 89.19 331 ALA A C 1
ATOM 2626 O O . ALA A 1 331 ? -20.290 4.012 29.277 1.00 89.19 331 ALA A O 1
ATOM 2627 N N . PHE A 1 332 ? -20.076 2.258 27.893 1.00 91.19 332 PHE A N 1
ATOM 2628 C CA . PHE A 1 332 ? -21.491 1.887 27.948 1.00 91.19 332 PHE A CA 1
ATOM 2629 C C . PHE A 1 332 ? -21.922 1.384 29.326 1.00 91.19 332 PHE A C 1
ATOM 2631 O O . PHE A 1 332 ? -22.972 1.805 29.803 1.00 91.19 332 PHE A O 1
ATOM 2638 N N . LEU A 1 333 ? -21.117 0.563 30.006 1.00 90.31 333 LEU A N 1
ATOM 2639 C CA . LEU A 1 333 ? -21.420 0.125 31.373 1.00 90.31 333 LEU A CA 1
ATOM 2640 C C . LEU A 1 333 ? -21.527 1.322 32.328 1.00 90.31 333 LEU A C 1
ATOM 2642 O O . LEU A 1 333 ? -22.524 1.448 33.037 1.00 90.31 333 LEU A O 1
ATOM 2646 N N . ARG A 1 334 ? -20.586 2.273 32.256 1.00 88.38 334 ARG A N 1
ATOM 2647 C CA . ARG A 1 334 ? -20.624 3.507 33.061 1.00 88.38 334 ARG A CA 1
ATOM 2648 C C . ARG A 1 334 ? -21.853 4.372 32.748 1.00 88.38 334 ARG A C 1
ATOM 2650 O O . ARG A 1 334 ? -22.426 4.986 33.648 1.00 88.38 334 ARG A O 1
ATOM 2657 N N . GLN A 1 335 ? -22.281 4.437 31.484 1.00 87.62 335 GLN A N 1
ATOM 2658 C CA . GLN A 1 335 ? -23.514 5.137 31.102 1.00 87.62 335 GLN A CA 1
ATOM 2659 C C . GLN A 1 335 ? -24.771 4.429 31.626 1.00 87.62 335 GLN A C 1
ATOM 2661 O O . GLN A 1 335 ? -25.699 5.103 32.078 1.00 87.62 335 GLN A O 1
ATOM 2666 N N . PHE A 1 336 ? -24.809 3.094 31.600 1.00 88.25 336 PHE A N 1
ATOM 2667 C CA . PHE A 1 336 ? -25.920 2.319 32.149 1.00 88.25 336 PHE A CA 1
ATOM 2668 C C . PHE A 1 336 ? -26.034 2.466 33.670 1.00 88.25 336 PHE A C 1
ATOM 2670 O O . PHE A 1 336 ? -27.149 2.611 34.171 1.00 88.25 336 PHE A O 1
ATOM 2677 N N . GLU A 1 337 ? -24.914 2.511 34.393 1.00 86.50 337 GLU A N 1
ATOM 2678 C CA . GLU A 1 337 ? -24.899 2.776 35.838 1.00 86.50 337 GLU A CA 1
ATOM 2679 C C . GLU A 1 337 ? -25.427 4.175 36.179 1.00 86.50 337 GLU A C 1
ATOM 2681 O O . GLU A 1 337 ? -26.231 4.319 37.099 1.00 86.50 337 GLU A O 1
ATOM 2686 N N . LYS A 1 338 ? -25.031 5.203 35.415 1.00 86.69 338 LYS A N 1
ATOM 2687 C CA . LYS A 1 338 ? -25.437 6.596 35.675 1.00 86.69 338 LYS A CA 1
ATOM 2688 C C . LYS A 1 338 ? -26.864 6.918 35.222 1.00 86.69 338 LYS A C 1
ATOM 2690 O O . LYS A 1 338 ? -27.630 7.503 35.978 1.00 86.69 338 LYS A O 1
ATOM 2695 N N . ASN A 1 339 ? -27.222 6.564 33.986 1.00 81.38 339 ASN A N 1
ATOM 2696 C CA . ASN A 1 339 ? -28.428 7.068 33.315 1.00 81.38 339 ASN A CA 1
ATOM 2697 C C . ASN A 1 339 ? -29.493 5.990 33.045 1.00 81.38 339 ASN A C 1
ATOM 2699 O O . ASN A 1 339 ? -30.576 6.326 32.565 1.00 81.38 339 ASN A O 1
ATOM 2703 N N . LYS A 1 340 ? -29.202 4.699 33.288 1.00 81.00 340 LYS A N 1
ATOM 2704 C CA . LYS A 1 340 ? -30.060 3.520 33.000 1.00 81.00 340 LYS A CA 1
ATOM 2705 C C . LYS A 1 340 ? -30.559 3.371 31.550 1.00 81.00 340 LYS A C 1
ATOM 2707 O O . LYS A 1 340 ? -31.235 2.394 31.234 1.00 81.00 340 LYS A O 1
ATOM 2712 N N . LYS A 1 341 ? -30.246 4.312 30.658 1.00 83.00 341 LYS A N 1
ATOM 2713 C CA . LYS A 1 341 ? -30.625 4.336 29.241 1.00 83.00 341 LYS A CA 1
ATOM 2714 C C . LYS A 1 341 ? -29.460 4.870 28.415 1.00 83.00 341 LYS A C 1
ATOM 2716 O O . LYS A 1 341 ? -28.780 5.804 28.835 1.00 83.00 341 LYS A O 1
ATOM 2721 N N . ILE A 1 342 ? -29.284 4.313 27.218 1.00 83.31 342 ILE A N 1
ATOM 2722 C CA . ILE A 1 342 ? -28.302 4.773 26.230 1.00 83.31 342 ILE A CA 1
ATOM 2723 C C . ILE A 1 342 ? -29.044 5.198 24.969 1.00 83.31 342 ILE A C 1
ATOM 2725 O O . ILE A 1 342 ? -29.885 4.463 24.452 1.00 83.31 342 ILE A O 1
ATOM 2729 N N . ASN A 1 343 ? -28.716 6.382 24.453 1.00 86.81 343 ASN A N 1
ATOM 2730 C CA . ASN A 1 343 ? -29.163 6.799 23.130 1.00 86.81 343 ASN A CA 1
ATOM 2731 C C . ASN A 1 343 ? -28.160 6.294 22.086 1.00 86.81 343 ASN A C 1
ATOM 2733 O O . ASN A 1 343 ? -27.203 6.983 21.737 1.00 86.81 343 ASN A O 1
ATOM 2737 N N . VAL A 1 344 ? -28.388 5.072 21.603 1.00 87.69 344 VAL A N 1
ATOM 2738 C CA . VAL A 1 344 ? -27.494 4.386 20.657 1.00 87.69 344 VAL A CA 1
ATOM 2739 C C . VAL A 1 344 ? -27.292 5.203 19.378 1.00 87.69 344 VAL A C 1
ATOM 2741 O O . VAL A 1 344 ? -26.173 5.300 18.881 1.00 87.69 344 VAL A O 1
ATOM 2744 N N . MET A 1 345 ? -28.342 5.867 18.881 1.00 88.38 345 MET A N 1
ATOM 2745 C CA . MET A 1 345 ? -28.249 6.700 17.679 1.00 88.38 345 MET A CA 1
ATOM 2746 C C . MET A 1 345 ? -27.315 7.892 17.880 1.00 88.38 345 MET A C 1
ATOM 2748 O O . MET A 1 345 ? -26.513 8.196 17.001 1.00 88.38 345 MET A O 1
ATOM 2752 N N . LYS A 1 346 ? -27.351 8.533 19.054 1.00 90.38 346 LYS A N 1
ATOM 2753 C CA . LYS A 1 346 ? -26.428 9.627 19.383 1.00 90.38 346 LYS A CA 1
ATOM 2754 C C . LYS A 1 346 ? -24.969 9.159 19.375 1.00 90.38 346 LYS A C 1
ATOM 2756 O O . LYS A 1 346 ? -24.112 9.861 18.841 1.00 90.38 346 LYS A O 1
ATOM 2761 N N . GLU A 1 347 ? -24.693 7.983 19.933 1.00 89.44 347 GLU A N 1
ATOM 2762 C CA . GLU A 1 347 ? -23.342 7.406 19.983 1.00 89.44 347 GLU A CA 1
ATOM 2763 C C . GLU A 1 347 ? -22.835 7.005 18.589 1.00 89.44 347 GLU A C 1
ATOM 2765 O O . GLU A 1 347 ? -21.696 7.309 18.230 1.00 89.44 347 GLU A O 1
ATOM 2770 N N . ILE A 1 348 ? -23.697 6.405 17.758 1.00 89.56 348 ILE A N 1
ATOM 2771 C CA . ILE A 1 348 ? -23.393 6.096 16.352 1.00 89.56 348 ILE A CA 1
ATOM 2772 C C . ILE A 1 348 ? -23.064 7.374 15.581 1.00 89.56 348 ILE A C 1
ATOM 2774 O O . ILE A 1 348 ? -22.014 7.459 14.946 1.00 89.56 348 ILE A O 1
ATOM 2778 N N . VAL A 1 349 ? -23.927 8.388 15.670 1.00 91.62 349 VAL A N 1
ATOM 2779 C CA . VAL A 1 349 ? -23.736 9.664 14.973 1.00 91.62 349 VAL A CA 1
ATOM 2780 C C . VAL A 1 349 ? -22.444 10.341 15.433 1.00 91.62 349 VAL A C 1
ATOM 2782 O O . VAL A 1 349 ? -21.647 10.771 14.598 1.00 91.62 349 VAL A O 1
ATOM 2785 N N . SER A 1 350 ? -22.180 10.371 16.742 1.00 90.44 350 SER A N 1
ATOM 2786 C CA . SER A 1 350 ? -20.931 10.904 17.299 1.00 90.44 350 SER A CA 1
ATOM 2787 C C . SER A 1 350 ? -19.700 10.177 16.745 1.00 90.44 350 SER A C 1
ATOM 2789 O O . SER A 1 350 ? -18.725 10.814 16.336 1.00 90.44 350 SER A O 1
ATOM 2791 N N . ARG A 1 351 ? -19.756 8.842 16.650 1.00 90.94 351 ARG A N 1
ATOM 2792 C CA . ARG A 1 351 ? -18.675 8.030 16.080 1.00 90.94 351 ARG A CA 1
ATOM 2793 C C . ARG A 1 351 ? -18.472 8.311 14.591 1.00 90.94 351 ARG A C 1
ATOM 2795 O O . ARG A 1 351 ? -17.329 8.478 14.167 1.00 90.94 351 ARG A O 1
ATOM 2802 N N . CYS A 1 352 ? -19.548 8.420 13.813 1.00 90.56 352 CYS A N 1
ATOM 2803 C CA . CYS A 1 352 ? -19.490 8.759 12.391 1.00 90.56 352 CYS A CA 1
ATOM 2804 C C . CYS A 1 352 ? -18.845 10.130 12.160 1.00 90.56 352 CYS A C 1
ATOM 2806 O O . CYS A 1 352 ? -17.920 10.231 11.355 1.00 90.56 352 CYS A O 1
ATOM 2808 N N . PHE A 1 353 ? -19.246 11.159 12.915 1.00 90.50 353 PHE A N 1
ATOM 2809 C CA . PHE A 1 353 ? -18.635 12.493 12.836 1.00 90.50 353 PHE A CA 1
ATOM 2810 C C . PHE A 1 353 ? -17.158 12.511 13.241 1.00 90.50 353 PHE A C 1
ATOM 2812 O O . PHE A 1 353 ? -16.411 13.375 12.790 1.00 90.50 353 PHE A O 1
ATOM 2819 N N . ARG A 1 354 ? -16.711 11.554 14.057 1.00 88.50 354 ARG A N 1
ATOM 2820 C CA . ARG A 1 354 ? -15.302 11.414 14.438 1.00 88.50 354 ARG A CA 1
ATOM 2821 C C . ARG A 1 354 ? -14.453 10.712 13.370 1.00 88.50 354 ARG A C 1
ATOM 2823 O O . ARG A 1 354 ? -13.295 11.080 13.196 1.00 88.50 354 ARG A O 1
ATOM 2830 N N . LEU A 1 355 ? -14.992 9.697 12.689 1.00 91.81 355 LEU A N 1
ATOM 2831 C CA . LEU A 1 355 ? -14.226 8.814 11.793 1.00 91.81 355 LEU A CA 1
ATOM 2832 C C . LEU A 1 355 ? -14.343 9.176 10.307 1.00 91.81 355 LEU A C 1
ATOM 2834 O O . LEU A 1 355 ? -13.350 9.129 9.584 1.00 91.81 355 LEU A O 1
ATOM 2838 N N . LEU A 1 356 ? -15.538 9.531 9.828 1.00 92.19 356 LEU A N 1
ATOM 2839 C CA . LEU A 1 356 ? -15.766 9.772 8.400 1.00 92.19 356 LEU A CA 1
ATOM 2840 C C . LEU A 1 356 ? -14.969 10.962 7.846 1.00 92.19 356 LEU A C 1
ATOM 2842 O O . LEU A 1 356 ? -14.419 10.814 6.755 1.00 92.19 356 LEU A O 1
ATOM 2846 N N . PRO A 1 357 ? -14.832 12.109 8.546 1.00 91.00 357 PRO A N 1
ATOM 2847 C CA . PRO A 1 357 ? -14.095 13.244 7.990 1.00 91.00 357 PRO A CA 1
ATOM 2848 C C . PRO A 1 357 ? -12.613 12.935 7.759 1.00 91.00 357 PRO A C 1
ATOM 2850 O O . PRO A 1 357 ? -12.058 13.287 6.719 1.00 91.00 357 PRO A O 1
ATOM 2853 N N . THR A 1 358 ? -11.975 12.240 8.702 1.00 91.00 358 THR A N 1
ATOM 2854 C CA . THR A 1 358 ? -10.555 11.877 8.605 1.00 91.00 358 THR A CA 1
ATOM 2855 C C . THR A 1 358 ? -10.327 10.787 7.562 1.00 91.00 358 THR A C 1
ATOM 2857 O O . THR A 1 358 ? -9.405 10.903 6.754 1.00 91.00 358 THR A O 1
ATOM 2860 N N . LEU A 1 359 ? -11.203 9.777 7.502 1.00 92.69 359 LEU A N 1
ATOM 2861 C CA . LEU A 1 359 ? -11.166 8.745 6.463 1.00 92.69 359 LEU A CA 1
ATOM 2862 C C . LEU A 1 359 ? -11.399 9.338 5.064 1.00 92.69 359 LEU A C 1
ATOM 2864 O O . LEU A 1 359 ? -10.712 8.974 4.112 1.00 92.69 359 LEU A O 1
ATOM 2868 N N . GLY A 1 360 ? -12.338 10.277 4.940 1.00 93.94 360 GLY A N 1
ATOM 2869 C CA . GLY A 1 360 ? -12.642 10.969 3.689 1.00 93.94 360 GLY A CA 1
ATOM 2870 C C . GLY A 1 360 ? -11.469 11.808 3.199 1.00 93.94 360 GLY A C 1
ATOM 2871 O O . GLY A 1 360 ? -11.096 11.710 2.031 1.00 93.94 360 GLY A O 1
ATOM 2872 N N . ALA A 1 361 ? -10.835 12.564 4.099 1.00 92.12 361 ALA A N 1
ATOM 2873 C CA . ALA A 1 361 ? -9.634 13.333 3.787 1.00 92.12 361 ALA A CA 1
ATOM 2874 C C . ALA A 1 361 ? -8.479 12.434 3.318 1.00 92.12 361 ALA A C 1
ATOM 2876 O O . ALA A 1 361 ? -7.825 12.749 2.323 1.00 92.12 361 ALA A O 1
ATOM 2877 N N . LEU A 1 362 ? -8.266 11.288 3.979 1.00 93.31 362 LEU A N 1
ATOM 2878 C CA . LEU A 1 362 ? -7.247 10.313 3.586 1.00 93.31 362 LEU A CA 1
ATOM 2879 C C . LEU A 1 362 ? -7.513 9.741 2.187 1.00 93.31 362 LEU A C 1
ATOM 2881 O O . LEU A 1 362 ? -6.611 9.718 1.352 1.00 93.31 362 LEU A O 1
ATOM 2885 N N . ILE A 1 363 ? -8.749 9.316 1.905 1.00 93.81 363 ILE A N 1
ATOM 2886 C CA . ILE A 1 363 ? -9.123 8.790 0.585 1.00 93.81 363 ILE A CA 1
ATOM 2887 C C . ILE A 1 363 ? -8.940 9.853 -0.492 1.00 93.81 363 ILE A C 1
ATOM 2889 O O . ILE A 1 363 ? -8.368 9.557 -1.541 1.00 93.81 363 ILE A O 1
ATOM 2893 N N . LEU A 1 364 ? -9.382 11.086 -0.241 1.00 92.88 364 LEU A N 1
ATOM 2894 C CA . LEU A 1 364 ? -9.223 12.192 -1.181 1.00 92.88 364 LEU A CA 1
ATOM 2895 C C . LEU A 1 364 ? -7.743 12.437 -1.483 1.00 92.88 364 LEU A C 1
ATOM 2897 O O . LEU A 1 364 ? -7.360 12.502 -2.653 1.00 92.88 364 LEU A O 1
ATOM 2901 N N . PHE A 1 365 ? -6.908 12.502 -0.445 1.00 92.56 365 PHE A N 1
ATOM 2902 C CA . PHE A 1 365 ? -5.469 12.675 -0.593 1.00 92.56 365 PHE A CA 1
ATOM 2903 C C . PHE A 1 365 ? -4.846 11.538 -1.410 1.00 92.56 365 PHE A C 1
ATOM 2905 O O . PHE A 1 365 ? -4.219 11.796 -2.435 1.00 92.56 365 PHE A O 1
ATOM 2912 N N . CYS A 1 366 ? -5.063 10.279 -1.023 1.00 91.12 366 CYS A N 1
ATOM 2913 C CA . CYS A 1 366 ? -4.465 9.128 -1.701 1.00 91.12 366 CYS A CA 1
ATOM 2914 C C . CYS A 1 366 ? -4.965 8.934 -3.142 1.00 91.12 366 CYS A C 1
ATOM 2916 O O . CYS A 1 366 ? -4.241 8.386 -3.968 1.00 91.12 366 CYS A O 1
ATOM 2918 N N . THR A 1 367 ? -6.184 9.378 -3.457 1.00 90.38 367 THR A N 1
ATOM 2919 C CA . THR A 1 367 ? -6.808 9.171 -4.775 1.00 90.38 367 THR A CA 1
ATOM 2920 C C . THR A 1 367 ? -6.487 10.291 -5.762 1.00 90.38 367 THR A C 1
ATOM 2922 O O . THR A 1 367 ? -6.286 10.027 -6.949 1.00 90.38 367 THR A O 1
ATOM 2925 N N . PHE A 1 368 ? -6.464 11.541 -5.291 1.00 89.38 368 PHE A N 1
ATOM 2926 C CA . PHE A 1 368 ? -6.408 12.720 -6.160 1.00 89.38 368 PHE A CA 1
ATOM 2927 C C . PHE A 1 368 ? -5.172 13.594 -5.967 1.00 89.38 368 PHE A C 1
ATOM 2929 O O . PHE A 1 368 ? -4.906 14.408 -6.840 1.00 89.38 368 PHE A O 1
ATOM 2936 N N . ILE A 1 369 ? -4.429 13.456 -4.866 1.00 89.06 369 ILE A N 1
ATOM 2937 C CA . ILE A 1 369 ? -3.247 14.289 -4.591 1.00 89.06 369 ILE A CA 1
ATOM 2938 C C . ILE A 1 369 ? -1.979 13.450 -4.703 1.00 89.06 369 ILE A C 1
ATOM 2940 O O . ILE A 1 369 ? -1.096 13.776 -5.490 1.00 89.06 369 ILE A O 1
ATOM 2944 N N . LEU A 1 370 ? -1.914 12.341 -3.962 1.00 88.38 370 LEU A N 1
ATOM 2945 C CA . LEU A 1 370 ? -0.739 11.482 -3.878 1.00 88.38 370 LEU A CA 1
ATOM 2946 C C . LEU A 1 370 ? -0.200 11.063 -5.255 1.00 88.38 370 LEU A C 1
ATOM 2948 O O . LEU A 1 370 ? 0.999 11.223 -5.444 1.00 88.38 370 LEU A O 1
ATOM 2952 N N . PRO A 1 371 ? -1.008 10.637 -6.249 1.00 87.12 371 PRO A N 1
ATOM 2953 C CA . PRO A 1 371 ? -0.476 10.229 -7.551 1.00 87.12 371 PRO A CA 1
ATOM 2954 C C . PRO A 1 371 ? 0.350 11.307 -8.268 1.00 87.12 371 PRO A C 1
ATOM 2956 O O . PRO A 1 371 ? 1.214 10.951 -9.058 1.00 87.12 371 PRO A O 1
ATOM 2959 N N . PHE A 1 372 ? 0.135 12.592 -7.962 1.00 85.31 372 PHE A N 1
ATOM 2960 C CA . PHE A 1 372 ? 0.839 13.727 -8.576 1.00 85.31 372 PHE A CA 1
ATOM 2961 C C . PHE A 1 372 ? 2.067 14.201 -7.791 1.00 85.31 372 PHE A C 1
ATOM 2963 O O . PHE A 1 372 ? 2.815 15.043 -8.279 1.00 85.31 372 PHE A O 1
ATOM 2970 N N . LEU A 1 373 ? 2.291 13.682 -6.580 1.00 86.19 373 LEU A N 1
ATOM 2971 C CA . LEU A 1 373 ? 3.455 14.039 -5.760 1.00 86.19 373 LEU A CA 1
ATOM 2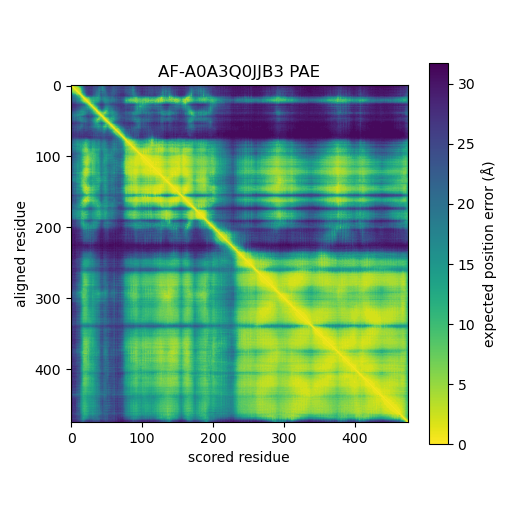972 C C . LEU A 1 373 ? 4.725 13.277 -6.157 1.00 86.19 373 LEU A C 1
ATOM 2974 O O . LEU A 1 373 ? 5.812 13.635 -5.713 1.00 86.19 373 LEU A O 1
ATOM 2978 N N . GLY A 1 374 ? 4.588 12.221 -6.957 1.00 82.00 374 GLY A N 1
ATOM 2979 C CA . GLY A 1 374 ? 5.680 11.325 -7.310 1.00 82.00 374 GLY A CA 1
ATOM 2980 C C . GLY A 1 374 ? 5.624 10.868 -8.759 1.00 82.00 374 GLY A C 1
ATOM 2981 O O . GLY A 1 374 ? 4.759 11.255 -9.542 1.00 82.00 374 GLY A O 1
ATOM 2982 N N . SER A 1 375 ? 6.630 10.087 -9.127 1.00 79.81 375 SER A N 1
ATOM 2983 C CA . SER A 1 375 ? 6.989 9.795 -10.506 1.00 79.81 375 SER A CA 1
ATOM 2984 C C . SER A 1 375 ? 7.857 8.529 -10.540 1.00 79.81 375 SER A C 1
ATOM 2986 O O . SER A 1 375 ? 8.515 8.219 -9.548 1.00 79.81 375 SER A O 1
ATOM 2988 N N . GLY A 1 376 ? 7.858 7.802 -11.659 1.00 78.56 376 GLY A N 1
ATOM 2989 C CA . GLY A 1 376 ? 8.696 6.622 -11.878 1.00 78.56 376 GLY A CA 1
ATOM 2990 C C . GLY A 1 376 ? 7.919 5.311 -12.069 1.00 78.56 376 GLY A C 1
ATOM 2991 O O . GLY A 1 376 ? 6.702 5.259 -11.864 1.00 78.56 376 GLY A O 1
ATOM 2992 N N . PRO A 1 377 ? 8.618 4.226 -12.443 1.00 73.06 377 PRO A N 1
ATOM 2993 C CA . PRO A 1 377 ? 8.007 2.944 -12.802 1.00 73.06 377 PRO A CA 1
ATOM 2994 C C . PRO A 1 377 ? 7.210 2.320 -11.655 1.00 73.06 377 PRO A C 1
ATOM 2996 O O . PRO A 1 377 ? 6.045 1.959 -11.821 1.00 73.06 377 PRO A O 1
ATOM 2999 N N . GLN A 1 378 ? 7.800 2.265 -10.458 1.00 77.44 378 GLN A N 1
ATOM 3000 C CA . GLN A 1 378 ? 7.147 1.716 -9.265 1.00 77.44 378 GLN A CA 1
ATOM 3001 C C . GLN A 1 378 ? 5.940 2.546 -8.808 1.00 77.44 378 GLN A C 1
ATOM 3003 O O . GLN A 1 378 ? 5.014 2.007 -8.199 1.00 77.44 378 GLN A O 1
ATOM 3008 N N . TRP A 1 379 ? 5.917 3.845 -9.122 1.00 81.12 379 TRP A N 1
ATOM 3009 C CA . TRP A 1 379 ? 4.811 4.725 -8.755 1.00 81.12 379 TRP A CA 1
ATOM 3010 C C . TRP A 1 379 ? 3.508 4.297 -9.433 1.00 81.12 379 TRP A C 1
ATOM 3012 O O . TRP A 1 379 ? 2.461 4.267 -8.788 1.00 81.12 379 TRP A O 1
ATOM 3022 N N . ASN A 1 380 ? 3.575 3.873 -10.698 1.00 74.81 380 ASN A N 1
ATOM 3023 C CA . ASN A 1 380 ? 2.405 3.383 -11.423 1.00 74.81 380 ASN A CA 1
ATOM 3024 C C . ASN A 1 380 ? 1.911 2.028 -10.911 1.00 74.81 380 ASN A C 1
ATOM 3026 O O . ASN A 1 380 ? 0.704 1.839 -10.743 1.00 74.81 380 ASN A O 1
ATOM 3030 N N . LEU A 1 381 ? 2.848 1.132 -10.596 1.00 72.00 381 LEU A N 1
ATOM 3031 C CA . LEU A 1 381 ? 2.571 -0.206 -10.070 1.00 72.00 381 LEU A CA 1
ATOM 3032 C C . LEU A 1 381 ? 1.883 -0.167 -8.697 1.00 72.00 381 LEU A C 1
ATOM 3034 O O . LEU A 1 381 ? 0.979 -0.958 -8.442 1.00 72.00 381 LEU A O 1
ATOM 3038 N N . VAL A 1 382 ? 2.296 0.754 -7.821 1.00 77.56 382 VAL A N 1
ATOM 3039 C CA . VAL A 1 382 ? 1.805 0.817 -6.437 1.00 77.56 382 VAL A CA 1
ATOM 3040 C C . VAL A 1 382 ? 0.787 1.942 -6.261 1.00 77.56 382 VAL A C 1
ATOM 3042 O O . VAL A 1 382 ? -0.372 1.697 -5.937 1.00 77.56 382 VAL A O 1
ATOM 3045 N N . VAL A 1 383 ? 1.184 3.193 -6.488 1.00 85.38 383 VAL A N 1
ATOM 3046 C CA . VAL A 1 383 ? 0.367 4.366 -6.146 1.00 85.38 383 VAL A CA 1
ATOM 3047 C C . VAL A 1 383 ? -0.751 4.590 -7.165 1.00 85.38 383 VAL A C 1
ATOM 3049 O O . VAL A 1 383 ? -1.920 4.656 -6.778 1.00 85.38 383 VAL A O 1
ATOM 3052 N N . SER A 1 384 ? -0.432 4.676 -8.461 1.00 82.19 384 SER A N 1
ATOM 3053 C CA . SER A 1 384 ? -1.429 4.983 -9.501 1.00 82.19 384 SER A CA 1
ATOM 3054 C C . SER A 1 384 ? -2.478 3.876 -9.642 1.00 82.19 384 SER A C 1
ATOM 3056 O O . SER A 1 384 ? -3.671 4.163 -9.792 1.00 82.19 384 SER A O 1
ATOM 3058 N N . HIS A 1 385 ? -2.059 2.610 -9.538 1.00 81.94 385 HIS A N 1
ATOM 3059 C CA . HIS A 1 385 ? -2.971 1.468 -9.549 1.00 81.94 385 HIS A CA 1
ATOM 3060 C C . HIS A 1 385 ? -3.972 1.523 -8.383 1.00 81.94 385 HIS A C 1
ATOM 3062 O O . HIS A 1 385 ? -5.187 1.486 -8.602 1.00 81.94 385 HIS A O 1
ATOM 3068 N N . HIS A 1 386 ? -3.492 1.707 -7.147 1.00 85.25 386 HIS A N 1
ATOM 3069 C CA . HIS A 1 386 ? -4.368 1.822 -5.977 1.00 85.25 386 HIS A CA 1
ATOM 3070 C C . HIS A 1 386 ? -5.276 3.058 -6.028 1.00 85.25 386 HIS A C 1
ATOM 3072 O O . HIS A 1 386 ? -6.449 2.968 -5.658 1.00 85.25 386 HIS A O 1
ATOM 3078 N N . ALA A 1 387 ? -4.787 4.188 -6.544 1.00 89.06 387 ALA A N 1
ATOM 3079 C CA . ALA A 1 387 ? -5.609 5.376 -6.748 1.00 89.06 387 ALA A CA 1
ATOM 3080 C C . ALA A 1 387 ? -6.755 5.119 -7.742 1.00 89.06 387 ALA A C 1
ATOM 3082 O O . ALA A 1 387 ? -7.878 5.566 -7.519 1.00 89.06 387 ALA A O 1
ATOM 3083 N N . THR A 1 388 ? -6.515 4.351 -8.807 1.00 86.62 388 THR A N 1
ATOM 3084 C CA . THR A 1 388 ? -7.547 4.000 -9.800 1.00 86.62 388 THR A CA 1
ATOM 3085 C C . THR A 1 388 ? -8.645 3.122 -9.196 1.00 86.62 388 THR A C 1
ATOM 3087 O O . THR A 1 388 ? -9.827 3.412 -9.381 1.00 86.62 388 THR A O 1
ATOM 3090 N N . ILE A 1 389 ? -8.277 2.124 -8.385 1.00 88.62 389 ILE A N 1
ATOM 3091 C CA . ILE A 1 389 ? -9.238 1.310 -7.615 1.00 88.62 389 ILE A CA 1
ATOM 3092 C C . ILE A 1 389 ? -10.073 2.207 -6.691 1.00 88.62 389 ILE A C 1
ATOM 3094 O O . ILE A 1 389 ? -11.296 2.067 -6.607 1.00 88.62 389 ILE A O 1
ATOM 3098 N N . CYS A 1 390 ? -9.432 3.167 -6.020 1.00 92.44 390 CYS A N 1
ATOM 3099 C CA . CYS A 1 390 ? -10.124 4.099 -5.138 1.00 92.44 390 CYS A CA 1
ATOM 3100 C C . CYS A 1 390 ? -11.097 5.031 -5.866 1.00 92.44 390 CYS A C 1
ATOM 3102 O O . CYS A 1 390 ? -12.189 5.255 -5.348 1.00 92.44 390 CYS A O 1
ATOM 3104 N N . LYS A 1 391 ? -10.793 5.497 -7.084 1.00 91.00 391 LYS A N 1
ATOM 3105 C CA . LYS A 1 391 ? -11.745 6.293 -7.886 1.00 91.00 391 LYS A CA 1
ATOM 3106 C C . LYS A 1 391 ? -13.069 5.557 -8.117 1.00 91.00 391 LYS A C 1
ATOM 3108 O O . LYS A 1 391 ? -14.117 6.193 -8.112 1.00 91.00 391 LYS A O 1
ATOM 3113 N N . GLN A 1 392 ? -13.030 4.233 -8.268 1.00 91.69 392 GLN A N 1
ATOM 3114 C CA . GLN A 1 392 ? -14.222 3.416 -8.509 1.00 91.69 392 GLN A CA 1
ATOM 3115 C C . GLN A 1 392 ? -14.944 2.993 -7.217 1.00 91.69 392 GLN A C 1
ATOM 3117 O O . GLN A 1 392 ? -16.174 2.947 -7.179 1.00 91.69 392 GLN A O 1
ATOM 3122 N N . TYR A 1 393 ? -14.199 2.682 -6.151 1.00 93.12 393 TYR A N 1
ATOM 3123 C CA . TYR A 1 393 ? -14.739 2.003 -4.963 1.00 93.12 393 TYR A CA 1
ATOM 3124 C C . TYR A 1 393 ? -14.629 2.788 -3.647 1.00 93.12 393 TYR A C 1
ATOM 3126 O O . TYR A 1 393 ? -14.871 2.217 -2.582 1.00 93.12 393 TYR A O 1
ATOM 3134 N N . TRP A 1 394 ? -14.301 4.085 -3.675 1.00 93.56 394 TRP A N 1
ATOM 3135 C CA . TRP A 1 394 ? -14.184 4.917 -2.464 1.00 93.56 394 TRP A CA 1
ATOM 3136 C C . TRP A 1 394 ? -15.429 4.868 -1.563 1.00 93.56 394 TRP A C 1
ATOM 3138 O O . TRP A 1 394 ? -15.304 4.806 -0.340 1.00 93.56 394 TRP A O 1
ATOM 3148 N N . TRP A 1 395 ? -16.628 4.836 -2.152 1.00 92.94 395 TRP A N 1
ATOM 3149 C CA . TRP A 1 395 ? -17.902 4.845 -1.427 1.00 92.94 395 TRP A CA 1
ATOM 3150 C C . TRP A 1 395 ? -18.061 3.635 -0.494 1.00 92.94 395 TRP A C 1
ATOM 3152 O O . TRP A 1 395 ? -18.667 3.751 0.570 1.00 92.94 395 TRP A O 1
ATOM 3162 N N . ARG A 1 396 ? -17.441 2.492 -0.826 1.00 93.88 396 ARG A N 1
ATOM 3163 C CA . ARG A 1 396 ? -17.470 1.282 0.013 1.00 93.88 396 ARG A CA 1
ATOM 3164 C C . ARG A 1 396 ? -16.766 1.488 1.354 1.00 93.88 396 ARG A C 1
ATOM 3166 O O . ARG A 1 396 ? -17.207 0.927 2.352 1.00 93.88 396 ARG A O 1
ATOM 3173 N N . ASN A 1 397 ? -15.706 2.304 1.386 1.00 92.94 397 ASN A N 1
ATOM 3174 C CA . ASN A 1 397 ? -15.026 2.674 2.631 1.00 92.94 397 ASN A CA 1
ATOM 3175 C C . ASN A 1 397 ? -15.897 3.586 3.502 1.00 92.94 397 ASN A C 1
ATOM 3177 O O . ASN A 1 397 ? -15.925 3.410 4.713 1.00 92.94 397 ASN A O 1
ATOM 3181 N N . MET A 1 398 ? -16.630 4.530 2.896 1.00 92.56 398 MET A N 1
ATOM 3182 C CA . MET A 1 398 ? -17.529 5.437 3.630 1.00 92.56 398 MET A CA 1
ATOM 3183 C C . MET A 1 398 ? -18.695 4.699 4.291 1.00 92.56 398 MET A C 1
ATOM 3185 O O . MET A 1 398 ? -19.161 5.096 5.352 1.00 92.56 398 MET A O 1
ATOM 3189 N N . MET A 1 399 ? -19.145 3.605 3.678 1.00 92.44 399 MET A N 1
ATOM 3190 C CA . MET A 1 399 ? -20.170 2.727 4.243 1.00 92.44 399 MET A CA 1
ATOM 3191 C C . MET A 1 399 ? -19.599 1.641 5.168 1.00 92.44 399 MET A C 1
ATOM 3193 O O . MET A 1 399 ? -20.367 0.851 5.703 1.00 92.44 399 MET A O 1
ATOM 3197 N N . PHE A 1 400 ? -18.275 1.578 5.360 1.00 93.44 400 PHE A N 1
ATOM 3198 C CA . PHE A 1 400 ? -17.594 0.543 6.147 1.00 93.44 400 PHE A CA 1
ATOM 3199 C C . PHE A 1 400 ? -17.881 -0.898 5.679 1.00 93.44 400 PHE A C 1
ATOM 3201 O O . PHE A 1 400 ? -17.907 -1.805 6.501 1.00 93.44 400 PHE A O 1
ATOM 3208 N N . ILE A 1 401 ? -18.097 -1.132 4.377 1.00 94.50 401 ILE A N 1
ATOM 3209 C CA . ILE A 1 401 ? -18.407 -2.466 3.800 1.00 94.50 401 ILE A CA 1
ATOM 3210 C C . ILE A 1 401 ? -17.326 -2.986 2.845 1.00 94.50 401 ILE A C 1
ATOM 3212 O O . ILE A 1 401 ? -17.480 -4.025 2.202 1.00 94.50 401 ILE A O 1
ATOM 3216 N N . HIS A 1 402 ? -16.226 -2.255 2.696 1.00 92.56 402 HIS A N 1
ATOM 3217 C CA . HIS A 1 402 ? -15.143 -2.567 1.761 1.00 92.56 402 HIS A CA 1
ATOM 3218 C C . HIS A 1 402 ? -14.463 -3.917 2.033 1.00 92.56 402 HIS A C 1
ATOM 3220 O O . HIS A 1 402 ? -13.927 -4.510 1.100 1.00 92.56 402 HIS A O 1
ATOM 3226 N N . ASN A 1 403 ? -14.547 -4.441 3.258 1.00 91.75 403 ASN A N 1
ATOM 3227 C CA . ASN A 1 403 ? -14.021 -5.753 3.645 1.00 91.75 403 ASN A CA 1
ATOM 3228 C C . ASN A 1 403 ? -14.813 -6.956 3.083 1.00 91.75 403 ASN A C 1
ATOM 3230 O O . ASN A 1 403 ? -14.287 -8.066 3.102 1.00 91.75 403 ASN A O 1
ATOM 3234 N N . TYR A 1 404 ? -16.025 -6.770 2.543 1.00 90.19 404 TYR A N 1
ATOM 3235 C CA . TYR A 1 404 ? -16.828 -7.870 1.979 1.00 90.19 404 TYR A CA 1
ATOM 3236 C C . TYR A 1 404 ? -16.501 -8.215 0.516 1.00 90.19 404 TYR A C 1
ATOM 3238 O O . TYR A 1 404 ? -16.827 -9.305 0.053 1.00 90.19 404 TYR A O 1
ATOM 3246 N N . PHE A 1 405 ? -15.844 -7.317 -0.227 1.00 88.06 405 PHE A N 1
ATOM 3247 C CA . PHE A 1 405 ? -15.691 -7.423 -1.690 1.00 88.06 405 PHE A CA 1
ATOM 3248 C C . PHE A 1 405 ? -14.322 -7.957 -2.152 1.00 88.06 405 PHE A C 1
ATOM 3250 O O . PHE A 1 405 ? -13.948 -7.795 -3.317 1.00 88.06 405 PHE A O 1
ATOM 3257 N N . GLY A 1 406 ? -13.582 -8.605 -1.246 1.00 84.12 406 GLY A N 1
ATOM 3258 C CA . GLY A 1 406 ? -12.266 -9.187 -1.510 1.00 84.12 406 GLY A CA 1
ATOM 3259 C C . GLY A 1 406 ? -11.126 -8.162 -1.592 1.00 84.12 406 GLY A C 1
ATOM 3260 O O . GLY A 1 406 ? -11.332 -6.970 -1.807 1.00 84.12 406 GLY A O 1
ATOM 3261 N N . PHE A 1 407 ? -9.889 -8.643 -1.436 1.00 82.38 407 PHE A N 1
ATOM 3262 C CA . PHE A 1 407 ? -8.697 -7.793 -1.298 1.00 82.38 407 PHE A CA 1
ATOM 3263 C C . PHE A 1 407 ? -8.362 -6.980 -2.564 1.00 82.38 407 PHE A C 1
ATOM 3265 O O . PHE A 1 407 ? -7.992 -5.814 -2.470 1.00 82.38 407 PHE A O 1
ATOM 3272 N N . LYS A 1 408 ? -8.543 -7.566 -3.758 1.00 81.38 408 LYS A N 1
ATOM 3273 C CA . LYS A 1 408 ? -8.153 -6.958 -5.047 1.00 81.38 408 LYS A CA 1
ATOM 3274 C C . LYS A 1 408 ? -8.882 -5.644 -5.356 1.00 81.38 408 LYS A C 1
ATOM 3276 O O . LYS A 1 408 ? -8.296 -4.753 -5.955 1.00 81.38 408 LYS A O 1
ATOM 3281 N N . ASN A 1 409 ? -10.144 -5.521 -4.947 1.00 86.56 409 ASN A N 1
ATOM 3282 C CA . ASN A 1 409 ? -10.991 -4.359 -5.247 1.00 86.56 409 ASN A CA 1
ATOM 3283 C C . ASN A 1 409 ? -11.151 -3.420 -4.044 1.00 86.56 409 ASN A C 1
ATOM 3285 O O . ASN A 1 409 ? -12.043 -2.568 -4.024 1.00 86.56 409 ASN A O 1
ATOM 3289 N N . MET A 1 410 ? -10.328 -3.599 -3.012 1.00 89.50 410 MET A N 1
ATOM 3290 C CA . MET A 1 410 ? -10.430 -2.824 -1.791 1.00 89.50 410 MET A CA 1
ATOM 3291 C C . MET A 1 410 ? -9.638 -1.523 -1.925 1.00 89.50 410 MET A C 1
ATOM 3293 O O . MET A 1 410 ? -8.418 -1.528 -2.079 1.00 89.50 410 MET A O 1
ATOM 3297 N N . CYS A 1 411 ? -10.331 -0.388 -1.850 1.00 91.88 411 CYS A N 1
ATOM 3298 C CA . CYS A 1 411 ? -9.667 0.909 -1.774 1.00 91.88 411 CYS A CA 1
ATOM 3299 C C . CYS A 1 411 ? -9.015 1.074 -0.392 1.00 91.88 411 CYS A C 1
ATOM 3301 O O . CYS A 1 411 ? -9.695 0.887 0.614 1.00 91.88 411 CYS A O 1
ATOM 3303 N N . LEU A 1 412 ? -7.723 1.425 -0.362 1.00 90.50 412 LEU A N 1
ATOM 3304 C CA . LEU A 1 412 ? -6.883 1.525 0.842 1.00 90.50 412 LEU A CA 1
ATOM 3305 C C . LEU A 1 412 ? -6.950 0.270 1.725 1.00 90.50 412 LEU A C 1
ATOM 3307 O O . LEU A 1 412 ? -7.606 0.236 2.757 1.00 90.50 412 LEU A O 1
ATOM 3311 N N . THR A 1 413 ? -6.205 -0.769 1.360 1.00 88.81 413 THR A N 1
ATOM 3312 C CA . THR A 1 413 ? -6.229 -2.078 2.041 1.00 88.81 413 THR A CA 1
ATOM 3313 C C . THR A 1 413 ? -5.954 -2.035 3.552 1.00 88.81 413 THR A C 1
ATOM 3315 O O . THR A 1 413 ? -6.367 -2.929 4.280 1.00 88.81 413 THR A O 1
ATOM 3318 N N . HIS A 1 414 ? -5.303 -1.003 4.080 1.00 87.19 414 HIS A N 1
ATOM 3319 C CA . HIS A 1 414 ? -5.067 -0.853 5.519 1.00 87.19 414 HIS A CA 1
ATOM 3320 C C . HIS A 1 414 ? -6.308 -0.381 6.305 1.00 87.19 414 HIS A C 1
ATOM 3322 O O . HIS A 1 414 ? -6.354 -0.560 7.519 1.00 87.19 414 HIS A O 1
ATOM 3328 N N . THR A 1 415 ? -7.351 0.158 5.659 1.00 92.12 415 THR A N 1
ATOM 3329 C CA . THR A 1 415 ? -8.574 0.644 6.334 1.00 92.12 415 THR A CA 1
ATOM 3330 C C . THR A 1 415 ? -9.540 -0.479 6.727 1.00 92.12 415 THR A C 1
ATOM 3332 O O . THR A 1 415 ? -10.581 -0.200 7.323 1.00 92.12 415 THR A O 1
ATOM 3335 N N . HIS A 1 416 ? -9.253 -1.749 6.403 1.00 91.06 416 HIS A N 1
ATOM 3336 C CA . HIS A 1 416 ? -10.133 -2.882 6.744 1.00 91.06 416 HIS A CA 1
ATOM 3337 C C . HIS A 1 416 ? -10.436 -2.944 8.245 1.00 91.06 416 HIS A C 1
ATOM 3339 O O . HIS A 1 416 ? -11.578 -3.196 8.620 1.00 91.06 416 HIS A O 1
ATOM 3345 N N . HIS A 1 417 ? -9.442 -2.661 9.094 1.00 91.00 417 HIS A N 1
ATOM 3346 C CA . HIS A 1 417 ? -9.612 -2.691 10.545 1.00 91.00 417 HIS A CA 1
ATOM 3347 C C . HIS A 1 417 ? -10.649 -1.662 11.025 1.00 91.00 417 HIS A C 1
ATOM 3349 O O . HIS A 1 417 ? -11.440 -1.977 11.904 1.00 91.00 417 HIS A O 1
ATOM 3355 N N . VAL A 1 418 ? -10.713 -0.473 10.406 1.00 92.44 418 VAL A N 1
ATOM 3356 C CA . VAL A 1 418 ? -11.718 0.565 10.716 1.00 92.44 418 VAL A CA 1
ATOM 3357 C C . VAL A 1 418 ? -13.123 0.103 10.324 1.00 92.44 418 VAL A C 1
ATOM 3359 O O . VAL A 1 418 ? -14.092 0.364 11.040 1.00 92.44 418 VAL A O 1
ATOM 3362 N N . GLY A 1 419 ? -13.236 -0.604 9.194 1.00 93.56 419 GLY A N 1
ATOM 3363 C CA . GLY A 1 419 ? -14.490 -1.223 8.762 1.00 93.56 419 GLY A CA 1
ATOM 3364 C C . GLY A 1 419 ? -14.994 -2.243 9.781 1.00 93.56 419 GLY A C 1
ATOM 3365 O O . GLY A 1 419 ? -16.116 -2.127 10.266 1.00 93.56 419 GLY A O 1
ATOM 3366 N N . ILE A 1 420 ? -14.129 -3.183 10.168 1.00 93.69 420 ILE A N 1
ATOM 3367 C CA . ILE A 1 420 ? -14.439 -4.233 11.149 1.00 93.69 420 ILE A CA 1
ATOM 3368 C C . ILE A 1 420 ? -14.791 -3.629 12.513 1.00 93.69 420 ILE A C 1
ATOM 3370 O O . ILE A 1 420 ? -15.788 -4.007 13.119 1.00 93.69 420 ILE A O 1
ATOM 3374 N N . ASP A 1 421 ? -14.007 -2.662 12.984 1.00 94.06 421 ASP A N 1
ATOM 3375 C CA . ASP A 1 421 ? -14.236 -1.964 14.249 1.00 94.06 421 ASP A CA 1
ATOM 3376 C C . ASP A 1 421 ? -15.611 -1.272 14.293 1.00 94.06 421 ASP A C 1
ATOM 3378 O O . ASP A 1 421 ? -16.346 -1.380 15.275 1.00 94.06 421 ASP A O 1
ATOM 3382 N N . THR A 1 422 ? -16.010 -0.620 13.198 1.00 92.94 422 THR A N 1
ATOM 3383 C CA . THR A 1 422 ? -17.324 0.032 13.103 1.00 92.94 422 THR A CA 1
ATOM 3384 C C . THR A 1 422 ? -18.463 -0.990 13.033 1.00 92.94 422 THR A C 1
ATOM 3386 O O . THR A 1 422 ? -19.491 -0.806 13.684 1.00 92.94 422 THR A O 1
ATOM 3389 N N . GLN A 1 423 ? -18.272 -2.099 12.312 1.00 93.81 423 GLN A N 1
ATOM 3390 C CA . GLN A 1 423 ? -19.232 -3.207 12.251 1.00 93.81 423 GLN A CA 1
ATOM 3391 C C . GLN A 1 423 ? -19.458 -3.839 13.630 1.00 93.81 423 GLN A C 1
ATOM 3393 O O . GLN A 1 423 ? -20.601 -4.024 14.048 1.00 93.81 423 GLN A O 1
ATOM 3398 N N . LEU A 1 424 ? -18.379 -4.120 14.366 1.00 92.94 424 LEU A N 1
ATOM 3399 C CA . LEU A 1 424 ? -18.457 -4.657 15.724 1.00 92.94 424 LEU A CA 1
ATOM 3400 C C . LEU A 1 424 ? -19.114 -3.659 16.680 1.00 92.94 424 LEU A C 1
ATOM 3402 O O . LEU A 1 424 ? -19.948 -4.056 17.491 1.00 92.94 424 LEU A O 1
ATOM 3406 N N . PHE A 1 425 ? -18.823 -2.362 16.538 1.00 92.75 425 PHE A N 1
ATOM 3407 C CA . PHE A 1 425 ? -19.467 -1.321 17.335 1.00 92.75 425 PHE A CA 1
ATOM 3408 C C . PHE A 1 425 ? -20.992 -1.294 17.182 1.00 92.75 425 PHE A C 1
ATOM 3410 O O . PHE A 1 425 ? -21.670 -1.014 18.164 1.00 92.75 425 PHE A O 1
ATOM 3417 N N . PHE A 1 426 ? -21.557 -1.611 16.012 1.00 91.50 426 PHE A N 1
ATOM 3418 C CA . PHE A 1 426 ? -23.017 -1.677 15.861 1.00 91.50 426 PHE A CA 1
ATOM 3419 C C . PHE A 1 426 ? -23.658 -2.797 16.690 1.00 91.50 426 PHE A C 1
ATOM 3421 O O . PHE A 1 426 ? -24.794 -2.655 17.138 1.00 91.50 426 PHE A O 1
ATOM 3428 N N . ILE A 1 427 ? -22.928 -3.886 16.932 1.00 91.38 427 ILE A N 1
ATOM 3429 C CA . ILE A 1 427 ? -23.399 -5.036 17.713 1.00 91.38 427 ILE A CA 1
ATOM 3430 C C . ILE A 1 427 ? -23.132 -4.825 19.217 1.00 91.38 427 ILE A C 1
ATOM 3432 O O . ILE A 1 427 ? -23.900 -5.293 20.060 1.00 91.38 427 ILE A O 1
ATOM 3436 N N . SER A 1 428 ? -22.085 -4.072 19.575 1.00 92.56 428 SER A N 1
ATOM 3437 C CA . SER A 1 428 ? -21.660 -3.852 20.965 1.00 92.56 428 SER A CA 1
ATOM 3438 C C . SER A 1 428 ? -22.760 -3.357 21.924 1.00 92.56 428 SER A C 1
ATOM 3440 O O . SER A 1 428 ? -22.856 -3.932 23.007 1.00 92.56 428 SER A O 1
ATOM 3442 N N . PRO A 1 429 ? -23.620 -2.363 21.600 1.00 90.94 429 PRO A N 1
ATOM 3443 C CA . PRO A 1 429 ? -24.685 -1.918 22.501 1.00 90.94 429 PRO A CA 1
ATOM 3444 C C . PRO A 1 429 ? -25.628 -3.045 22.928 1.00 90.94 429 PRO A C 1
ATOM 3446 O O . PRO A 1 429 ? -26.011 -3.105 24.093 1.00 90.94 429 PRO A O 1
ATOM 3449 N N . LEU A 1 430 ? -25.970 -3.953 22.006 1.00 91.31 430 LEU A N 1
ATOM 3450 C CA . LEU A 1 430 ? -26.837 -5.097 22.285 1.00 91.31 430 LEU A CA 1
ATOM 3451 C C . LEU A 1 430 ? -26.155 -6.077 23.244 1.00 91.31 430 LEU A C 1
ATOM 3453 O O . LEU A 1 430 ? -26.744 -6.469 24.250 1.00 91.31 430 LEU A O 1
ATOM 3457 N N . LEU A 1 431 ? -24.901 -6.435 22.961 1.00 91.56 431 LEU A N 1
ATOM 3458 C CA . LEU A 1 431 ? -24.139 -7.373 23.788 1.00 91.56 431 LEU A CA 1
ATOM 3459 C C . LEU A 1 431 ? -23.885 -6.817 25.194 1.00 91.56 431 LEU A C 1
ATOM 3461 O O . LEU A 1 431 ? -24.098 -7.518 26.182 1.00 91.56 431 LEU A O 1
ATOM 3465 N N . VAL A 1 432 ? -23.495 -5.544 25.300 1.00 92.88 432 VAL A N 1
ATOM 3466 C CA . VAL A 1 432 ? -23.276 -4.885 26.596 1.00 92.88 432 VAL A CA 1
ATOM 3467 C C . VAL A 1 432 ? -24.588 -4.762 27.370 1.00 92.88 432 VAL A C 1
ATOM 3469 O O . VAL A 1 432 ? -24.608 -5.019 28.572 1.00 92.88 432 VAL A O 1
ATOM 3472 N N . TYR A 1 433 ? -25.697 -4.440 26.698 1.00 91.12 433 TYR A N 1
ATOM 3473 C CA . TYR A 1 433 ? -27.016 -4.414 27.328 1.00 91.12 433 TYR A CA 1
ATOM 3474 C C . TYR A 1 433 ? -27.415 -5.786 27.892 1.00 91.12 433 TYR A C 1
ATOM 3476 O O . TYR A 1 433 ? -27.896 -5.858 29.023 1.00 91.12 433 TYR A O 1
ATOM 3484 N N . MET A 1 434 ? -27.173 -6.879 27.156 1.00 92.38 434 MET A N 1
ATOM 3485 C CA . MET A 1 434 ? -27.440 -8.240 27.641 1.00 92.38 434 MET A CA 1
ATOM 3486 C C . MET A 1 434 ? -26.616 -8.581 28.886 1.00 92.38 434 MET A C 1
ATOM 3488 O O . MET A 1 434 ? -27.164 -9.139 29.833 1.00 92.38 434 MET A O 1
ATOM 3492 N N . VAL A 1 435 ? -25.329 -8.217 28.915 1.00 93.62 435 VAL A N 1
ATOM 3493 C CA . VAL A 1 435 ? -24.456 -8.429 30.084 1.00 93.62 435 VAL A CA 1
ATOM 3494 C C . VAL A 1 435 ? -24.911 -7.598 31.281 1.00 93.62 435 VAL A C 1
ATOM 3496 O O . VAL A 1 435 ? -24.975 -8.113 32.393 1.00 93.62 435 VAL A O 1
ATOM 3499 N N . TRP A 1 436 ? -25.267 -6.332 31.064 1.00 92.81 436 TRP A N 1
ATOM 3500 C CA . TRP A 1 436 ? -25.729 -5.449 32.132 1.00 92.81 436 TRP A CA 1
ATOM 3501 C C . TRP A 1 436 ? -27.075 -5.898 32.721 1.00 92.81 436 TRP A C 1
ATOM 3503 O O . TRP A 1 436 ? -27.252 -5.900 33.938 1.00 92.81 436 TRP A O 1
ATOM 3513 N N . ARG A 1 437 ? -28.032 -6.305 31.875 1.00 91.62 437 ARG A N 1
ATOM 3514 C CA . ARG A 1 437 ? -29.382 -6.702 32.308 1.00 91.62 437 ARG A CA 1
ATOM 3515 C C . ARG A 1 437 ? -29.433 -8.123 32.876 1.00 91.62 437 ARG A C 1
ATOM 3517 O O . ARG A 1 437 ? -30.162 -8.354 33.839 1.00 91.62 437 ARG A O 1
ATOM 3524 N N . TRP A 1 438 ? -28.692 -9.060 32.283 1.00 94.50 438 TRP A N 1
ATOM 3525 C CA . TRP A 1 438 ? -28.674 -10.479 32.650 1.00 94.50 438 TRP A CA 1
ATOM 3526 C C . TRP A 1 438 ? -27.237 -11.022 32.643 1.00 94.50 438 TRP A C 1
ATOM 3528 O O . TRP A 1 438 ? -26.840 -11.687 31.687 1.00 94.50 438 TRP A O 1
ATOM 3538 N N . PRO A 1 439 ? -26.445 -10.817 33.708 1.00 92.81 439 PRO A N 1
ATOM 3539 C CA . PRO A 1 439 ? -25.004 -11.085 33.685 1.00 92.81 439 PRO A CA 1
ATOM 3540 C C . PRO A 1 439 ? -24.651 -12.538 33.350 1.00 92.81 439 PRO A C 1
ATOM 3542 O O . PRO A 1 439 ? -23.767 -12.779 32.533 1.00 92.81 439 PRO A O 1
ATOM 3545 N N . ARG A 1 440 ? -25.376 -13.522 33.902 1.00 94.62 440 ARG A N 1
ATOM 3546 C CA . ARG A 1 440 ? -25.140 -14.947 33.599 1.00 94.62 440 ARG A CA 1
ATOM 3547 C C . ARG A 1 440 ? -25.436 -15.277 32.135 1.00 94.62 440 ARG A C 1
ATOM 3549 O O . ARG A 1 440 ? -24.577 -15.807 31.439 1.00 94.62 440 ARG A O 1
ATOM 3556 N N . ASN A 1 441 ? -26.628 -14.924 31.657 1.00 93.12 441 ASN A N 1
ATOM 3557 C CA . ASN A 1 441 ? -27.059 -15.243 30.294 1.00 93.12 441 ASN A CA 1
ATOM 3558 C C . ASN A 1 441 ? -26.265 -14.444 29.250 1.00 93.12 441 ASN A C 1
ATOM 3560 O O . ASN A 1 441 ? -25.949 -14.971 28.190 1.00 93.12 441 ASN A O 1
ATOM 3564 N N . GLY A 1 442 ? -25.904 -13.197 29.559 1.00 93.88 442 GLY A N 1
ATOM 3565 C CA . GLY A 1 442 ? -25.056 -12.353 28.723 1.00 93.88 442 GLY A CA 1
ATOM 3566 C C . GLY A 1 442 ? -23.640 -12.911 28.585 1.00 93.88 442 GLY A C 1
ATOM 3567 O O . GLY A 1 442 ? -23.130 -12.989 27.471 1.00 93.88 442 GLY A O 1
ATOM 3568 N N . LEU A 1 443 ? -23.027 -13.376 29.681 1.00 94.25 443 LEU A N 1
ATOM 3569 C CA . LEU A 1 443 ? -21.722 -14.047 29.629 1.00 94.25 443 LEU A CA 1
ATOM 3570 C C . LEU A 1 443 ? -21.784 -15.370 28.855 1.00 94.25 443 LEU A C 1
ATOM 3572 O O . LEU A 1 443 ? -20.899 -15.634 28.045 1.00 94.25 443 LEU A O 1
ATOM 3576 N N . LEU A 1 444 ? -22.842 -16.169 29.041 1.00 95.62 444 LEU A N 1
ATOM 3577 C CA . LEU A 1 444 ? -23.060 -17.389 28.254 1.00 95.62 444 LEU A CA 1
ATOM 3578 C C . LEU A 1 444 ? -23.223 -17.082 26.759 1.00 95.62 444 LEU A C 1
ATOM 3580 O O . LEU A 1 444 ? -22.617 -17.758 25.932 1.00 95.62 444 LEU A O 1
ATOM 3584 N N . ALA A 1 445 ? -23.978 -16.038 26.405 1.00 93.31 445 ALA A N 1
ATOM 3585 C CA . ALA A 1 445 ? -24.145 -15.604 25.020 1.00 93.31 445 ALA A CA 1
ATOM 3586 C C . ALA A 1 445 ? -22.817 -15.135 24.400 1.00 93.31 445 ALA A C 1
ATOM 3588 O O . ALA A 1 445 ? -22.496 -15.516 23.276 1.00 93.31 445 ALA A O 1
ATOM 3589 N N . LEU A 1 446 ? -22.009 -14.362 25.135 1.00 93.44 446 LEU A N 1
ATOM 3590 C CA . LEU A 1 446 ? -20.671 -13.956 24.691 1.00 93.44 446 LEU A CA 1
ATOM 3591 C C . LEU A 1 446 ? -19.740 -15.158 24.495 1.00 93.44 446 LEU A C 1
ATOM 3593 O O . LEU A 1 446 ? -19.051 -15.238 23.477 1.00 93.44 446 LEU A O 1
ATOM 3597 N N . GLY A 1 447 ? -19.749 -16.105 25.437 1.00 95.56 447 GLY A N 1
ATOM 3598 C CA . GLY A 1 447 ? -19.004 -17.358 25.326 1.00 95.56 447 GLY A CA 1
ATOM 3599 C C . GLY A 1 447 ? -19.420 -18.152 24.089 1.00 95.56 447 GLY A C 1
ATOM 3600 O O . GLY A 1 447 ? -18.567 -18.553 23.299 1.00 95.56 447 GLY A O 1
ATOM 3601 N N . PHE A 1 448 ? -20.727 -18.289 23.858 1.00 95.19 448 PHE A N 1
ATOM 3602 C CA . PHE A 1 448 ? -21.278 -18.939 22.672 1.00 95.19 448 PHE A CA 1
ATOM 3603 C C . PHE A 1 448 ? -20.816 -18.263 21.374 1.00 95.19 448 PHE A C 1
ATOM 3605 O O . PHE A 1 448 ? -20.258 -18.933 20.508 1.00 95.19 448 PHE A O 1
ATOM 3612 N N . PHE A 1 449 ? -20.965 -16.939 21.241 1.00 94.19 449 PHE A N 1
ATOM 3613 C CA . PHE A 1 449 ? -20.518 -16.220 20.042 1.00 94.19 449 PHE A CA 1
ATOM 3614 C C . PHE A 1 449 ? -19.006 -16.325 19.818 1.00 94.19 449 PHE A C 1
ATOM 3616 O O . PHE A 1 449 ? -18.568 -16.456 18.674 1.00 94.19 449 PHE A O 1
ATOM 3623 N N . SER A 1 450 ? -18.206 -16.309 20.888 1.00 93.56 450 SER A N 1
ATOM 3624 C CA . SER A 1 450 ? -16.753 -16.493 20.812 1.00 93.56 450 SER A CA 1
ATOM 3625 C C . SER A 1 450 ? -16.383 -17.885 20.288 1.00 93.56 450 SER A C 1
ATOM 3627 O O . SER A 1 450 ? -15.572 -18.010 19.365 1.00 93.56 450 SER A O 1
ATOM 3629 N N . ILE A 1 451 ? -17.034 -18.932 20.806 1.00 96.75 451 ILE A N 1
ATOM 3630 C CA . ILE A 1 451 ? -16.832 -20.318 20.365 1.00 96.75 451 ILE A CA 1
ATOM 3631 C C . ILE A 1 451 ? -17.255 -20.476 18.902 1.00 96.75 451 ILE A C 1
ATOM 3633 O O . ILE A 1 451 ? -16.466 -20.953 18.088 1.00 96.75 451 ILE A O 1
ATOM 3637 N N . VAL A 1 452 ? -18.455 -20.015 18.539 1.00 96.94 452 VAL A N 1
ATOM 3638 C CA . VAL A 1 452 ? -18.963 -20.089 17.160 1.00 96.94 452 VAL A CA 1
ATOM 3639 C C . VAL A 1 452 ? -18.042 -19.343 16.194 1.00 96.94 452 VAL A C 1
ATOM 3641 O O . VAL A 1 452 ? -17.677 -19.887 15.155 1.00 96.94 452 VAL A O 1
ATOM 3644 N N . SER A 1 453 ? -17.599 -18.133 16.545 1.00 94.38 453 SER A N 1
ATOM 3645 C CA . SER A 1 453 ? -16.650 -17.351 15.742 1.00 94.38 453 SER A CA 1
ATOM 3646 C C . SER A 1 453 ? -15.317 -18.084 15.558 1.00 94.38 453 SER A C 1
ATOM 3648 O O . SER A 1 453 ? -14.799 -18.154 14.443 1.00 94.38 453 SER A O 1
ATOM 3650 N N . THR A 1 454 ? -14.783 -18.688 16.623 1.00 95.50 454 THR A N 1
ATOM 3651 C CA . THR A 1 454 ? -13.517 -19.437 16.588 1.00 95.50 454 THR A CA 1
ATOM 3652 C C . THR A 1 454 ? -13.628 -20.679 15.705 1.00 95.50 454 THR A C 1
ATOM 3654 O O . THR A 1 454 ? -12.777 -20.897 14.842 1.00 95.50 454 THR A O 1
ATOM 3657 N N . ILE A 1 455 ? -14.710 -21.450 15.850 1.00 97.12 455 ILE A N 1
ATOM 3658 C CA . ILE A 1 455 ? -14.987 -22.631 15.023 1.00 97.12 455 ILE A CA 1
ATOM 3659 C C . ILE A 1 455 ? -15.159 -22.228 13.555 1.00 97.12 455 ILE A C 1
ATOM 3661 O O . ILE A 1 455 ? -14.558 -22.845 12.678 1.00 97.12 455 ILE A O 1
ATOM 3665 N N . LEU A 1 456 ? -15.924 -21.171 13.263 1.00 95.25 456 LEU A N 1
ATOM 3666 C CA . LEU A 1 456 ? -16.112 -20.685 11.894 1.00 95.25 456 LEU A CA 1
ATOM 3667 C C . LEU A 1 456 ? -14.789 -20.248 11.262 1.00 95.25 456 LEU A C 1
ATOM 3669 O O . LEU A 1 456 ? -14.506 -20.629 10.126 1.00 95.25 456 LEU A O 1
ATOM 3673 N N . ARG A 1 457 ? -13.955 -19.495 11.991 1.00 92.12 457 ARG A N 1
ATOM 3674 C CA . ARG A 1 457 ? -12.615 -19.108 11.526 1.00 92.12 457 ARG A CA 1
ATOM 3675 C C . ARG A 1 457 ? -11.760 -20.338 11.236 1.00 92.12 457 ARG A C 1
ATOM 3677 O O . ARG A 1 457 ? -11.151 -20.396 10.174 1.00 92.12 457 ARG A O 1
ATOM 3684 N N . PHE A 1 458 ? -11.758 -21.331 12.124 1.00 94.31 458 PHE A N 1
ATOM 3685 C CA . PHE A 1 458 ? -11.028 -22.581 11.917 1.00 94.31 458 PHE A CA 1
ATOM 3686 C C . PHE A 1 458 ? -11.509 -23.326 10.664 1.00 94.31 458 PHE A C 1
ATOM 3688 O O . PHE A 1 458 ? -10.701 -23.643 9.794 1.00 94.31 458 PHE A O 1
ATOM 3695 N N . ILE A 1 459 ? -12.823 -23.534 10.520 1.00 96.12 459 ILE A N 1
ATOM 3696 C CA . ILE A 1 459 ? -13.417 -24.230 9.368 1.00 96.12 459 ILE A CA 1
ATOM 3697 C C . ILE A 1 459 ? -13.087 -23.506 8.062 1.00 96.12 459 ILE A C 1
ATOM 3699 O O . ILE A 1 459 ? -12.714 -24.152 7.084 1.00 96.12 459 ILE A O 1
ATOM 3703 N N . VAL A 1 460 ? -13.228 -22.178 8.021 1.00 93.31 460 VAL A N 1
ATOM 3704 C CA . VAL A 1 460 ? -12.966 -21.391 6.809 1.00 93.31 460 VAL A CA 1
ATOM 3705 C C . VAL A 1 460 ? -11.487 -21.435 6.446 1.00 93.31 460 VAL A C 1
ATOM 3707 O O . VAL A 1 460 ? -11.171 -21.693 5.287 1.00 93.31 460 VAL A O 1
ATOM 3710 N N . THR A 1 461 ? -10.590 -21.239 7.413 1.00 91.19 461 THR A N 1
ATOM 3711 C CA . THR A 1 461 ? -9.141 -21.299 7.183 1.00 91.19 461 THR A CA 1
ATOM 3712 C C . THR A 1 461 ? -8.709 -22.682 6.710 1.00 91.19 461 THR A C 1
ATOM 3714 O O . THR A 1 461 ? -7.955 -22.775 5.746 1.00 91.19 461 THR A O 1
ATOM 3717 N N . TYR A 1 462 ? -9.240 -23.747 7.317 1.00 93.50 462 TYR A N 1
ATOM 3718 C CA . TYR A 1 462 ? -8.930 -25.124 6.940 1.00 93.50 462 TYR A CA 1
ATOM 3719 C C . TYR A 1 462 ? -9.462 -25.475 5.542 1.00 93.50 462 TYR A C 1
ATOM 3721 O O . TYR A 1 462 ? -8.705 -25.931 4.690 1.00 93.50 462 TYR A O 1
ATOM 3729 N N . LYS A 1 463 ? -10.746 -25.200 5.259 1.00 94.75 463 LYS A N 1
ATOM 3730 C CA . LYS A 1 463 ? -11.369 -25.530 3.963 1.00 94.75 463 LYS A CA 1
ATOM 3731 C C . LYS A 1 463 ? -10.814 -24.714 2.801 1.00 94.75 463 LYS A C 1
ATOM 3733 O O . LYS A 1 463 ? -10.728 -25.228 1.693 1.00 94.75 463 LYS A O 1
ATOM 3738 N N . LYS A 1 464 ? -10.495 -23.437 3.029 1.00 88.56 464 LYS A N 1
ATOM 3739 C CA . LYS A 1 464 ? -9.980 -22.539 1.986 1.00 88.56 464 LYS A CA 1
ATOM 3740 C C . LYS A 1 464 ? -8.452 -22.476 1.940 1.00 88.56 464 LYS A C 1
ATOM 3742 O O . LYS A 1 464 ? -7.939 -21.693 1.150 1.00 88.56 464 LYS A O 1
ATOM 3747 N N . GLN A 1 465 ? -7.754 -23.246 2.783 1.00 86.94 465 GLN A N 1
ATOM 3748 C CA . GLN A 1 465 ? -6.290 -23.234 2.913 1.00 86.94 465 GLN A CA 1
ATOM 3749 C C . GLN A 1 465 ? -5.723 -21.804 2.980 1.00 86.94 465 GLN A C 1
ATOM 3751 O O . GLN A 1 465 ? -4.789 -21.443 2.267 1.00 86.94 465 GLN A O 1
ATOM 3756 N N . LEU A 1 466 ? -6.343 -20.952 3.805 1.00 83.31 466 LEU A N 1
ATOM 3757 C CA . LEU A 1 466 ? -5.976 -19.538 3.875 1.00 83.31 466 LEU A CA 1
ATOM 3758 C C . LEU A 1 466 ? -4.630 -19.369 4.573 1.00 83.31 466 LEU A C 1
ATOM 3760 O O . LEU A 1 466 ? -4.418 -19.876 5.675 1.00 83.31 466 LEU A O 1
ATOM 3764 N N . SER A 1 467 ? -3.750 -18.580 3.966 1.00 80.50 467 SER A N 1
ATOM 3765 C CA . SER A 1 467 ? -2.520 -18.137 4.603 1.00 80.50 467 SER A CA 1
ATOM 3766 C C . SER A 1 467 ? -2.745 -16.888 5.450 1.00 80.50 467 SER A C 1
ATOM 3768 O O . SER A 1 467 ? -3.492 -15.983 5.082 1.00 80.50 467 SER A O 1
ATOM 3770 N N . LEU A 1 468 ? -2.033 -16.802 6.577 1.00 77.00 468 LEU A N 1
ATOM 3771 C CA . LEU A 1 468 ? -1.970 -15.574 7.380 1.00 77.00 468 LEU A CA 1
ATOM 3772 C C . LEU A 1 468 ? -1.211 -14.452 6.648 1.00 77.00 468 LEU A C 1
ATOM 3774 O O . LEU A 1 468 ? -1.410 -13.269 6.916 1.00 77.00 468 LEU A O 1
ATOM 3778 N N . PHE A 1 469 ? -0.321 -14.832 5.731 1.00 74.69 469 PHE A N 1
ATOM 3779 C CA . PHE A 1 469 ? 0.560 -13.922 5.014 1.00 74.69 469 PHE A CA 1
ATOM 3780 C C . PHE A 1 469 ? 0.056 -13.667 3.600 1.00 74.69 469 PHE A C 1
ATOM 3782 O O . PHE A 1 469 ? -0.448 -14.570 2.930 1.00 74.69 469 PHE A O 1
ATOM 3789 N N . ILE A 1 470 ? 0.255 -12.435 3.138 1.00 65.06 470 ILE A N 1
ATOM 3790 C CA . ILE A 1 470 ? 0.090 -12.076 1.734 1.00 65.06 470 ILE A CA 1
ATOM 3791 C C . ILE A 1 470 ? 1.367 -12.503 1.012 1.00 65.06 470 ILE A C 1
ATOM 3793 O O . ILE A 1 470 ? 2.435 -11.939 1.256 1.00 65.06 470 ILE A O 1
ATOM 3797 N N . TYR A 1 471 ? 1.262 -13.502 0.143 1.00 60.06 471 TYR A N 1
ATOM 3798 C CA . TYR A 1 471 ? 2.355 -13.898 -0.737 1.00 60.06 471 TYR A CA 1
ATOM 3799 C C . TYR A 1 471 ? 2.322 -13.030 -2.001 1.00 60.06 471 TYR A C 1
ATOM 3801 O O . TYR A 1 471 ? 1.342 -13.027 -2.744 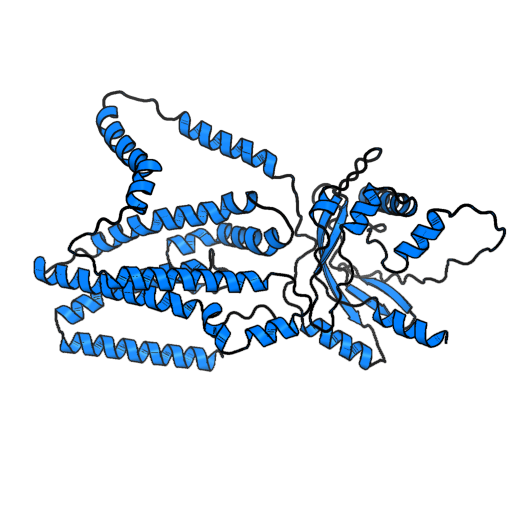1.00 60.06 471 TYR A O 1
ATOM 3809 N N . PHE A 1 472 ? 3.391 -12.269 -2.236 1.00 51.38 472 PHE A N 1
ATOM 3810 C CA . PHE A 1 472 ? 3.637 -11.593 -3.508 1.00 51.38 472 PHE A CA 1
ATOM 3811 C C . PHE A 1 472 ? 4.623 -12.442 -4.317 1.00 51.38 472 PHE A C 1
ATOM 3813 O O . PHE A 1 472 ? 5.833 -12.297 -4.171 1.00 51.38 472 PHE A O 1
ATOM 3820 N N . GLY A 1 473 ? 4.101 -13.337 -5.157 1.00 40.97 473 GLY A N 1
ATOM 3821 C CA . GLY A 1 473 ? 4.909 -14.184 -6.037 1.00 40.97 473 GLY A CA 1
ATOM 3822 C C . GLY A 1 473 ? 5.120 -15.612 -5.538 1.00 40.97 473 GLY A C 1
ATOM 3823 O O . GLY A 1 473 ? 5.564 -15.829 -4.417 1.00 40.9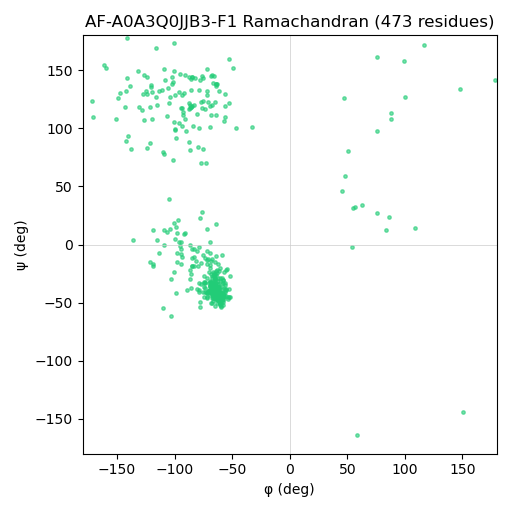7 473 GLY A O 1
ATOM 3824 N N . ASN A 1 474 ? 4.779 -16.506 -6.470 1.00 31.22 474 ASN A N 1
ATOM 3825 C CA . ASN A 1 474 ? 4.416 -17.924 -6.457 1.00 31.22 474 ASN A CA 1
ATOM 3826 C C . ASN A 1 474 ? 3.385 -18.457 -5.440 1.00 31.22 474 ASN A C 1
ATOM 3828 O O . ASN A 1 474 ? 3.554 -18.233 -4.241 1.00 31.22 474 ASN A O 1
ATOM 3832 N N . PRO A 1 475 ? 2.327 -19.152 -5.928 1.00 32.94 475 PRO A N 1
ATOM 3833 C CA . PRO A 1 475 ? 1.477 -20.018 -5.113 1.00 32.94 475 PRO A CA 1
ATOM 3834 C C . PRO A 1 475 ? 2.234 -21.226 -4.552 1.00 32.94 475 PRO A C 1
ATOM 3836 O O . PRO A 1 475 ? 3.277 -21.608 -5.138 1.00 32.94 475 PRO A O 1
#

Secondary structure (DSSP, 8-state):
-HHHHHHHHTTSS----EEEEEEE--STTSS-----PEEEEETTTEEEEE-SS-S------S-----------S---HHHHHHHHHHSSPPP--SS-SSHHHHHHHHHHHHHHHTT-HHHHHHHHHS--PPTTGGGT--EE---HHHHHH-B-SSSS--BEEEEEEE-EEEE-S---HHHHHHHHHHHTT------TT-B--GGGHHHHHHHHHHHHHHHHHS----TTTHHHHHHHHHHHHHHT-HHHHHHHHH-----TT--HHHHHHHHHHHHHHHHHHHHHHHTTS--S-HHHHHHHHHSGGGHHHH-THHHHHHHHHHHHHHHHHHHHHHHHHHS---HHHHHHHHHHHHHHHHHHHHHIIIIIHHHH--SHHHIIIIIHHHHHHHHHHHHHHTT-GGGS-GGG-SSGGGHHHHHHHHHHHHHHHHHHHHHH-HHHHHHHHHHHHHHHHHHHHHHHHHTT--SS--SS--

Mean predicted aligned error: 14.52 Å

Radius of gyration: 30.94 Å; Cα contacts (8 Å, |Δi|>4): 483; chains: 1; bounding box: 75×73×85 Å

Solvent-accessible surface area (backbone atoms only — not comparable to full-atom values): 27449 Å² total; per-residue (Å²): 119,77,65,62,59,56,59,56,54,73,70,69,78,80,75,58,28,45,31,23,43,33,40,72,62,60,71,98,72,57,69,60,77,61,48,69,41,39,42,37,50,44,89,80,84,32,64,34,62,45,58,82,72,80,88,73,88,61,82,51,71,91,80,81,85,84,85,81,93,84,86,91,72,98,64,92,50,53,59,60,57,34,52,59,66,38,67,83,58,68,78,84,62,59,52,88,42,98,32,67,65,49,16,52,50,29,47,50,44,54,55,36,34,35,67,61,37,67,40,38,44,32,23,57,62,13,19,34,63,90,54,68,42,41,92,34,39,17,38,61,26,66,46,36,63,68,48,6,58,64,16,46,48,88,83,75,95,59,53,29,34,24,50,30,38,33,44,43,50,66,48,77,52,81,69,90,50,64,65,61,52,49,51,50,50,59,49,61,61,51,72,61,84,88,57,51,50,79,56,71,57,68,90,72,60,66,69,60,48,61,54,52,52,50,51,52,57,51,54,67,68,68,74,81,82,86,66,90,80,61,43,68,64,49,45,53,53,50,51,52,54,54,59,71,66,31,62,70,62,50,51,54,60,68,70,50,86,80,78,64,97,88,63,64,70,68,57,55,57,54,50,52,55,31,51,52,46,32,50,50,10,56,49,51,60,57,52,71,77,53,80,45,56,49,34,56,60,50,52,54,59,56,66,38,78,80,41,46,73,39,54,37,43,62,73,34,49,50,55,55,48,50,51,51,52,49,54,51,48,54,52,50,52,55,40,41,73,75,63,72,58,78,64,62,66,60,54,51,52,54,49,46,69,65,46,48,61,58,52,50,51,50,50,48,39,52,44,74,45,50,57,76,76,58,76,60,75,67,37,50,72,53,46,42,46,50,17,54,44,23,73,75,34,45,67,34,57,79,68,41,52,38,77,76,68,48,78,92,63,31,43,62,74,82,53,43,60,60,22,51,45,54,58,50,53,72,50,42,64,58,55,51,48,37,31,73,76,36,53,70,63,24,50,50,51,51,50,49,52,52,51,53,52,51,51,50,52,49,53,50,36,63,77,65,66,59,69,90,56,87,75,86,57,70,136